Protein AF-0000000078789565 (afdb_homodimer)

Radius of gyration: 37.13 Å; Cα contacts (8 Å, |Δi|>4): 1549; chains: 2; bounding box: 138×110×112 Å

pLDDT: mean 86.71, std 18.89, range [21.08, 98.81]

Solvent-accessible surface area (backbone atoms only — not comparable to full-atom values): 40390 Å² total; per-residue (Å²): 134,82,82,76,80,76,82,78,77,80,78,78,75,76,78,74,76,76,77,75,78,73,74,71,71,72,71,66,78,67,83,80,74,89,80,56,72,64,32,55,62,46,12,55,72,51,83,54,60,55,53,50,51,46,49,41,54,55,48,27,69,72,68,32,45,40,31,41,31,37,39,26,14,29,64,57,51,21,45,68,24,85,35,54,71,80,27,9,29,60,46,42,47,54,46,49,50,42,68,76,35,73,78,33,49,72,45,82,44,77,38,30,40,66,87,34,29,32,60,58,43,22,29,41,36,57,77,63,46,52,72,69,40,25,42,31,35,40,42,34,37,18,72,51,42,57,61,73,69,55,36,34,29,16,41,42,8,32,50,51,46,49,56,68,36,91,41,50,34,23,57,38,36,44,22,43,37,33,77,86,61,50,47,47,34,71,44,50,49,54,45,25,61,75,72,42,37,35,35,42,23,53,34,60,29,45,40,66,38,40,77,72,61,80,34,60,65,72,70,32,21,78,56,63,56,36,34,22,44,60,30,19,46,49,51,26,49,51,53,49,51,53,52,46,44,49,71,69,38,77,66,69,75,81,69,94,50,91,42,63,32,51,57,29,27,60,55,83,86,65,92,66,96,50,92,46,52,46,76,52,98,69,24,41,32,34,38,46,58,63,67,62,52,72,44,82,44,64,28,16,27,35,32,40,28,29,53,23,28,52,46,68,89,46,34,36,43,36,33,40,25,54,69,78,49,76,43,76,54,81,23,54,31,79,91,46,97,54,64,45,74,41,77,42,80,77,42,86,51,93,58,66,42,81,42,42,41,34,38,39,54,63,42,76,72,76,30,57,43,42,41,49,50,38,36,31,23,95,136,81,82,74,80,76,80,79,78,80,75,77,75,77,74,71,76,74,75,74,76,73,74,71,70,71,70,66,76,66,82,80,75,89,80,54,73,64,33,55,60,44,12,53,73,52,85,51,63,54,53,53,52,44,50,42,54,55,47,28,70,70,67,33,45,43,31,40,29,37,38,27,12,29,63,58,51,22,45,68,24,88,34,54,69,78,27,11,28,60,46,42,46,54,47,48,50,40,68,76,35,72,79,32,50,73,43,81,43,78,38,29,39,65,86,33,29,33,59,57,44,22,29,41,37,59,76,62,46,52,73,69,41,26,43,32,34,40,43,35,37,18,70,52,44,58,62,73,69,55,36,34,29,17,41,41,8,31,50,52,46,50,56,68,36,91,42,50,33,23,59,38,37,44,21,43,37,32,76,85,61,48,48,47,34,70,44,50,49,54,46,25,60,76,69,42,37,34,36,42,23,53,34,60,28,44,39,64,39,39,77,72,62,80,34,60,65,71,69,32,22,78,57,63,58,37,34,22,45,59,29,19,45,50,52,26,49,53,54,49,51,52,51,47,43,49,70,69,37,76,67,68,76,80,69,92,49,90,43,63,32,52,58,29,27,61,57,84,85,65,92,64,97,51,90,45,52,47,78,53,98,68,23,41,32,34,38,47,58,63,68,61,52,72,46,84,44,65,28,16,27,34,34,39,28,28,54,24,28,52,47,67,89,45,35,37,43,35,33,40,25,56,69,79,48,76,42,78,53,80,22,53,32,80,91,47,97,54,63,45,76,41,80,45,80,77,41,86,51,93,59,66,42,81,42,43,41,33,38,38,54,62,42,75,71,74,29,58,44,45,39,48,48,40,36,31,25,93

Organism: NCBI:txid997887

Foldseek 3Di:
DPPPPPPPPPPPPPPPPPPPPPPPPPPVPQPDADADPLLLVQFWPDPFDCPLLQVLVVVCVVVLEFEEEEAEADLLVPPQEPDRCRQRQQNLLQVVVCVVRVSHHYHYAGRYYHLDALQVVLVCVVPRPLVVLGQEYEYEYWERDDDLVCNLVSLLSNVVCQCPGPSNHQYEYEWFAFQVLHTSCVSVVVSCVVVRHIYTYSSSSPVVCCVVVVDPPVCAADDGGHGYSNVSVNSNCSVVVVSVCSNVPCPDPDDPDVPLCVQKDFDDDDDDPDPAWDQDPQGIKGQAFDDKDKDKDWFQWKKWKKKAFQDPVQFFWKWKDKQRRIDTDHNYDHPDPGIDIDIDTPHHGPDTDIIMMIMGTDDHGDHMIGTRTMMGRD/DPCPPPPPPPPPPPPPPPPPPPPPPPPVVQPDADADPLLLVQFWPDPFDCPLLQVLVVVCVVVLEFEEEEAEADLLVPPQEPDRCRQRQQNLLQVVVCVVRVSHHYHYAGRYYHLDALQVVLVCVVPRPLVVLGQEYEYEYWERDDDLVCNLVSLLSNVVCQCPGPSNHQYEYEWFAFQVLHTSCVSVVVSCVVVRHIYTYSSSSPVVCCVVVVDPPVCAAVDGGHGYSNVSVVSNCSVVVVSVCSNVPPPDPDDPDVPLCVQKDFDDDDDDPAPAWDQDLQGIKGQAFDDKDKDKDWFQWKKWKKKAAQDPVQFFWKWKDKQRRIDTDHNYDHPDPGIDIDIDTPHHGPDTDIIMIIMGTDDHGDHMIGTRTMMGRD

InterPro domains:
  IPR013830 SGNH hydrolase-type esterase domain [PF13472] (70-234)
  IPR036514 SGNH hydrolase superfamily [G3DSA:3.40.50.1110] (54-247)

Secondary structure (DSSP, 8-state):
------------------------------------HHHHHHHB------HHHHHHHHHHHHH-EEEEEEEESHHHHTTT-SSHHHHSHHHHHHHHHHHH-TTSEEEEEEEE-TT--HHHHHHHHHHHTGGG--SEEEEE-TTT--SHHHHHHHHHHHHHHHHHSTT--EEEEEE---TT---THHHHHHHHHHHT--EEEHHHHHHHHHHTTSS-GGGTBSSSS-B-HHHHHHHHHHHHHHHHHHHH-------SS--GGGG-EEPPP-----TT-EEETTEEEESS--SPEEEEEEEEEEEEEEEEBS-GGG---EEEEETTEEEEE--B-TT-SS-EEEEEEEEEEEEEEEEEEEEEE-SSTT--EEEEEEEEE-/------------------------------------HHHHHHHB------HHHHHHHHHHHHH-EEEEEEEESHHHHTTT-SSHHHHSHHHHHHHHHHHH-TTSEEEEEEEE-TT--HHHHHHHHHHHTGGG--SEEEEE-TTT--SHHHHHHHHHHHHHHHHHSTT--EEEEEE---TT---THHHHHHHHHHHT--EEEHHHHHHHHHHHTSS-GGGTBSSSS-B-HHHHHHHHHHHHHHHHHHHH-------SS--GGGG-EEPPP-----TT-EEETTEEEESS--SPEEEEEEEEEEEEEEEEBS-GGG---EEEEETTEEEEE--B-TT-SS-EEEEEEEEEEEEEEEEEEEEEE-SSTT--EEEEEEEEE-

Sequence (756 aa):
MKTVVVYVSFWKRILTLFFIYVFCVSVSAQVSVNMKEEWYRRSLQNDYVTLPIKTMFEKIQLNKKLTIGVIGGSITAGARASDFYKTAYAPLVAEWFREKFPDVEVRFVNAGIGATNSVFGAHRVDQDLLTAKPDFVIVEFSVNDRDEMRAKSSYEGLIRKILKSEGKPAVLALGLMDMEGKSWQEYHVDVCNHYHIPFISYRDALYPEVESGNMLWSELAVDDVHPNDRGHKIIRNLVVDFLEKIYDGENLPAPLTQNRYEQAGMYPFTPMGNPDWQLTSRGWYTTHKGTPLTFNIKASMITIMFNRTVDRQKAANVYVLLDGKRQRLNTYFEDGWGDYMYPEVILDDTVTREHVLSFEYDDKSGKEFLLHNIQIIPMKTVVVYVSFWKRILTLFFIYVFCVSVSAQVSVNMKEEWYRRSLQNDYVTLPIKTMFEKIQLNKKLTIGVIGGSITAGARASDFYKTAYAPLVAEWFREKFPDVEVRFVNAGIGATNSVFGAHRVDQDLLTAKPDFVIVEFSVNDRDEMRAKSSYEGLIRKILKSEGKPAVLALGLMDMEGKSWQEYHVDVCNHYHIPFISYRDALYPEVESGNMLWSELAVDDVHPNDRGHKIIRNLVVDFLEKIYDGENLPAPLTQNRYEQAGMYPFTPMGNPDWQLTSRGWYTTHKGTPLTFNIKASMITIMFNRTVDRQKAANVYVLLDGKRQRLNTYFEDGWGDYMYPEVILDDTVTREHVLSFEYDDKSGKEFLLHNIQIIP

Structure (mmCIF, N/CA/C/O backbone):
data_AF-0000000078789565-model_v1
#
loop_
_entity.id
_entity.type
_entity.pdbx_description
1 polymer 'SGNH hydrolase-type esterase domain-containing protein'
#
loop_
_atom_site.group_PDB
_atom_site.id
_atom_site.type_symbol
_atom_site.label_atom_id
_atom_site.label_alt_id
_atom_site.label_comp_id
_atom_site.label_asym_id
_atom_site.label_entity_id
_atom_site.label_seq_id
_atom_site.pdbx_PDB_ins_code
_atom_site.Cartn_x
_atom_site.Cartn_y
_atom_site.Cartn_z
_atom_site.occupancy
_atom_site.B_iso_or_equiv
_atom_site.auth_seq_id
_atom_site.auth_comp_id
_atom_site.auth_asym_id
_atom_site.auth_atom_id
_atom_site.pdbx_PDB_model_num
ATOM 1 N N . MET A 1 1 ? -60.562 -17.594 83 1 22.36 1 MET A N 1
ATOM 2 C CA . MET A 1 1 ? -60.656 -16.734 81.875 1 22.36 1 MET A CA 1
ATOM 3 C C . MET A 1 1 ? -59.281 -16.203 81.438 1 22.36 1 MET A C 1
ATOM 5 O O . MET A 1 1 ? -58.719 -15.328 82.125 1 22.36 1 MET A O 1
ATOM 9 N N . LYS A 1 2 ? -58.375 -17.172 81 1 28.2 2 LYS A N 1
ATOM 10 C CA . LYS A 1 2 ? -56.938 -17.25 80.812 1 28.2 2 LYS A CA 1
ATOM 11 C C . LYS A 1 2 ? -56.438 -16.234 79.812 1 28.2 2 LYS A C 1
ATOM 13 O O . LYS A 1 2 ? -56.938 -16.203 78.688 1 28.2 2 LYS A O 1
ATOM 18 N N . THR A 1 3 ? -56.094 -14.961 80.188 1 24.67 3 THR A N 1
ATOM 19 C CA . THR A 1 3 ? -55.844 -13.688 79.5 1 24.67 3 THR A CA 1
ATOM 20 C C . THR A 1 3 ? -54.688 -13.812 78.5 1 24.67 3 THR A C 1
ATOM 22 O O . THR A 1 3 ? -53.531 -14.062 78.938 1 24.67 3 THR A O 1
ATOM 25 N N . VAL A 1 4 ? -54.875 -14.484 77.375 1 27.73 4 VAL A N 1
ATOM 26 C CA . VAL A 1 4 ? -53.844 -14.844 76.375 1 27.73 4 VAL A CA 1
ATOM 27 C C . VAL A 1 4 ? -53.312 -13.586 75.75 1 27.73 4 VAL A C 1
ATOM 29 O O . VAL A 1 4 ? -54.062 -12.836 75.125 1 27.73 4 VAL A O 1
ATOM 32 N N . VAL A 1 5 ? -52.312 -12.938 76.312 1 27.14 5 VAL A N 1
ATOM 33 C CA . VAL A 1 5 ? -51.688 -11.672 75.938 1 27.14 5 VAL A CA 1
ATOM 34 C C . VAL A 1 5 ? -51.094 -11.82 74.562 1 27.14 5 VAL A C 1
ATOM 36 O O . VAL A 1 5 ? -50.188 -12.633 74.312 1 27.14 5 VAL A O 1
ATOM 39 N N . VAL A 1 6 ? -51.875 -11.68 73.438 1 26.27 6 VAL A N 1
ATOM 40 C CA . VAL A 1 6 ? -51.531 -11.844 72.062 1 26.27 6 VAL A CA 1
ATOM 41 C C . VAL A 1 6 ? -50.531 -10.766 71.625 1 26.27 6 VAL A C 1
ATOM 43 O O . VAL A 1 6 ? -50.812 -9.57 71.688 1 26.27 6 VAL A O 1
ATOM 46 N N . TYR A 1 7 ? -49.188 -10.93 71.938 1 26.33 7 TYR A N 1
ATOM 47 C CA . TYR A 1 7 ? -48.125 -9.992 71.625 1 26.33 7 TYR A CA 1
ATOM 48 C C . TYR A 1 7 ? -48.094 -9.688 70.125 1 26.33 7 TYR A C 1
ATOM 50 O O . TYR A 1 7 ? -47.969 -10.602 69.312 1 26.33 7 TYR A O 1
ATOM 58 N N . VAL A 1 8 ? -48.812 -8.672 69.562 1 25.69 8 VAL A N 1
ATOM 59 C CA . VAL A 1 8 ? -48.969 -8.141 68.188 1 25.69 8 VAL A CA 1
ATOM 60 C C . VAL A 1 8 ? -47.656 -7.629 67.688 1 25.69 8 VAL A C 1
ATOM 62 O O . VAL A 1 8 ? -47.062 -6.695 68.25 1 25.69 8 VAL A O 1
ATOM 65 N N . SER A 1 9 ? -46.656 -8.5 67.312 1 25.73 9 SER A N 1
ATOM 66 C CA . SER A 1 9 ? -45.344 -8.18 66.812 1 25.73 9 SER A CA 1
ATOM 67 C C . SER A 1 9 ? -45.406 -7.289 65.562 1 25.73 9 SER A C 1
ATOM 69 O O . SER A 1 9 ? -46.125 -7.617 64.625 1 25.73 9 SER A O 1
ATOM 71 N N . PHE A 1 10 ? -45.375 -5.93 65.688 1 25.48 10 PHE A N 1
ATOM 72 C CA . PHE A 1 10 ? -45.438 -4.793 64.75 1 25.48 10 PHE A CA 1
ATOM 73 C C . PHE A 1 10 ? -44.375 -4.891 63.688 1 25.48 10 PHE A C 1
ATOM 75 O O . PHE A 1 10 ? -43.188 -4.734 63.969 1 25.48 10 PHE A O 1
ATOM 82 N N . TRP A 1 11 ? -44.312 -5.855 62.75 1 24.02 11 TRP A N 1
ATOM 83 C CA . TRP A 1 11 ? -43.344 -5.984 61.656 1 24.02 11 TRP A CA 1
ATOM 84 C C . TRP A 1 11 ? -43.406 -4.762 60.75 1 24.02 11 TRP A C 1
ATOM 86 O O . TRP A 1 11 ? -44.438 -4.465 60.156 1 24.02 11 TRP A O 1
ATOM 96 N N . LYS A 1 12 ? -42.781 -3.58 61.062 1 21.08 12 LYS A N 1
ATOM 97 C CA . LYS A 1 12 ? -42.656 -2.4 60.188 1 21.08 12 LYS A CA 1
ATOM 98 C C . LYS A 1 12 ? -42.062 -2.766 58.844 1 21.08 12 LYS A C 1
ATOM 100 O O . LYS A 1 12 ? -40.938 -3.273 58.75 1 21.08 12 LYS A O 1
ATOM 105 N N . ARG A 1 13 ? -42.812 -3.098 57.844 1 25.83 13 ARG A N 1
ATOM 106 C CA . ARG A 1 13 ? -42.531 -3.309 56.438 1 25.83 13 ARG A CA 1
ATOM 107 C C . ARG A 1 13 ? -41.812 -2.105 55.812 1 25.83 13 ARG A C 1
ATOM 109 O O . ARG A 1 13 ? -42.375 -1.001 55.781 1 25.83 13 ARG A O 1
ATOM 116 N N . ILE A 1 14 ? -40.5 -1.878 56.094 1 24.97 14 ILE A N 1
ATOM 117 C CA . ILE A 1 14 ? -39.719 -0.831 55.438 1 24.97 14 ILE A CA 1
ATOM 118 C C . ILE A 1 14 ? -39.969 -0.867 53.906 1 24.97 14 ILE A C 1
ATOM 120 O O . ILE A 1 14 ? -39.75 -1.884 53.281 1 24.97 14 ILE A O 1
ATOM 124 N N . LEU A 1 15 ? -41 -0.182 53.406 1 25.72 15 LEU A N 1
ATOM 125 C CA . LEU A 1 15 ? -41.219 0.116 52 1 25.72 15 LEU A CA 1
ATOM 126 C C . LEU A 1 15 ? -39.969 0.713 51.344 1 25.72 15 LEU A C 1
ATOM 128 O O . LEU A 1 15 ? -39.562 1.82 51.719 1 25.72 15 LEU A O 1
ATOM 132 N N . THR A 1 16 ? -38.875 -0.066 51.25 1 26.48 16 THR A N 1
ATOM 133 C CA . THR A 1 16 ? -37.781 0.446 50.438 1 26.48 16 THR A CA 1
ATOM 134 C C . THR A 1 16 ? -38.281 0.923 49.094 1 26.48 16 THR A C 1
ATOM 136 O O . THR A 1 16 ? -38.844 0.137 48.312 1 26.48 16 THR A O 1
ATOM 139 N N . LEU A 1 17 ? -38.719 2.15 48.969 1 28.56 17 LEU A N 1
ATOM 140 C CA . LEU A 1 17 ? -38.969 2.814 47.719 1 28.56 17 LEU A CA 1
ATOM 141 C C . LEU A 1 17 ? -37.781 2.631 46.75 1 28.56 17 LEU A C 1
ATOM 143 O O . LEU A 1 17 ? -36.656 3.064 47.062 1 28.56 17 LEU A O 1
ATOM 147 N N . PHE A 1 18 ? -37.719 1.501 46.094 1 31.67 18 PHE A N 1
ATOM 148 C CA . PHE A 1 18 ? -36.844 1.373 44.938 1 31.67 18 PHE A CA 1
ATOM 149 C C . PHE A 1 18 ? -37.031 2.527 43.969 1 31.67 18 PHE A C 1
ATOM 151 O O . PHE A 1 18 ? -38.094 2.688 43.406 1 31.67 18 PHE A O 1
ATOM 158 N N . PHE A 1 19 ? -36.344 3.674 44.188 1 29.69 19 PHE A N 1
ATOM 159 C CA . PHE A 1 19 ? -36.219 4.672 43.125 1 29.69 19 PHE A CA 1
ATOM 160 C C . PHE A 1 19 ? -35.688 4.043 41.844 1 29.69 19 PHE A C 1
ATOM 162 O O . PHE A 1 19 ? -34.562 3.531 41.812 1 29.69 19 PHE A O 1
ATOM 169 N N . ILE A 1 20 ? -36.5 3.498 41.031 1 32.97 20 ILE A N 1
ATOM 170 C CA . ILE A 1 20 ? -36.156 3.186 39.656 1 32.97 20 ILE A CA 1
ATOM 171 C C . ILE A 1 20 ? -35.594 4.438 38.969 1 32.97 20 ILE A C 1
ATOM 173 O O . ILE A 1 20 ? -36.344 5.41 38.75 1 32.97 20 ILE A O 1
ATOM 177 N N . TYR A 1 21 ? -34.312 4.738 39.125 1 32.41 21 TYR A N 1
ATOM 178 C CA . TYR A 1 21 ? -33.688 5.672 38.188 1 32.41 21 TYR A CA 1
ATOM 179 C C . TYR A 1 21 ? -33.938 5.254 36.75 1 32.41 21 TYR A C 1
ATOM 181 O O . TYR A 1 21 ? -33.438 4.215 36.312 1 32.41 21 TYR A O 1
ATOM 189 N N . VAL A 1 22 ? -35.031 5.66 36.219 1 33.59 22 VAL A N 1
ATOM 190 C CA . VAL A 1 22 ? -35.188 5.641 34.75 1 33.59 22 VAL A CA 1
ATOM 191 C C . VAL A 1 22 ? -34.031 6.406 34.094 1 33.59 22 VAL A C 1
ATOM 193 O O . VAL A 1 22 ? -33.906 7.625 34.281 1 33.59 22 VAL A O 1
ATOM 196 N N . PHE A 1 23 ? -32.938 5.758 33.906 1 33.09 23 PHE A N 1
ATOM 197 C CA . PHE A 1 23 ? -32 6.301 32.938 1 33.09 23 PHE A CA 1
ATOM 198 C C . PHE A 1 23 ? -32.719 6.668 31.641 1 33.09 23 PHE A C 1
ATOM 200 O O . PHE A 1 23 ? -33.156 5.789 30.891 1 33.09 23 PHE A O 1
ATOM 207 N N . CYS A 1 24 ? -33.375 7.773 31.609 1 32.47 24 CYS A N 1
ATOM 208 C CA . CYS A 1 24 ? -33.719 8.352 30.328 1 32.47 24 CYS A CA 1
ATOM 209 C C . CYS A 1 24 ? -32.531 8.344 29.375 1 32.47 24 CYS A C 1
ATOM 211 O O . CYS A 1 24 ? -31.594 9.133 29.547 1 32.47 24 CYS A O 1
ATOM 213 N N . VAL A 1 25 ? -32.219 7.223 28.859 1 35.19 25 VAL A N 1
ATOM 214 C CA . VAL A 1 25 ? -31.406 7.289 27.641 1 35.19 25 VAL A CA 1
ATOM 215 C C . VAL A 1 25 ? -32 8.32 26.688 1 35.19 25 VAL A C 1
ATOM 217 O O . VAL A 1 25 ? -33.094 8.109 26.141 1 35.19 25 VAL A O 1
ATOM 220 N N . SER A 1 26 ? -31.812 9.57 27.016 1 34.97 26 SER A N 1
ATOM 221 C CA . SER A 1 26 ? -32.031 10.5 25.906 1 34.97 26 SER A CA 1
ATOM 222 C C . SER A 1 26 ? -31.453 9.945 24.594 1 34.97 26 SER A C 1
ATOM 224 O O . SER A 1 26 ? -30.234 9.789 24.469 1 34.97 26 SER A O 1
ATOM 226 N N . VAL A 1 27 ? -32.219 9.094 23.953 1 35.72 27 VAL A N 1
ATOM 227 C CA . VAL A 1 27 ? -31.922 8.891 22.547 1 35.72 27 VAL A CA 1
ATOM 228 C C . VAL A 1 27 ? -31.781 10.234 21.844 1 35.72 27 VAL A C 1
ATOM 230 O O . VAL A 1 27 ? -32.75 10.977 21.703 1 35.72 27 VAL A O 1
ATOM 233 N N . SER A 1 28 ? -30.75 10.953 22.125 1 35.09 28 SER A N 1
ATOM 234 C CA . SER A 1 28 ? -30.516 12.047 21.188 1 35.09 28 SER A CA 1
ATOM 235 C C . SER A 1 28 ? -30.875 11.648 19.766 1 35.09 28 SER A C 1
ATOM 237 O O . SER A 1 28 ? -30.5 10.57 19.297 1 35.09 28 SER A O 1
ATOM 239 N N . ALA A 1 29 ? -31.906 12.078 19.281 1 39.53 29 ALA A N 1
ATOM 240 C CA . ALA A 1 29 ? -32.375 11.922 17.906 1 39.53 29 ALA A CA 1
ATOM 241 C C . ALA A 1 29 ? -31.219 12.109 16.922 1 39.53 29 ALA A C 1
ATOM 243 O O . ALA A 1 29 ? -30.75 13.227 16.719 1 39.53 29 ALA A O 1
ATOM 244 N N . GLN A 1 30 ? -30.297 11.125 16.953 1 49.97 30 GLN A N 1
ATOM 245 C CA . GLN A 1 30 ? -29.234 11.117 15.953 1 49.97 30 GLN A CA 1
ATOM 246 C C . GLN A 1 30 ? -29.766 11.516 14.578 1 49.97 30 GLN A C 1
ATOM 248 O O . GLN A 1 30 ? -30.797 11.016 14.133 1 49.97 30 GLN A O 1
ATOM 253 N N . VAL A 1 31 ? -29.484 12.711 14.195 1 56.53 31 VAL A N 1
ATOM 254 C CA . VAL A 1 31 ? -29.828 13.203 12.867 1 56.53 31 VAL A CA 1
ATOM 255 C C . VAL A 1 31 ? -29.594 12.109 11.828 1 56.53 31 VAL A C 1
ATOM 257 O O . VAL A 1 31 ? -28.469 11.594 11.711 1 56.53 31 VAL A O 1
ATOM 260 N N . SER A 1 32 ? -30.625 11.398 11.398 1 66.19 32 SER A N 1
ATOM 261 C CA . SER A 1 32 ? -30.5 10.406 10.328 1 66.19 32 SER A CA 1
ATOM 262 C C . SER A 1 32 ? -30.344 11.07 8.969 1 66.19 32 SER A C 1
ATOM 264 O O . SER A 1 32 ? -31 12.078 8.688 1 66.19 32 SER A O 1
ATOM 266 N N . VAL A 1 33 ? -29.281 10.93 8.312 1 74.31 33 VAL A N 1
ATOM 267 C CA . VAL A 1 33 ? -29.062 11.461 6.969 1 74.31 33 VAL A CA 1
ATOM 268 C C . VAL A 1 33 ? -29.297 10.352 5.938 1 74.31 33 VAL A C 1
ATOM 270 O O . VAL A 1 33 ? -28.75 9.258 6.066 1 74.31 33 VAL A O 1
ATOM 273 N N . ASN A 1 34 ? -30.203 10.586 5.012 1 70.75 34 ASN A N 1
ATOM 274 C CA . ASN A 1 34 ? -30.391 9.68 3.885 1 70.75 34 ASN A CA 1
ATOM 275 C C . ASN A 1 34 ? -29.281 9.844 2.85 1 70.75 34 ASN A C 1
ATOM 277 O O . ASN A 1 34 ? -29.328 10.766 2.027 1 70.75 34 ASN A O 1
ATOM 281 N N . MET A 1 35 ? -28.344 8.93 2.877 1 81.38 35 MET A N 1
ATOM 282 C CA . MET A 1 35 ? -27.203 8.984 1.963 1 81.38 35 MET A CA 1
ATOM 283 C C . MET A 1 35 ? -27.562 8.406 0.603 1 81.38 35 MET A C 1
ATOM 285 O O . MET A 1 35 ? -28.375 7.477 0.517 1 81.38 35 MET A O 1
ATOM 289 N N . LYS A 1 36 ? -27.062 9.062 -0.509 1 74.38 36 LYS A N 1
ATOM 290 C CA . LYS A 1 36 ? -27.203 8.5 -1.851 1 74.38 36 LYS A CA 1
ATOM 291 C C . LYS A 1 36 ? -25.922 7.777 -2.281 1 74.38 36 LYS A C 1
ATOM 293 O O . LYS A 1 36 ? -24.828 8.227 -1.981 1 74.38 36 LYS A O 1
ATOM 298 N N . GLU A 1 37 ? -26.078 6.656 -3.072 1 73.88 37 GLU A N 1
ATOM 299 C CA . GLU A 1 37 ? -24.953 5.883 -3.578 1 73.88 37 GLU A CA 1
ATOM 300 C C . GLU A 1 37 ? -24 6.758 -4.402 1 73.88 37 GLU A C 1
ATOM 302 O O . GLU A 1 37 ? -22.781 6.59 -4.348 1 73.88 37 GLU A O 1
ATOM 307 N N . GLU A 1 38 ? -24.609 7.672 -5.09 1 78.5 38 GLU A N 1
ATOM 308 C CA . GLU A 1 38 ? -23.828 8.547 -5.961 1 78.5 38 GLU A CA 1
ATOM 309 C C . GLU A 1 38 ? -22.891 9.438 -5.156 1 78.5 38 GLU A C 1
ATOM 311 O O . GLU A 1 38 ? -21.797 9.773 -5.621 1 78.5 38 GLU A O 1
ATOM 316 N N . TRP A 1 39 ? -23.328 9.797 -3.908 1 83.25 39 TRP A N 1
ATOM 317 C CA . TRP A 1 39 ? -22.469 10.617 -3.059 1 83.25 39 TRP A CA 1
ATOM 318 C C . TRP A 1 39 ? -21.203 9.852 -2.662 1 83.25 39 TRP A C 1
ATOM 320 O O . TRP A 1 39 ? -20.109 10.406 -2.693 1 83.25 39 TRP A O 1
ATOM 330 N N . TYR A 1 40 ? -21.328 8.555 -2.363 1 77.81 40 TYR A N 1
ATOM 331 C CA . TYR A 1 40 ? -20.188 7.723 -2.02 1 77.81 40 TYR A CA 1
ATOM 332 C C . TYR A 1 40 ? -19.25 7.57 -3.209 1 77.81 40 TYR A C 1
ATOM 334 O O . TYR A 1 40 ? -18.031 7.738 -3.074 1 77.81 40 TYR A O 1
ATOM 342 N N . ARG A 1 41 ? -19.766 7.262 -4.387 1 69.5 41 ARG A N 1
ATOM 343 C CA . ARG A 1 41 ? -18.984 7.047 -5.598 1 69.5 41 ARG A CA 1
ATOM 344 C C . ARG A 1 41 ? -18.188 8.305 -5.969 1 69.5 41 ARG A C 1
ATOM 346 O O . ARG A 1 41 ? -17 8.227 -6.281 1 69.5 41 ARG A O 1
ATOM 353 N N . ARG A 1 42 ? -18.891 9.484 -5.848 1 72.06 42 ARG A N 1
ATOM 354 C CA . ARG A 1 42 ? -18.266 10.742 -6.25 1 72.06 42 ARG A CA 1
ATOM 355 C C . ARG A 1 42 ? -17.203 11.164 -5.25 1 72.06 42 ARG A C 1
ATOM 357 O O . ARG A 1 42 ? -16.266 11.875 -5.605 1 72.06 42 ARG A O 1
ATOM 364 N N . SER A 1 43 ? -17.266 10.664 -4.07 1 77.12 43 SER A N 1
ATOM 365 C CA . SER A 1 43 ? -16.391 11.141 -3.014 1 77.12 43 SER A CA 1
ATOM 366 C C . SER A 1 43 ? -15 10.523 -3.125 1 77.12 43 SER A C 1
ATOM 368 O O . SER A 1 43 ? -14.023 11.086 -2.641 1 77.12 43 SER A O 1
ATOM 370 N N . LEU A 1 44 ? -14.922 9.297 -3.709 1 66.94 44 LEU A N 1
ATOM 371 C CA . LEU A 1 44 ? -13.656 8.57 -3.777 1 66.94 44 LEU A CA 1
ATOM 372 C C . LEU A 1 44 ? -12.805 9.086 -4.93 1 66.94 44 LEU A C 1
ATOM 374 O O . LEU A 1 44 ? -13.18 8.945 -6.098 1 66.94 44 LEU A O 1
ATOM 378 N N . GLN A 1 45 ? -11.648 9.695 -4.625 1 60.22 45 GLN A N 1
ATOM 379 C CA . GLN A 1 45 ? -10.812 10.297 -5.652 1 60.22 45 GLN A CA 1
ATOM 380 C C . GLN A 1 45 ? -9.781 9.312 -6.18 1 60.22 45 GLN A C 1
ATOM 382 O O . GLN A 1 45 ? -9.234 9.492 -7.27 1 60.22 45 GLN A O 1
ATOM 387 N N . ASN A 1 46 ? -9.383 8.406 -5.395 1 53.5 46 ASN A N 1
ATOM 388 C CA . ASN A 1 46 ? -8.43 7.383 -5.82 1 53.5 46 ASN A CA 1
ATOM 389 C C . ASN A 1 46 ? -8.641 6.074 -5.062 1 53.5 46 ASN A C 1
ATOM 391 O O . ASN A 1 46 ? -9.328 6.047 -4.043 1 53.5 46 ASN A O 1
ATOM 395 N N . ASP A 1 47 ? -8.477 5.039 -5.73 1 50.31 47 ASP A N 1
ATOM 396 C CA . ASP A 1 47 ? -8.633 3.758 -5.051 1 50.31 47 ASP A CA 1
ATOM 397 C C . ASP A 1 47 ? -7.285 3.189 -4.621 1 50.31 47 ASP A C 1
ATOM 399 O O . ASP A 1 47 ? -7.137 1.975 -4.477 1 50.31 47 ASP A O 1
ATOM 403 N N . TYR A 1 48 ? -6.395 4.199 -4.566 1 54.22 48 TYR A N 1
ATOM 404 C CA . TYR A 1 48 ? -5.047 3.711 -4.293 1 54.22 48 TYR A CA 1
ATOM 405 C C . TYR A 1 48 ? -5.039 2.779 -3.088 1 54.22 48 TYR A C 1
ATOM 407 O O . TYR A 1 48 ? -6.094 2.375 -2.6 1 54.22 48 TYR A O 1
ATOM 415 N N . VAL A 1 49 ? -3.812 2.803 -2.365 1 55.72 49 VAL A N 1
ATOM 416 C CA . VAL A 1 49 ? -3.305 1.793 -1.442 1 55.72 49 VAL A CA 1
ATOM 417 C C . VAL A 1 49 ? -4.012 1.921 -0.096 1 55.72 49 VAL A C 1
ATOM 419 O O . VAL A 1 49 ? -3.908 2.953 0.572 1 55.72 49 VAL A O 1
ATOM 422 N N . THR A 1 50 ? -5.051 1.148 0.107 1 64.31 50 THR A N 1
ATOM 423 C CA . THR A 1 50 ? -5.766 1.037 1.374 1 64.31 50 THR A CA 1
ATOM 424 C C . THR A 1 50 ? -5.008 0.135 2.344 1 64.31 50 THR A C 1
ATOM 426 O O . THR A 1 50 ? -5.438 -0.062 3.482 1 64.31 50 THR A O 1
ATOM 429 N N . LEU A 1 51 ? -3.9 -0.137 1.897 1 66.25 51 LEU A N 1
ATOM 430 C CA . LEU A 1 51 ? -3.16 -1.13 2.668 1 66.25 51 LEU A CA 1
ATOM 431 C C . LEU A 1 51 ? -2.773 -0.577 4.035 1 66.25 51 LEU A C 1
ATOM 433 O O . LEU A 1 51 ? -2.912 -1.265 5.051 1 66.25 51 LEU A O 1
ATOM 437 N N . PRO A 1 52 ? -2.346 0.739 4.051 1 75.38 52 PRO A N 1
ATOM 438 C CA . PRO A 1 52 ? -2.031 1.237 5.391 1 75.38 52 PRO A CA 1
ATOM 439 C C . PRO A 1 52 ? -3.23 1.193 6.336 1 75.38 52 PRO A C 1
ATOM 441 O O . PRO A 1 52 ? -3.074 0.928 7.531 1 75.38 52 PRO A O 1
ATOM 444 N N . ILE A 1 53 ? -4.355 1.448 5.797 1 85.69 53 ILE A N 1
ATOM 445 C CA . ILE A 1 53 ? -5.551 1.435 6.633 1 85.69 53 ILE A CA 1
ATOM 446 C C . ILE A 1 53 ? -5.906 -0.004 7 1 85.69 53 ILE A C 1
ATOM 448 O O . ILE A 1 53 ? -6.285 -0.286 8.141 1 85.69 53 ILE A O 1
ATOM 452 N N . LYS A 1 54 ? -5.785 -0.938 6.098 1 78.12 54 LYS A N 1
ATOM 453 C CA . LYS A 1 54 ? -5.988 -2.354 6.398 1 78.12 54 LYS A CA 1
ATOM 454 C C . LYS A 1 54 ? -5.027 -2.828 7.484 1 78.12 54 LYS A C 1
ATOM 456 O O . LYS A 1 54 ? -5.426 -3.541 8.406 1 78.12 54 LYS A O 1
ATOM 461 N N . THR A 1 55 ? -3.795 -2.463 7.293 1 76.19 55 THR A N 1
ATOM 462 C CA . THR A 1 55 ? -2.775 -2.83 8.273 1 76.19 55 THR A CA 1
ATOM 463 C C . THR A 1 55 ? -3.109 -2.256 9.641 1 76.19 55 THR A C 1
ATOM 465 O O . THR A 1 55 ? -2.91 -2.918 10.664 1 76.19 55 THR A O 1
ATOM 468 N N . MET A 1 56 ? -3.578 -1.053 9.641 1 86.06 56 MET A N 1
ATOM 469 C CA . MET A 1 56 ? -3.988 -0.427 10.898 1 86.06 56 MET A CA 1
ATOM 470 C C . MET A 1 56 ? -5.086 -1.239 11.578 1 86.06 56 MET A C 1
ATOM 472 O O . MET A 1 56 ? -5.035 -1.467 12.789 1 86.06 56 MET A O 1
ATOM 476 N N . PHE A 1 57 ? -6.035 -1.722 10.75 1 87.44 57 PHE A N 1
ATOM 477 C CA . PHE A 1 57 ? -7.105 -2.543 11.297 1 87.44 57 PHE A CA 1
ATOM 478 C C . PHE A 1 57 ? -6.547 -3.812 11.93 1 87.44 57 PHE A C 1
ATOM 480 O O . PHE A 1 57 ? -6.984 -4.227 13.008 1 87.44 57 PHE A O 1
ATOM 487 N N . GLU A 1 58 ? -5.625 -4.422 11.297 1 77.19 58 GLU A N 1
ATOM 488 C CA . GLU A 1 58 ? -5.012 -5.637 11.82 1 77.19 58 GLU A CA 1
ATOM 489 C C . GLU A 1 58 ? -4.242 -5.359 13.109 1 77.19 58 GLU A C 1
ATOM 491 O O . GLU A 1 58 ? -4.348 -6.117 14.078 1 77.19 58 GLU A O 1
ATOM 496 N N . LYS A 1 59 ? -3.518 -4.316 13.133 1 80.94 59 LYS A N 1
ATOM 497 C CA . LYS A 1 59 ? -2.693 -3.955 14.281 1 80.94 59 LYS A CA 1
ATOM 498 C C . LYS A 1 59 ? -3.555 -3.664 15.508 1 80.94 59 LYS A C 1
ATOM 500 O O . LYS A 1 59 ? -3.207 -4.059 16.625 1 80.94 59 LYS A O 1
ATOM 505 N N . ILE A 1 60 ? -4.648 -2.951 15.258 1 87.38 60 ILE A N 1
ATOM 506 C CA . ILE A 1 60 ? -5.422 -2.527 16.422 1 87.38 60 ILE A CA 1
ATOM 507 C C . ILE A 1 60 ? -6.164 -3.725 17.016 1 87.38 60 ILE A C 1
ATOM 509 O O . ILE A 1 60 ? -6.492 -3.732 18.203 1 87.38 60 ILE A O 1
ATOM 513 N N . GLN A 1 61 ? -6.43 -4.66 16.203 1 82.38 61 GLN A N 1
ATOM 514 C CA . GLN A 1 61 ? -7.039 -5.883 16.719 1 82.38 61 GLN A CA 1
ATOM 515 C C . GLN A 1 61 ? -6.043 -6.684 17.547 1 82.38 61 GLN A C 1
ATOM 517 O O . GLN A 1 61 ? -6.43 -7.363 18.5 1 82.38 61 GLN A O 1
ATOM 522 N N . LEU A 1 62 ? -4.84 -6.559 17.203 1 76.94 62 LEU A N 1
ATOM 523 C CA . LEU A 1 62 ? -3.785 -7.27 17.922 1 76.94 62 LEU A CA 1
ATOM 524 C C . LEU A 1 62 ? -3.398 -6.527 19.188 1 76.94 62 LEU A C 1
ATOM 526 O O . LEU A 1 62 ? -3.279 -7.133 20.266 1 76.94 62 LEU A O 1
ATOM 530 N N . ASN A 1 63 ? -3.23 -5.215 19.172 1 84.38 63 ASN A N 1
ATOM 531 C CA . ASN A 1 63 ? -2.717 -4.406 20.266 1 84.38 63 ASN A CA 1
ATOM 532 C C . ASN A 1 63 ? -3.838 -3.928 21.188 1 84.38 63 ASN A C 1
ATOM 534 O O . ASN A 1 63 ? -3.582 -3.467 22.297 1 84.38 63 ASN A O 1
ATOM 538 N N . LYS A 1 64 ? -4.996 -3.945 20.656 1 93.31 64 LYS A N 1
ATOM 539 C CA . LYS A 1 64 ? -6.211 -3.549 21.359 1 93.31 64 LYS A CA 1
ATOM 540 C C . LYS A 1 64 ? -6.16 -2.076 21.75 1 93.31 64 LYS A C 1
ATOM 542 O O . LYS A 1 64 ? -6.707 -1.688 22.797 1 93.31 64 LYS A O 1
ATOM 547 N N . LYS A 1 65 ? -5.391 -1.291 21.062 1 96.31 65 LYS A N 1
ATOM 548 C CA . LYS A 1 65 ? -5.281 0.154 21.25 1 96.31 65 LYS A CA 1
ATOM 549 C C . LYS A 1 65 ? -5.293 0.876 19.906 1 96.31 65 LYS A C 1
ATOM 551 O O . LYS A 1 65 ? -4.707 0.398 18.922 1 96.31 65 LYS A O 1
ATOM 556 N N . LEU A 1 66 ? -5.969 1.973 19.844 1 97.44 66 LEU A N 1
ATOM 557 C CA . LEU A 1 66 ? -6.027 2.816 18.656 1 97.44 66 LEU A CA 1
ATOM 558 C C . LEU A 1 66 ? -6.008 4.293 19.047 1 97.44 66 LEU A C 1
ATOM 560 O O . LEU A 1 66 ? -6.828 4.742 19.844 1 97.44 66 LEU A O 1
ATOM 564 N N . THR A 1 67 ? -5.023 5.031 18.531 1 98.31 67 THR A N 1
ATOM 565 C CA . THR A 1 67 ? -5.047 6.488 18.609 1 98.31 67 THR A CA 1
ATOM 566 C C . THR A 1 67 ? -5.426 7.102 17.266 1 98.31 67 THR A C 1
ATOM 568 O O . THR A 1 67 ? -4.707 6.93 16.281 1 98.31 67 THR A O 1
ATOM 571 N N . ILE A 1 68 ? -6.543 7.781 17.25 1 98.31 68 ILE A N 1
ATOM 572 C CA . ILE A 1 68 ? -7.02 8.484 16.062 1 98.31 68 ILE A CA 1
ATOM 573 C C . ILE A 1 68 ? -6.738 9.977 16.203 1 98.31 68 ILE A C 1
ATOM 575 O O . ILE A 1 68 ? -7.098 10.594 17.203 1 98.31 68 ILE A O 1
ATOM 579 N N . GLY A 1 69 ? -6.07 10.516 15.195 1 98.62 69 GLY A N 1
ATOM 580 C CA . GLY A 1 69 ? -5.82 11.945 15.141 1 98.62 69 GLY A CA 1
ATOM 581 C C . GLY A 1 69 ? -6.453 12.617 13.938 1 98.62 69 GLY A C 1
ATOM 582 O O . GLY A 1 69 ? -6.523 12.023 12.859 1 98.62 69 GLY A O 1
ATOM 583 N N . VAL A 1 70 ? -6.945 13.844 14.148 1 98.81 70 VAL A N 1
ATOM 584 C CA . VAL A 1 70 ? -7.41 14.672 13.039 1 98.81 70 VAL A CA 1
ATOM 585 C C . VAL A 1 70 ? -6.719 16.031 13.086 1 98.81 70 VAL A C 1
ATOM 587 O O . VAL A 1 70 ? -6.457 16.562 14.164 1 98.81 70 VAL A O 1
ATOM 590 N N . ILE A 1 71 ? -6.41 16.578 11.906 1 98.75 71 ILE A N 1
ATOM 591 C CA . ILE A 1 71 ? -5.824 17.906 11.836 1 98.75 71 ILE A CA 1
ATOM 592 C C . ILE A 1 71 ? -6.469 18.703 10.695 1 98.75 71 ILE A C 1
ATOM 594 O O . ILE A 1 71 ? -6.723 18.156 9.617 1 98.75 71 ILE A O 1
ATOM 598 N N . GLY A 1 72 ? -6.809 19.953 10.992 1 98.25 72 GLY A N 1
ATOM 599 C CA . GLY A 1 72 ? -7.488 20.797 10.031 1 98.25 72 GLY A CA 1
ATOM 600 C C . GLY A 1 72 ? -7.895 22.141 10.602 1 98.25 72 GLY A C 1
ATOM 601 O O . GLY A 1 72 ? -7.289 22.625 11.562 1 98.25 72 GLY A O 1
ATOM 602 N N . GLY A 1 73 ? -8.82 22.797 9.922 1 96.5 73 GLY A N 1
ATOM 603 C CA . GLY A 1 73 ? -9.305 24.094 10.336 1 96.5 73 GLY A CA 1
ATOM 604 C C . GLY A 1 73 ? -10.539 24.031 11.211 1 96.5 73 GLY A C 1
ATOM 605 O O . GLY A 1 73 ? -10.625 23.188 12.109 1 96.5 73 GLY A O 1
ATOM 606 N N . SER A 1 74 ? -11.391 24.984 11.055 1 96.75 74 SER A N 1
ATOM 607 C CA . SER A 1 74 ? -12.555 25.141 11.922 1 96.75 74 SER A CA 1
ATOM 608 C C . SER A 1 74 ? -13.508 23.969 11.797 1 96.75 74 SER A C 1
ATOM 610 O O . SER A 1 74 ? -14.109 23.531 12.789 1 96.75 74 SER A O 1
ATOM 612 N N . ILE A 1 75 ? -13.711 23.453 10.602 1 97.25 75 ILE A N 1
ATOM 613 C CA . ILE A 1 75 ? -14.641 22.344 10.43 1 97.25 75 ILE A CA 1
ATOM 614 C C . ILE A 1 75 ? -14.141 21.125 11.188 1 97.25 75 ILE A C 1
ATOM 616 O O . ILE A 1 75 ? -14.914 20.453 11.875 1 97.25 75 ILE A O 1
ATOM 620 N N . THR A 1 76 ? -12.891 20.875 11.086 1 98.12 76 THR A N 1
ATOM 621 C CA . THR A 1 76 ? -12.266 19.781 11.828 1 98.12 76 THR A CA 1
ATOM 622 C C . THR A 1 76 ? -12.352 20.031 13.336 1 98.12 76 THR A C 1
ATOM 624 O O . THR A 1 76 ? -12.547 19.109 14.117 1 98.12 76 THR A O 1
ATOM 627 N N . ALA A 1 77 ? -12.273 21.328 13.695 1 97.31 77 ALA A N 1
ATOM 628 C CA . ALA A 1 77 ? -12.398 21.719 15.102 1 97.31 77 ALA A CA 1
ATOM 629 C C . ALA A 1 77 ? -13.828 21.531 15.594 1 97.31 77 ALA A C 1
ATOM 631 O O . ALA A 1 77 ? -14.078 21.547 16.797 1 97.31 77 ALA A O 1
ATOM 632 N N . GLY A 1 78 ? -14.805 21.438 14.719 1 97.38 78 GLY A N 1
ATOM 633 C CA . GLY A 1 78 ? -16.188 21.172 15.109 1 97.38 78 GLY A CA 1
ATOM 634 C C . GLY A 1 78 ? -17.078 22.391 15.008 1 97.38 78 GLY A C 1
ATOM 635 O O . GLY A 1 78 ? -18.156 22.422 15.617 1 97.38 78 GLY A O 1
ATOM 636 N N . ALA A 1 79 ? -16.609 23.359 14.25 1 95.44 79 ALA A N 1
ATOM 637 C CA . ALA A 1 79 ? -17.375 24.594 14.148 1 95.44 79 ALA A CA 1
ATOM 638 C C . ALA A 1 79 ? -18.797 24.328 13.641 1 95.44 79 ALA A C 1
ATOM 640 O O . ALA A 1 79 ? -18.984 23.594 12.672 1 95.44 79 ALA A O 1
ATOM 641 N N . ARG A 1 80 ? -19.781 24.922 14.359 1 94.62 80 ARG A N 1
ATOM 642 C CA . ARG A 1 80 ? -21.203 24.984 14.023 1 94.62 80 ARG A CA 1
ATOM 643 C C . ARG A 1 80 ? -21.875 23.625 14.219 1 94.62 80 ARG A C 1
ATOM 645 O O . ARG A 1 80 ? -23.047 23.438 13.867 1 94.62 80 ARG A O 1
ATOM 652 N N . ALA A 1 81 ? -21.172 22.578 14.633 1 96.31 81 ALA A N 1
ATOM 653 C CA . ALA A 1 81 ? -21.844 21.422 15.211 1 96.31 81 ALA A CA 1
ATOM 654 C C . ALA A 1 81 ? -22.578 21.797 16.5 1 96.31 81 ALA A C 1
ATOM 656 O O . ALA A 1 81 ? -22.062 22.578 17.312 1 96.31 81 ALA A O 1
ATOM 657 N N . SER A 1 82 ? -23.719 21.188 16.688 1 96.69 82 SER A N 1
ATOM 658 C CA . SER A 1 82 ? -24.484 21.531 17.875 1 96.69 82 SER A CA 1
ATOM 659 C C . SER A 1 82 ? -23.828 20.984 19.141 1 96.69 82 SER A C 1
ATOM 661 O O . SER A 1 82 ? -23.953 21.562 20.219 1 96.69 82 SER A O 1
ATOM 663 N N . ASP A 1 83 ? -23.234 19.891 19 1 96.25 83 ASP A N 1
ATOM 664 C CA . ASP A 1 83 ? -22.453 19.25 20.062 1 96.25 83 ASP A CA 1
ATOM 665 C C . ASP A 1 83 ? -21.188 18.625 19.484 1 96.25 83 ASP A C 1
ATOM 667 O O . ASP A 1 83 ? -21.25 17.75 18.609 1 96.25 83 ASP A O 1
ATOM 671 N N . PHE A 1 84 ? -20.125 19.062 20.062 1 96.25 84 PHE A N 1
ATOM 672 C CA . PHE A 1 84 ? -18.859 18.625 19.5 1 96.25 84 PHE A CA 1
ATOM 673 C C . PHE A 1 84 ? -18.766 17.109 19.484 1 96.25 84 PHE A C 1
ATOM 675 O O . PHE A 1 84 ? -18.406 16.516 18.469 1 96.25 84 PHE A O 1
ATOM 682 N N . TYR A 1 85 ? -19.094 16.422 20.516 1 95.75 85 TYR A N 1
ATOM 683 C CA . TYR A 1 85 ? -18.891 14.992 20.641 1 95.75 85 TYR A CA 1
ATOM 684 C C . TYR A 1 85 ? -20.016 14.211 19.969 1 95.75 85 TYR A C 1
ATOM 686 O O . TYR A 1 85 ? -19.797 13.094 19.5 1 95.75 85 TYR A O 1
ATOM 694 N N . LYS A 1 86 ? -21.125 14.797 19.766 1 95.75 86 LYS A N 1
ATOM 695 C CA . LYS A 1 86 ? -22.281 14.023 19.312 1 95.75 86 LYS A CA 1
ATOM 696 C C . LYS A 1 86 ? -22.594 14.328 17.859 1 95.75 86 LYS A C 1
ATOM 698 O O . LYS A 1 86 ? -23.266 13.531 17.188 1 95.75 86 LYS A O 1
ATOM 703 N N . THR A 1 87 ? -22.078 15.477 17.422 1 97 87 THR A N 1
ATOM 704 C CA . THR A 1 87 ? -22.594 15.836 16.094 1 97 87 THR A CA 1
ATOM 705 C C . THR A 1 87 ? -21.453 16.297 15.188 1 97 87 THR A C 1
ATOM 707 O O . THR A 1 87 ? -21.641 16.391 13.969 1 97 87 THR A O 1
ATOM 710 N N . ALA A 1 88 ? -20.297 16.562 15.625 1 98.38 88 ALA A N 1
ATOM 711 C CA . ALA A 1 88 ? -19.172 16.922 14.758 1 98.38 88 ALA A CA 1
ATOM 712 C C . ALA A 1 88 ? -18.594 15.688 14.078 1 98.38 88 ALA A C 1
ATOM 714 O O . ALA A 1 88 ? -18.516 14.617 14.68 1 98.38 88 ALA A O 1
ATOM 715 N N . TYR A 1 89 ? -18.125 15.828 12.836 1 97.94 89 TYR A N 1
ATOM 716 C CA . TYR A 1 89 ? -17.766 14.656 12.047 1 97.94 89 TYR A CA 1
ATOM 717 C C . TYR A 1 89 ? -16.609 13.891 12.688 1 97.94 89 TYR A C 1
ATOM 719 O O . TYR A 1 89 ? -16.609 12.664 12.711 1 97.94 89 TYR A O 1
ATOM 727 N N . ALA A 1 90 ? -15.617 14.648 13.242 1 98.38 90 ALA A N 1
ATOM 728 C CA . ALA A 1 90 ? -14.375 14.016 13.688 1 98.38 90 ALA A CA 1
ATOM 729 C C . ALA A 1 90 ? -14.625 13.109 14.883 1 98.38 90 ALA A C 1
ATOM 731 O O . ALA A 1 90 ? -14.297 11.914 14.852 1 98.38 90 ALA A O 1
ATOM 732 N N . PRO A 1 91 ? -15.25 13.57 15.984 1 98.31 91 PRO A N 1
ATOM 733 C CA . PRO A 1 91 ? -15.555 12.656 17.078 1 98.31 91 PRO A CA 1
ATOM 734 C C . PRO A 1 91 ? -16.516 11.539 16.672 1 98.31 91 PRO A C 1
ATOM 736 O O . PRO A 1 91 ? -16.453 10.43 17.203 1 98.31 91 PRO A O 1
ATOM 739 N N . LEU A 1 92 ? -17.391 11.844 15.742 1 97.75 92 LEU A N 1
ATOM 740 C CA . LEU A 1 92 ? -18.312 10.812 15.273 1 97.75 92 LEU A CA 1
ATOM 741 C C . LEU A 1 92 ? -17.562 9.664 14.609 1 97.75 92 LEU A C 1
ATOM 743 O O . LEU A 1 92 ? -17.953 8.508 14.727 1 97.75 92 LEU A O 1
ATOM 747 N N . VAL A 1 93 ? -16.5 9.969 13.883 1 97.69 93 VAL A N 1
ATOM 748 C CA . VAL A 1 93 ? -15.68 8.93 13.281 1 97.69 93 VAL A CA 1
ATOM 749 C C . VAL A 1 93 ? -15.008 8.109 14.383 1 97.69 93 VAL A C 1
ATOM 751 O O . VAL A 1 93 ? -14.961 6.879 14.305 1 97.69 93 VAL A O 1
ATOM 754 N N . ALA A 1 94 ? -14.477 8.781 15.391 1 98.12 94 ALA A N 1
ATOM 755 C CA . ALA A 1 94 ? -13.867 8.07 16.516 1 98.12 94 ALA A CA 1
ATOM 756 C C . ALA A 1 94 ? -14.883 7.156 17.203 1 98.12 94 ALA A C 1
ATOM 758 O O . ALA A 1 94 ? -14.547 6.035 17.594 1 98.12 94 ALA A O 1
ATOM 759 N N . GLU A 1 95 ? -16.047 7.656 17.312 1 97.88 95 GLU A N 1
ATOM 760 C CA . GLU A 1 95 ? -17.094 6.863 17.938 1 97.88 95 GLU A CA 1
ATOM 761 C C . GLU A 1 95 ? -17.391 5.605 17.125 1 97.88 95 GLU A C 1
ATOM 763 O O . GLU A 1 95 ? -17.672 4.547 17.703 1 97.88 95 GLU A O 1
ATOM 768 N N . TRP A 1 96 ? -17.406 5.754 15.867 1 96.75 96 TRP A N 1
ATOM 769 C CA . TRP A 1 96 ? -17.609 4.578 15.031 1 96.75 96 TRP A CA 1
ATOM 770 C C . TRP A 1 96 ? -16.578 3.5 15.359 1 96.75 96 TRP A C 1
ATOM 772 O O . TRP A 1 96 ? -16.922 2.316 15.445 1 96.75 96 TRP A O 1
ATOM 782 N N . PHE A 1 97 ? -15.328 3.865 15.531 1 97.56 97 PHE A N 1
ATOM 783 C CA . PHE A 1 97 ? -14.281 2.906 15.867 1 97.56 97 PHE A CA 1
ATOM 784 C C . PHE A 1 97 ? -14.586 2.223 17.188 1 97.56 97 PHE A C 1
ATOM 786 O O . PHE A 1 97 ? -14.406 1.011 17.328 1 97.56 97 PHE A O 1
ATOM 793 N N . ARG A 1 98 ? -15.062 3.008 18.141 1 97.12 98 ARG A N 1
ATOM 794 C CA . ARG A 1 98 ? -15.391 2.459 19.453 1 97.12 98 ARG A CA 1
ATOM 795 C C . ARG A 1 98 ? -16.516 1.438 19.344 1 97.12 98 ARG A C 1
ATOM 797 O O . ARG A 1 98 ? -16.5 0.411 20.031 1 97.12 98 ARG A O 1
ATOM 804 N N . GLU A 1 99 ? -17.469 1.75 18.547 1 96.81 99 GLU A N 1
ATOM 805 C CA . GLU A 1 99 ? -18.609 0.855 18.359 1 96.81 99 GLU A CA 1
ATOM 806 C C . GLU A 1 99 ? -18.203 -0.409 17.609 1 96.81 99 GLU A C 1
ATOM 808 O O . GLU A 1 99 ? -18.641 -1.509 17.953 1 96.81 99 GLU A O 1
ATOM 813 N N . LYS A 1 100 ? -17.406 -0.219 16.625 1 94.69 100 LYS A N 1
ATOM 814 C CA . LYS A 1 100 ? -17.016 -1.322 15.758 1 94.69 100 LYS A CA 1
ATOM 815 C C . LYS A 1 100 ? -16.047 -2.268 16.453 1 94.69 100 LYS A C 1
ATOM 817 O O . LYS A 1 100 ? -16.062 -3.479 16.219 1 94.69 100 LYS A O 1
ATOM 822 N N . PHE A 1 101 ? -15.227 -1.701 17.344 1 95.44 101 PHE A N 1
ATOM 823 C CA . PHE A 1 101 ? -14.219 -2.477 18.047 1 95.44 101 PHE A CA 1
ATOM 824 C C . PHE A 1 101 ? -14.32 -2.254 19.547 1 95.44 101 PHE A C 1
ATOM 826 O O . PHE A 1 101 ? -13.453 -1.619 20.156 1 95.44 101 PHE A O 1
ATOM 833 N N . PRO A 1 102 ? -15.219 -2.859 20.188 1 95.62 102 PRO A N 1
ATOM 834 C CA . PRO A 1 102 ? -15.508 -2.584 21.594 1 95.62 102 PRO A CA 1
ATOM 835 C C . PRO A 1 102 ? -14.367 -2.998 22.516 1 95.62 102 PRO A C 1
ATOM 837 O O . PRO A 1 102 ? -14.258 -2.496 23.641 1 95.62 102 PRO A O 1
ATOM 840 N N . ASP A 1 103 ? -13.492 -3.877 22.078 1 96.31 103 ASP A N 1
ATOM 841 C CA . ASP A 1 103 ? -12.398 -4.352 22.922 1 96.31 103 ASP A CA 1
ATOM 842 C C . ASP A 1 103 ? -11.148 -3.502 22.719 1 96.31 103 ASP A C 1
ATOM 844 O O . ASP A 1 103 ? -10.109 -3.758 23.344 1 96.31 103 ASP A O 1
ATOM 848 N N . VAL A 1 104 ? -11.211 -2.566 21.875 1 96.5 104 VAL A N 1
ATOM 849 C CA . VAL A 1 104 ? -10.07 -1.711 21.578 1 96.5 104 VAL A CA 1
ATOM 850 C C . VAL A 1 104 ? -10.203 -0.385 22.312 1 96.5 104 VAL A C 1
ATOM 852 O O . VAL A 1 104 ? -11.25 0.255 22.281 1 96.5 104 VAL A O 1
ATOM 855 N N . GLU A 1 105 ? -9.195 -0.01 23.062 1 98.06 105 GLU A N 1
ATOM 856 C CA . GLU A 1 105 ? -9.148 1.317 23.672 1 98.06 105 GLU A CA 1
ATOM 857 C C . GLU A 1 105 ? -8.867 2.393 22.609 1 98.06 105 GLU A C 1
ATOM 859 O O . GLU A 1 105 ? -7.793 2.418 22.016 1 98.06 105 GLU A O 1
ATOM 864 N N . VAL A 1 106 ? -9.828 3.277 22.422 1 97.94 106 VAL A N 1
ATOM 865 C CA . VAL A 1 106 ? -9.703 4.289 21.375 1 97.94 106 VAL A CA 1
ATOM 866 C C . VAL A 1 106 ? -9.383 5.645 22.016 1 97.94 106 VAL A C 1
ATOM 868 O O . VAL A 1 106 ? -10.172 6.168 22.797 1 97.94 106 VAL A O 1
ATOM 871 N N . ARG A 1 107 ? -8.234 6.176 21.703 1 98.31 107 ARG A N 1
ATOM 872 C CA . ARG A 1 107 ? -7.852 7.543 22.062 1 98.31 107 ARG A CA 1
ATOM 873 C C . ARG A 1 107 ? -8.07 8.492 20.875 1 98.31 107 ARG A C 1
ATOM 875 O O . ARG A 1 107 ? -7.707 8.172 19.75 1 98.31 107 ARG A O 1
ATOM 882 N N . PHE A 1 108 ? -8.727 9.617 21.172 1 98.31 108 PHE A N 1
ATOM 883 C CA . PHE A 1 108 ? -9.055 10.586 20.141 1 98.31 108 PHE A CA 1
ATOM 884 C C . PHE A 1 108 ? -8.328 11.906 20.375 1 98.31 108 PHE A C 1
ATOM 886 O O . PHE A 1 108 ? -8.406 12.477 21.469 1 98.31 108 PHE A O 1
ATOM 893 N N . VAL A 1 109 ? -7.551 12.398 19.344 1 98.44 109 VAL A N 1
ATOM 894 C CA . VAL A 1 109 ? -6.824 13.664 19.391 1 98.44 109 VAL A CA 1
ATOM 895 C C . VAL A 1 109 ? -7.324 14.594 18.281 1 98.44 109 VAL A C 1
ATOM 897 O O . VAL A 1 109 ? -7.227 14.266 17.094 1 98.44 109 VAL A O 1
ATOM 900 N N . ASN A 1 110 ? -7.848 15.703 18.625 1 98.5 110 ASN A N 1
ATOM 901 C CA . ASN A 1 110 ? -8.312 16.688 17.656 1 98.5 110 ASN A CA 1
ATOM 902 C C . ASN A 1 110 ? -7.363 17.875 17.578 1 98.5 110 ASN A C 1
ATOM 904 O O . ASN A 1 110 ? -7.312 18.703 18.484 1 98.5 110 ASN A O 1
ATOM 908 N N . ALA A 1 111 ? -6.68 18.016 16.469 1 98.38 111 ALA A N 1
ATOM 909 C CA . ALA A 1 111 ? -5.793 19.141 16.188 1 98.38 111 ALA A CA 1
ATOM 910 C C . ALA A 1 111 ? -6.43 20.109 15.195 1 98.38 111 ALA A C 1
ATOM 912 O O . ALA A 1 111 ? -5.75 20.641 14.312 1 98.38 111 ALA A O 1
ATOM 913 N N . GLY A 1 112 ? -7.715 20.234 15.297 1 97.81 112 GLY A N 1
ATOM 914 C CA . GLY A 1 112 ? -8.391 21.297 14.555 1 97.81 112 GLY A CA 1
ATOM 915 C C . GLY A 1 112 ? -8.32 22.641 15.234 1 97.81 112 GLY A C 1
ATOM 916 O O . GLY A 1 112 ? -8.523 22.75 16.453 1 97.81 112 GLY A O 1
ATOM 917 N N . ILE A 1 113 ? -7.949 23.625 14.445 1 93.81 113 ILE A N 1
ATOM 918 C CA . ILE A 1 113 ? -7.949 25 14.93 1 93.81 113 ILE A CA 1
ATOM 919 C C . ILE A 1 113 ? -8.617 25.906 13.898 1 93.81 113 ILE A C 1
ATOM 921 O O . ILE A 1 113 ? -8.234 25.922 12.727 1 93.81 113 ILE A O 1
ATOM 925 N N . GLY A 1 114 ? -9.57 26.641 14.336 1 92.5 114 GLY A N 1
ATOM 926 C CA . GLY A 1 114 ? -10.344 27.516 13.469 1 92.5 114 GLY A CA 1
ATOM 927 C C . GLY A 1 114 ? -9.484 28.516 12.719 1 92.5 114 GLY A C 1
ATOM 928 O O . GLY A 1 114 ? -8.523 29.062 13.273 1 92.5 114 GLY A O 1
ATOM 929 N N . ALA A 1 115 ? -9.812 28.75 11.406 1 90.56 115 ALA A N 1
ATOM 930 C CA . ALA A 1 115 ? -9.258 29.797 10.547 1 90.56 115 ALA A CA 1
ATOM 931 C C . ALA A 1 115 ? -7.797 29.5 10.203 1 90.56 115 ALA A C 1
ATOM 933 O O . ALA A 1 115 ? -7.031 30.422 9.898 1 90.56 115 ALA A O 1
ATOM 934 N N . THR A 1 116 ? -7.391 28.297 10.352 1 92.56 116 THR A N 1
ATOM 935 C CA . THR A 1 116 ? -6 27.953 10.062 1 92.56 116 THR A CA 1
ATOM 936 C C . THR A 1 116 ? -5.895 27.141 8.781 1 92.56 116 THR A C 1
ATOM 938 O O . THR A 1 116 ? -6.859 26.5 8.367 1 92.56 116 THR A O 1
ATOM 941 N N . ASN A 1 117 ? -4.727 27.281 8.125 1 95.38 117 ASN A N 1
ATOM 942 C CA . ASN A 1 117 ? -4.449 26.578 6.875 1 95.38 117 ASN A CA 1
ATOM 943 C C . ASN A 1 117 ? -3.34 25.547 7.039 1 95.38 117 ASN A C 1
ATOM 945 O O . ASN A 1 117 ? -2.893 25.281 8.156 1 95.38 117 ASN A O 1
ATOM 949 N N . SER A 1 118 ? -2.967 24.906 5.945 1 96.62 118 SER A N 1
ATOM 950 C CA . SER A 1 118 ? -1.995 23.828 6.02 1 96.62 118 SER A CA 1
ATOM 951 C C . SER A 1 118 ? -0.6 24.359 6.336 1 96.62 118 SER A C 1
ATOM 953 O O . SER A 1 118 ? 0.247 23.609 6.848 1 96.62 118 SER A O 1
ATOM 955 N N . VAL A 1 119 ? -0.345 25.656 6.027 1 94.56 119 VAL A N 1
ATOM 956 C CA . VAL A 1 119 ? 0.93 26.25 6.426 1 94.56 119 VAL A CA 1
ATOM 957 C C . VAL A 1 119 ? 1.092 26.156 7.941 1 94.56 119 VAL A C 1
ATOM 959 O O . VAL A 1 119 ? 2.084 25.609 8.43 1 94.56 119 VAL A O 1
ATOM 962 N N . PHE A 1 120 ? 0.132 26.641 8.648 1 95.38 120 PHE A N 1
ATOM 963 C CA . PHE A 1 120 ? 0.178 26.547 10.102 1 95.38 120 PHE A CA 1
ATOM 964 C C . PHE A 1 120 ? 0.122 25.094 10.547 1 95.38 120 PHE A C 1
ATOM 966 O O . PHE A 1 120 ? 0.8 24.703 11.5 1 95.38 120 PHE A O 1
ATOM 973 N N . GLY A 1 121 ? -0.627 24.281 9.898 1 96.94 121 GLY A N 1
ATOM 974 C CA . GLY A 1 121 ? -0.685 22.859 10.195 1 96.94 121 GLY A CA 1
ATOM 975 C C . GLY A 1 121 ? 0.679 22.203 10.195 1 96.94 121 GLY A C 1
ATOM 976 O O . GLY A 1 121 ? 1.007 21.438 11.109 1 96.94 121 GLY A O 1
ATOM 977 N N . ALA A 1 122 ? 1.412 22.5 9.156 1 96.69 122 ALA A N 1
ATOM 978 C CA . ALA A 1 122 ? 2.748 21.922 9.031 1 96.69 122 ALA A CA 1
ATOM 979 C C . ALA A 1 122 ? 3.645 22.359 10.188 1 96.69 122 ALA A C 1
ATOM 981 O O . ALA A 1 122 ? 4.52 21.609 10.625 1 96.69 122 ALA A O 1
ATOM 982 N N . HIS A 1 123 ? 3.43 23.547 10.664 1 95.31 123 HIS A N 1
ATOM 983 C CA . HIS A 1 123 ? 4.281 24.094 11.727 1 95.31 123 HIS A CA 1
ATOM 984 C C . HIS A 1 123 ? 3.91 23.5 13.078 1 95.31 123 HIS A C 1
ATOM 986 O O . HIS A 1 123 ? 4.77 23.344 13.953 1 95.31 123 HIS A O 1
ATOM 992 N N . ARG A 1 124 ? 2.68 23.141 13.234 1 96.12 124 ARG A N 1
ATOM 993 C CA . ARG A 1 124 ? 2.229 22.797 14.578 1 96.12 124 ARG A CA 1
ATOM 994 C C . ARG A 1 124 ? 1.979 21.297 14.711 1 96.12 124 ARG A C 1
ATOM 996 O O . ARG A 1 124 ? 1.708 20.797 15.805 1 96.12 124 ARG A O 1
ATOM 1003 N N . VAL A 1 125 ? 2.08 20.547 13.75 1 97.81 125 VAL A N 1
ATOM 1004 C CA . VAL A 1 125 ? 1.633 19.156 13.711 1 97.81 125 VAL A CA 1
ATOM 1005 C C . VAL A 1 125 ? 2.432 18.328 14.711 1 97.81 125 VAL A C 1
ATOM 1007 O O . VAL A 1 125 ? 1.89 17.422 15.352 1 97.81 125 VAL A O 1
ATOM 1010 N N . ASP A 1 126 ? 3.715 18.578 14.836 1 96 126 ASP A N 1
ATOM 1011 C CA . ASP A 1 126 ? 4.555 17.797 15.727 1 96 126 ASP A CA 1
ATOM 1012 C C . ASP A 1 126 ? 4.027 17.844 17.156 1 96 126 ASP A C 1
ATOM 1014 O O . ASP A 1 126 ? 3.85 16.797 17.797 1 96 126 ASP A O 1
ATOM 1018 N N . GLN A 1 127 ? 3.705 19 17.594 1 93.81 127 GLN A N 1
ATOM 1019 C CA . GLN A 1 127 ? 3.281 19.188 18.969 1 93.81 127 GLN A CA 1
ATOM 1020 C C . GLN A 1 127 ? 1.803 18.859 19.141 1 93.81 127 GLN A C 1
ATOM 1022 O O . GLN A 1 127 ? 1.415 18.234 20.141 1 93.81 127 GLN A O 1
ATOM 1027 N N . ASP A 1 128 ? 1.03 19.25 18.234 1 96.88 128 ASP A N 1
ATOM 1028 C CA . ASP A 1 128 ? -0.416 19.188 18.422 1 96.88 128 ASP A CA 1
ATOM 1029 C C . ASP A 1 128 ? -0.95 17.781 18.125 1 96.88 128 ASP A C 1
ATOM 1031 O O . ASP A 1 128 ? -2.043 17.438 18.578 1 96.88 128 ASP A O 1
ATOM 1035 N N . LEU A 1 129 ? -0.218 16.984 17.375 1 98.19 129 LEU A N 1
ATOM 1036 C CA . LEU A 1 129 ? -0.808 15.742 16.922 1 98.19 129 LEU A CA 1
ATOM 1037 C C . LEU A 1 129 ? 0.184 14.586 17.062 1 98.19 129 LEU A C 1
ATOM 1039 O O . LEU A 1 129 ? -0.134 13.555 17.641 1 98.19 129 LEU A O 1
ATOM 1043 N N . LEU A 1 130 ? 1.41 14.742 16.609 1 97.31 130 LEU A N 1
ATOM 1044 C CA . LEU A 1 130 ? 2.316 13.617 16.406 1 97.31 130 LEU A CA 1
ATOM 1045 C C . LEU A 1 130 ? 2.898 13.141 17.734 1 97.31 130 LEU A C 1
ATOM 1047 O O . LEU A 1 130 ? 3.375 12.008 17.828 1 97.31 130 LEU A O 1
ATOM 1051 N N . THR A 1 131 ? 2.891 13.977 18.766 1 96.75 131 THR A N 1
ATOM 1052 C CA . THR A 1 131 ? 3.336 13.555 20.078 1 96.75 131 THR A CA 1
ATOM 1053 C C . THR A 1 131 ? 2.449 12.43 20.609 1 96.75 131 THR A C 1
ATOM 1055 O O . THR A 1 131 ? 2.883 11.625 21.438 1 96.75 131 THR A O 1
ATOM 1058 N N . ALA A 1 132 ? 1.264 12.336 20.125 1 97.5 132 ALA A N 1
ATOM 1059 C CA . ALA A 1 132 ? 0.331 11.305 20.578 1 97.5 132 ALA A CA 1
ATOM 1060 C C . ALA A 1 132 ? 0.563 9.992 19.828 1 97.5 132 ALA A C 1
ATOM 1062 O O . ALA A 1 132 ? -0.08 8.977 20.125 1 97.5 132 ALA A O 1
ATOM 1063 N N . LYS A 1 133 ? 1.381 10.016 18.859 1 95.75 133 LYS A N 1
ATOM 1064 C CA . LYS A 1 133 ? 1.725 8.836 18.078 1 95.75 133 LYS A CA 1
ATOM 1065 C C . LYS A 1 133 ? 0.476 8.18 17.5 1 95.75 133 LYS A C 1
ATOM 1067 O O . LYS A 1 133 ? 0.242 6.988 17.703 1 95.75 133 LYS A O 1
ATOM 1072 N N . PRO A 1 134 ? -0.231 8.891 16.703 1 97.75 134 PRO A N 1
ATOM 1073 C CA . PRO A 1 134 ? -1.478 8.344 16.172 1 97.75 134 PRO A CA 1
ATOM 1074 C C . PRO A 1 134 ? -1.246 7.152 15.242 1 97.75 134 PRO A C 1
ATOM 1076 O O . PRO A 1 134 ? -0.214 7.078 14.57 1 97.75 134 PRO A O 1
ATOM 1079 N N . ASP A 1 135 ? -2.258 6.227 15.227 1 94.69 135 ASP A N 1
ATOM 1080 C CA . ASP A 1 135 ? -2.291 5.09 14.312 1 94.69 135 ASP A CA 1
ATOM 1081 C C . ASP A 1 135 ? -3.01 5.449 13.016 1 94.69 135 ASP A C 1
ATOM 1083 O O . ASP A 1 135 ? -2.785 4.82 11.984 1 94.69 135 ASP A O 1
ATOM 1087 N N . PHE A 1 136 ? -3.873 6.367 13.125 1 96.38 136 PHE A N 1
ATOM 1088 C CA . PHE A 1 136 ? -4.715 6.828 12.023 1 96.38 136 PHE A CA 1
ATOM 1089 C C . PHE A 1 136 ? -4.895 8.344 12.078 1 96.38 136 PHE A C 1
ATOM 1091 O O . PHE A 1 136 ? -5.145 8.906 13.141 1 96.38 136 PHE A O 1
ATOM 1098 N N . VAL A 1 137 ? -4.707 9.031 10.867 1 98.44 137 VAL A N 1
ATOM 1099 C CA . VAL A 1 137 ? -4.801 10.484 10.844 1 98.44 137 VAL A CA 1
ATOM 1100 C C . VAL A 1 137 ? -5.695 10.922 9.688 1 98.44 137 VAL A C 1
ATOM 1102 O O . VAL A 1 137 ? -5.527 10.461 8.555 1 98.44 137 VAL A O 1
ATOM 1105 N N . ILE A 1 138 ? -6.676 11.797 9.961 1 98.12 138 ILE A N 1
ATOM 1106 C CA . ILE A 1 138 ? -7.441 12.492 8.93 1 98.12 138 ILE A CA 1
ATOM 1107 C C . ILE A 1 138 ? -6.906 13.906 8.758 1 98.12 138 ILE A C 1
ATOM 1109 O O . ILE A 1 138 ? -6.738 14.641 9.734 1 98.12 138 ILE A O 1
ATOM 1113 N N . VAL A 1 139 ? -6.617 14.312 7.496 1 98.56 139 VAL A N 1
ATOM 1114 C CA . VAL A 1 139 ? -6.062 15.633 7.199 1 98.56 139 VAL A CA 1
ATOM 1115 C C . VAL A 1 139 ? -7.047 16.422 6.34 1 98.56 139 VAL A C 1
ATOM 1117 O O . VAL A 1 139 ? -7.508 15.938 5.305 1 98.56 139 VAL A O 1
ATOM 1120 N N . GLU A 1 140 ? -7.422 17.641 6.781 1 98.06 140 GLU A N 1
ATOM 1121 C CA . GLU A 1 140 ? -8.391 18.438 6.047 1 98.06 140 GLU A CA 1
ATOM 1122 C C . GLU A 1 140 ? -8.07 19.922 6.156 1 98.06 140 GLU A C 1
ATOM 1124 O O . GLU A 1 140 ? -8.078 20.484 7.25 1 98.06 140 GLU A O 1
ATOM 1129 N N . PHE A 1 141 ? -7.801 20.625 4.977 1 98 141 PHE A N 1
ATOM 1130 C CA . PHE A 1 141 ? -7.508 22.062 4.969 1 98 141 PHE A CA 1
ATOM 1131 C C . PHE A 1 141 ? -8.086 22.719 3.721 1 98 141 PHE A C 1
ATOM 1133 O O . PHE A 1 141 ? -7.641 23.797 3.322 1 98 141 PHE A O 1
ATOM 1140 N N . SER A 1 142 ? -9.062 22.219 3.105 1 96.06 142 SER A N 1
ATOM 1141 C CA . SER A 1 142 ? -9.453 22.562 1.741 1 96.06 142 SER A CA 1
ATOM 1142 C C . SER A 1 142 ? -10.133 23.922 1.687 1 96.06 142 SER A C 1
ATOM 1144 O O . SER A 1 142 ? -10.234 24.531 0.617 1 96.06 142 SER A O 1
ATOM 1146 N N . VAL A 1 143 ? -10.633 24.438 2.789 1 95.69 143 VAL A N 1
ATOM 1147 C CA . VAL A 1 143 ? -11.391 25.688 2.684 1 95.69 143 VAL A CA 1
ATOM 1148 C C . VAL A 1 143 ? -10.547 26.859 3.189 1 95.69 143 VAL A C 1
ATOM 1150 O O . VAL A 1 143 ? -10.906 28.016 2.996 1 95.69 143 VAL A O 1
ATOM 1153 N N . ASN A 1 144 ? -9.422 26.562 3.803 1 93 144 ASN A N 1
ATOM 1154 C CA . ASN A 1 144 ? -8.641 27.641 4.41 1 93 144 ASN A CA 1
ATOM 1155 C C . ASN A 1 144 ? -7.328 27.859 3.664 1 93 144 ASN A C 1
ATOM 1157 O O . ASN A 1 144 ? -6.676 28.891 3.854 1 93 144 ASN A O 1
ATOM 1161 N N . ASP A 1 145 ? -6.844 26.922 2.893 1 93.5 145 ASP A N 1
ATOM 1162 C CA . ASP A 1 145 ? -5.609 27.125 2.137 1 93.5 145 ASP A CA 1
ATOM 1163 C C . ASP A 1 145 ? -5.793 28.203 1.07 1 93.5 145 ASP A C 1
ATOM 1165 O O . ASP A 1 145 ? -6.918 28.516 0.675 1 93.5 145 ASP A O 1
ATOM 1169 N N . ARG A 1 146 ? -4.672 28.812 0.854 1 88.38 146 ARG A N 1
ATOM 1170 C CA . ARG A 1 146 ? -4.625 29.844 -0.175 1 88.38 146 ARG A CA 1
ATOM 1171 C C . ARG A 1 146 ? -3.344 29.734 -0.999 1 88.38 146 ARG A C 1
ATOM 1173 O O . ARG A 1 146 ? -2.398 29.062 -0.599 1 88.38 146 ARG A O 1
ATOM 1180 N N . ASP A 1 147 ? -3.396 30.359 -2.158 1 87.81 147 ASP A N 1
ATOM 1181 C CA . ASP A 1 147 ? -2.217 30.391 -3.016 1 87.81 147 ASP A CA 1
ATOM 1182 C C . ASP A 1 147 ? -1.828 29 -3.477 1 87.81 147 ASP A C 1
ATOM 1184 O O . ASP A 1 147 ? -1.439 28.156 -2.664 1 87.81 147 ASP A O 1
ATOM 1188 N N . GLU A 1 148 ? -1.83 28.812 -4.734 1 85.88 148 GLU A N 1
ATOM 1189 C CA . GLU A 1 148 ? -1.658 27.484 -5.316 1 85.88 148 GLU A CA 1
ATOM 1190 C C . GLU A 1 148 ? -0.339 26.844 -4.875 1 85.88 148 GLU A C 1
ATOM 1192 O O . GLU A 1 148 ? -0.318 25.719 -4.367 1 85.88 148 GLU A O 1
ATOM 1197 N N . MET A 1 149 ? 0.699 27.562 -5.078 1 86.06 149 MET A N 1
ATOM 1198 C CA . MET A 1 149 ? 2.027 27.016 -4.801 1 86.06 149 MET A CA 1
ATOM 1199 C C . MET A 1 149 ? 2.215 26.766 -3.311 1 86.06 149 MET A C 1
ATOM 1201 O O . MET A 1 149 ? 2.75 25.734 -2.914 1 86.06 149 MET A O 1
ATOM 1205 N N . ARG A 1 150 ? 1.745 27.594 -2.492 1 89.5 150 ARG A N 1
ATOM 1206 C CA . ARG A 1 150 ? 1.907 27.469 -1.049 1 89.5 150 ARG A CA 1
ATOM 1207 C C . ARG A 1 150 ? 1.022 26.344 -0.497 1 89.5 150 ARG A C 1
ATOM 1209 O O . ARG A 1 150 ? 1.436 25.609 0.396 1 89.5 150 ARG A O 1
ATOM 1216 N N . ALA A 1 151 ? -0.166 26.328 -1.056 1 91.88 151 ALA A N 1
ATOM 1217 C CA . ALA A 1 151 ? -1.09 25.281 -0.616 1 91.88 151 ALA A CA 1
ATOM 1218 C C . ALA A 1 151 ? -0.509 23.891 -0.867 1 91.88 151 ALA A C 1
ATOM 1220 O O . ALA A 1 151 ? -0.518 23.047 0.023 1 91.88 151 ALA A O 1
ATOM 1221 N N . LYS A 1 152 ? -0.004 23.719 -2.07 1 94.44 152 LYS A N 1
ATOM 1222 C CA . LYS A 1 152 ? 0.559 22.422 -2.424 1 94.44 152 LYS A CA 1
ATOM 1223 C C . LYS A 1 152 ? 1.798 22.109 -1.588 1 94.44 152 LYS A C 1
ATOM 1225 O O . LYS A 1 152 ? 1.933 21.016 -1.05 1 94.44 152 LYS A O 1
ATOM 1230 N N . SER A 1 153 ? 2.674 23.078 -1.442 1 95.19 153 SER A N 1
ATOM 1231 C CA . SER A 1 153 ? 3.943 22.875 -0.75 1 95.19 153 SER A CA 1
ATOM 1232 C C . SER A 1 153 ? 3.729 22.625 0.74 1 95.19 153 SER A C 1
ATOM 1234 O O . SER A 1 153 ? 4.348 21.734 1.325 1 95.19 153 SER A O 1
ATOM 1236 N N . SER A 1 154 ? 2.92 23.391 1.398 1 96.06 154 SER A N 1
ATOM 1237 C CA . SER A 1 154 ? 2.678 23.219 2.828 1 96.06 154 SER A CA 1
ATOM 1238 C C . SER A 1 154 ? 1.945 21.922 3.119 1 96.06 154 SER A C 1
ATOM 1240 O O . SER A 1 154 ? 2.258 21.219 4.094 1 96.06 154 SER A O 1
ATOM 1242 N N . TYR A 1 155 ? 1.006 21.641 2.262 1 97.44 155 TYR A N 1
ATOM 1243 C CA . TYR A 1 155 ? 0.273 20.391 2.434 1 97.44 155 TYR A CA 1
ATOM 1244 C C . TYR A 1 155 ? 1.2 19.188 2.287 1 97.44 155 TYR A C 1
ATOM 1246 O O . TYR A 1 155 ? 1.112 18.234 3.059 1 97.44 155 TYR A O 1
ATOM 1254 N N . GLU A 1 156 ? 2.062 19.25 1.285 1 95.62 156 GLU A N 1
ATOM 1255 C CA . GLU A 1 156 ? 3.023 18.172 1.109 1 95.62 156 GLU A CA 1
ATOM 1256 C C . GLU A 1 156 ? 3.936 18.047 2.326 1 95.62 156 GLU A C 1
ATOM 1258 O O . GLU A 1 156 ? 4.18 16.938 2.811 1 95.62 156 GLU A O 1
ATOM 1263 N N . GLY A 1 157 ? 4.484 19.172 2.785 1 96.75 157 GLY A N 1
ATOM 1264 C CA . GLY A 1 157 ? 5.301 19.125 3.986 1 96.75 157 GLY A CA 1
ATOM 1265 C C . GLY A 1 157 ? 4.586 18.5 5.172 1 96.75 157 GLY A C 1
ATOM 1266 O O . GLY A 1 157 ? 5.164 17.703 5.902 1 96.75 157 GLY A O 1
ATOM 1267 N N . LEU A 1 158 ? 3.387 18.875 5.363 1 97.69 158 LEU A N 1
ATOM 1268 C CA . LEU A 1 158 ? 2.557 18.328 6.43 1 97.69 158 LEU A CA 1
ATOM 1269 C C . LEU A 1 158 ? 2.412 16.812 6.289 1 97.69 158 LEU A C 1
ATOM 1271 O O . LEU A 1 158 ? 2.635 16.078 7.246 1 97.69 158 LEU A O 1
ATOM 1275 N N . ILE A 1 159 ? 2.064 16.344 5.125 1 96.12 159 ILE A N 1
ATOM 1276 C CA . ILE A 1 159 ? 1.862 14.93 4.84 1 96.12 159 ILE A CA 1
ATOM 1277 C C . ILE A 1 159 ? 3.156 14.156 5.102 1 96.12 159 ILE A C 1
ATOM 1279 O O . ILE A 1 159 ? 3.143 13.109 5.75 1 96.12 159 ILE A O 1
ATOM 1283 N N . ARG A 1 160 ? 4.219 14.672 4.605 1 92.62 160 ARG A N 1
ATOM 1284 C CA . ARG A 1 160 ? 5.496 13.984 4.777 1 92.62 160 ARG A CA 1
ATOM 1285 C C . ARG A 1 160 ? 5.871 13.891 6.25 1 92.62 160 ARG A C 1
ATOM 1287 O O . ARG A 1 160 ? 6.371 12.852 6.699 1 92.62 160 ARG A O 1
ATOM 1294 N N . LYS A 1 161 ? 5.652 14.938 7.031 1 94.56 161 LYS A N 1
ATOM 1295 C CA . LYS A 1 161 ? 5.906 14.883 8.469 1 94.56 161 LYS A CA 1
ATOM 1296 C C . LYS A 1 161 ? 5.082 13.789 9.133 1 94.56 161 LYS A C 1
ATOM 1298 O O . LYS A 1 161 ? 5.59 13.039 9.977 1 94.56 161 LYS A O 1
ATOM 1303 N N . ILE A 1 162 ? 3.877 13.727 8.75 1 95.69 162 ILE A N 1
ATOM 1304 C CA . ILE A 1 162 ? 2.98 12.734 9.336 1 95.69 162 ILE A CA 1
ATOM 1305 C C . ILE A 1 162 ? 3.449 11.328 8.953 1 95.69 162 ILE A C 1
ATOM 1307 O O . ILE A 1 162 ? 3.574 10.453 9.82 1 95.69 162 ILE A O 1
ATOM 1311 N N . LEU A 1 163 ? 3.756 11.148 7.707 1 88.88 163 LEU A N 1
ATOM 1312 C CA . LEU A 1 163 ? 4.141 9.828 7.211 1 88.88 163 LEU A CA 1
ATOM 1313 C C . LEU A 1 163 ? 5.453 9.375 7.836 1 88.88 163 LEU A C 1
ATOM 1315 O O . LEU A 1 163 ? 5.672 8.18 8.039 1 88.88 163 LEU A O 1
ATOM 1319 N N . LYS A 1 164 ? 6.289 10.305 8.188 1 86.5 164 LYS A N 1
ATOM 1320 C CA . LYS A 1 164 ? 7.609 9.984 8.727 1 86.5 164 LYS A CA 1
ATOM 1321 C C . LYS A 1 164 ? 7.574 9.867 10.25 1 86.5 164 LYS A C 1
ATOM 1323 O O . LYS A 1 164 ? 8.562 9.477 10.867 1 86.5 164 LYS A O 1
ATOM 1328 N N . SER A 1 165 ? 6.504 10.195 10.812 1 91.31 165 SER A N 1
ATOM 1329 C CA . SER A 1 165 ? 6.418 10.227 12.273 1 91.31 165 SER A CA 1
ATOM 1330 C C . SER A 1 165 ? 6.539 8.82 12.859 1 91.31 165 SER A C 1
ATOM 1332 O O . SER A 1 165 ? 6.402 7.828 12.141 1 91.31 165 SER A O 1
ATOM 1334 N N . GLU A 1 166 ? 6.766 8.742 14.148 1 85 166 GLU A N 1
ATOM 1335 C CA . GLU A 1 166 ? 7.023 7.492 14.859 1 85 166 GLU A CA 1
ATOM 1336 C C . GLU A 1 166 ? 5.816 6.559 14.789 1 85 166 GLU A C 1
ATOM 1338 O O . GLU A 1 166 ? 5.973 5.34 14.688 1 85 166 GLU A O 1
ATOM 1343 N N . GLY A 1 167 ? 4.691 7.023 14.836 1 82.31 167 GLY A N 1
ATOM 1344 C CA . GLY A 1 167 ? 3.49 6.203 14.82 1 82.31 167 GLY A CA 1
ATOM 1345 C C . GLY A 1 167 ? 3.195 5.598 13.461 1 82.31 167 GLY A C 1
ATOM 1346 O O . GLY A 1 167 ? 2.41 4.652 13.352 1 82.31 167 GLY A O 1
ATOM 1347 N N . LYS A 1 168 ? 3.783 6.227 12.438 1 82.19 168 LYS A N 1
ATOM 1348 C CA . LYS A 1 168 ? 3.568 5.785 11.062 1 82.19 168 LYS A CA 1
ATOM 1349 C C . LYS A 1 168 ? 2.086 5.555 10.781 1 82.19 168 LYS A C 1
ATOM 1351 O O . LYS A 1 168 ? 1.688 4.465 10.375 1 82.19 168 LYS A O 1
ATOM 1356 N N . PRO A 1 169 ? 1.367 6.535 10.945 1 92.31 169 PRO A N 1
ATOM 1357 C CA . PRO A 1 169 ? -0.086 6.375 10.852 1 92.31 169 PRO A CA 1
ATOM 1358 C C . PRO A 1 169 ? -0.559 6.121 9.422 1 92.31 169 PRO A C 1
ATOM 1360 O O . PRO A 1 169 ? 0.077 6.574 8.461 1 92.31 169 PRO A O 1
ATOM 1363 N N . ALA A 1 170 ? -1.705 5.316 9.312 1 89.81 170 ALA A N 1
ATOM 1364 C CA . ALA A 1 170 ? -2.498 5.43 8.094 1 89.81 170 ALA A CA 1
ATOM 1365 C C . ALA A 1 170 ? -3.109 6.824 7.965 1 89.81 170 ALA A C 1
ATOM 1367 O O . ALA A 1 170 ? -3.547 7.41 8.953 1 89.81 170 ALA A O 1
ATOM 1368 N N . VAL A 1 171 ? -3.082 7.348 6.727 1 93.44 171 VAL A N 1
ATOM 1369 C CA . VAL A 1 171 ? -3.543 8.719 6.516 1 93.44 171 VAL A CA 1
ATOM 1370 C C . VAL A 1 171 ? -4.734 8.719 5.559 1 93.44 171 VAL A C 1
ATOM 1372 O O . VAL A 1 171 ? -4.734 8 4.555 1 93.44 171 VAL A O 1
ATOM 1375 N N . LEU A 1 172 ? -5.758 9.461 5.902 1 93.44 172 LEU A N 1
ATOM 1376 C CA . LEU A 1 172 ? -6.902 9.75 5.043 1 93.44 172 LEU A CA 1
ATOM 1377 C C . LEU A 1 172 ? -7.078 11.258 4.867 1 93.44 172 LEU A C 1
ATOM 1379 O O . LEU A 1 172 ? -7.141 12 5.848 1 93.44 172 LEU A O 1
ATOM 1383 N N . ALA A 1 173 ? -7.086 11.656 3.602 1 95.56 173 ALA A N 1
ATOM 1384 C CA . ALA A 1 173 ? -7.305 13.07 3.312 1 95.56 173 ALA A CA 1
ATOM 1385 C C . ALA A 1 173 ? -8.773 13.352 3.014 1 95.56 173 ALA A C 1
ATOM 1387 O O . ALA A 1 173 ? -9.461 12.516 2.43 1 95.56 173 ALA A O 1
ATOM 1388 N N . LEU A 1 174 ? -9.211 14.516 3.42 1 95.62 174 LEU A N 1
ATOM 1389 C CA . LEU A 1 174 ? -10.586 14.961 3.232 1 95.62 174 LEU A CA 1
ATOM 1390 C C . LEU A 1 174 ? -10.633 16.281 2.484 1 95.62 174 LEU A C 1
ATOM 1392 O O . LEU A 1 174 ? -9.82 17.188 2.748 1 95.62 174 LEU A O 1
ATOM 1396 N N . GLY A 1 175 ? -11.578 16.375 1.536 1 96.31 175 GLY A N 1
ATOM 1397 C CA . GLY A 1 175 ? -11.836 17.625 0.821 1 96.31 175 GLY A CA 1
ATOM 1398 C C . GLY A 1 175 ? -13.227 18.172 1.06 1 96.31 175 GLY A C 1
ATOM 1399 O O . GLY A 1 175 ? -14.219 17.5 0.8 1 96.31 175 GLY A O 1
ATOM 1400 N N . LEU A 1 176 ? -13.281 19.359 1.554 1 97.19 176 LEU A N 1
ATOM 1401 C CA . LEU A 1 176 ? -14.539 20.047 1.793 1 97.19 176 LEU A CA 1
ATOM 1402 C C . LEU A 1 176 ? -14.688 21.234 0.854 1 97.19 176 LEU A C 1
ATOM 1404 O O . LEU A 1 176 ? -14.031 21.312 -0.185 1 97.19 176 LEU A O 1
ATOM 1408 N N . MET A 1 177 ? -15.742 22.062 1.126 1 96.19 177 MET A N 1
ATOM 1409 C CA . MET A 1 177 ? -16 23.172 0.206 1 96.19 177 MET A CA 1
ATOM 1410 C C . MET A 1 177 ? -16.734 24.297 0.913 1 96.19 177 MET A C 1
ATOM 1412 O O . MET A 1 177 ? -17.203 24.141 2.039 1 96.19 177 MET A O 1
ATOM 1416 N N . ASP A 1 178 ? -16.719 25.484 0.193 1 96.75 178 ASP A N 1
ATOM 1417 C CA . ASP A 1 178 ? -17.609 26.562 0.614 1 96.75 178 ASP A CA 1
ATOM 1418 C C . ASP A 1 178 ? -18.875 26.594 -0.238 1 96.75 178 ASP A C 1
ATOM 1420 O O . ASP A 1 178 ? -19.109 25.703 -1.048 1 96.75 178 ASP A O 1
ATOM 1424 N N . MET A 1 179 ? -19.719 27.625 -0.046 1 95.88 179 MET A N 1
ATOM 1425 C CA . MET A 1 179 ? -21.047 27.688 -0.657 1 95.88 179 MET A CA 1
ATOM 1426 C C . MET A 1 179 ? -20.953 27.781 -2.176 1 95.88 179 MET A C 1
ATOM 1428 O O . MET A 1 179 ? -21.891 27.438 -2.889 1 95.88 179 MET A O 1
ATOM 1432 N N . GLU A 1 180 ? -19.859 28.297 -2.707 1 95.81 180 GLU A N 1
ATOM 1433 C CA . GLU A 1 180 ? -19.672 28.453 -4.145 1 95.81 180 GLU A CA 1
ATOM 1434 C C . GLU A 1 180 ? -18.984 27.219 -4.746 1 95.81 180 GLU A C 1
ATOM 1436 O O . GLU A 1 180 ? -18.625 27.219 -5.926 1 95.81 180 GLU A O 1
ATOM 1441 N N . GLY A 1 181 ? -18.766 26.172 -3.92 1 94.88 181 GLY A N 1
ATOM 1442 C CA . GLY A 1 181 ? -18.094 24.984 -4.387 1 94.88 181 GLY A CA 1
ATOM 1443 C C . GLY A 1 181 ? -16.578 25.141 -4.441 1 94.88 181 GLY A C 1
ATOM 1444 O O . GLY A 1 181 ? -15.883 24.25 -4.949 1 94.88 181 GLY A O 1
ATOM 1445 N N . LYS A 1 182 ? -16.109 26.25 -3.953 1 95.75 182 LYS A N 1
ATOM 1446 C CA . LYS A 1 182 ? -14.672 26.484 -3.953 1 95.75 182 LYS A CA 1
ATOM 1447 C C . LYS A 1 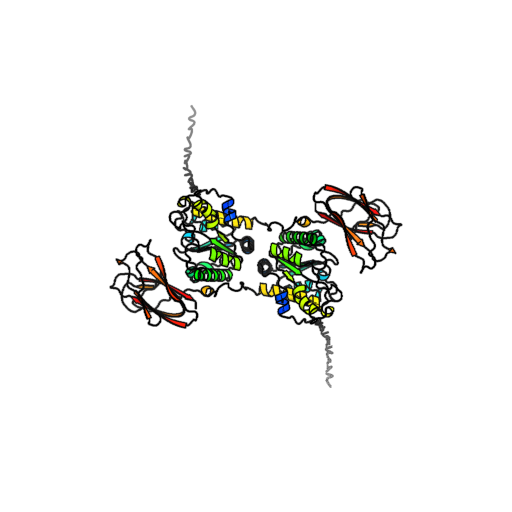182 ? -13.977 25.594 -2.936 1 95.75 182 LYS A C 1
ATOM 1449 O O . LYS A 1 182 ? -14.461 25.422 -1.816 1 95.75 182 LYS A O 1
ATOM 1454 N N . SER A 1 183 ? -12.867 25.016 -3.365 1 95.44 183 SER A N 1
ATOM 1455 C CA . SER A 1 183 ? -12.07 24.078 -2.572 1 95.44 183 SER A CA 1
ATOM 1456 C C . SER A 1 183 ? -10.633 24.016 -3.08 1 95.44 183 SER A C 1
ATOM 1458 O O . SER A 1 183 ? -10.391 24.031 -4.289 1 95.44 183 SER A O 1
ATOM 1460 N N . TRP A 1 184 ? -9.75 23.984 -2.195 1 96.19 184 TRP A N 1
ATOM 1461 C CA . TRP A 1 184 ? -8.344 23.859 -2.582 1 96.19 184 TRP A CA 1
ATOM 1462 C C . TRP A 1 184 ? -7.934 22.391 -2.674 1 96.19 184 TRP A C 1
ATOM 1464 O O . TRP A 1 184 ? -6.746 22.078 -2.736 1 96.19 184 TRP A O 1
ATOM 1474 N N . GLN A 1 185 ? -8.867 21.453 -2.713 1 94.38 185 GLN A N 1
ATOM 1475 C CA . GLN A 1 185 ? -8.602 20.031 -2.699 1 94.38 185 GLN A CA 1
ATOM 1476 C C . GLN A 1 185 ? -7.812 19.594 -3.934 1 94.38 185 GLN A C 1
ATOM 1478 O O . GLN A 1 185 ? -7.148 18.562 -3.924 1 94.38 185 GLN A O 1
ATOM 1483 N N . GLU A 1 186 ? -7.922 20.375 -5.09 1 91.88 186 GLU A N 1
ATOM 1484 C CA . GLU A 1 186 ? -7.195 19.984 -6.289 1 91.88 186 GLU A CA 1
ATOM 1485 C C . GLU A 1 186 ? -5.703 19.844 -6.012 1 91.88 186 GLU A C 1
ATOM 1487 O O . GLU A 1 186 ? -5.047 18.938 -6.523 1 91.88 186 GLU A O 1
ATOM 1492 N N . TYR A 1 187 ? -5.191 20.719 -5.234 1 92.75 187 TYR A N 1
ATOM 1493 C CA . TYR A 1 187 ? -3.775 20.703 -4.895 1 92.75 187 TYR A CA 1
ATOM 1494 C C . TYR A 1 187 ? -3.469 19.609 -3.879 1 92.75 187 TYR A C 1
ATOM 1496 O O . TYR A 1 187 ? -2.404 19 -3.928 1 92.75 187 TYR A O 1
ATOM 1504 N N . HIS A 1 188 ? -4.391 19.375 -2.969 1 95.19 188 HIS A N 1
ATOM 1505 C CA . HIS A 1 188 ? -4.242 18.297 -1.994 1 95.19 188 HIS A CA 1
ATOM 1506 C C . HIS A 1 188 ? -4.285 16.938 -2.67 1 95.19 188 HIS A C 1
ATOM 1508 O O . HIS A 1 188 ? -3.529 16.031 -2.305 1 95.19 188 HIS A O 1
ATOM 1514 N N . VAL A 1 189 ? -5.203 16.812 -3.656 1 90.19 189 VAL A N 1
ATOM 1515 C CA . VAL A 1 189 ? -5.348 15.547 -4.383 1 90.19 189 VAL A CA 1
ATOM 1516 C C . VAL A 1 189 ? -4.043 15.219 -5.105 1 90.19 189 VAL A C 1
ATOM 1518 O O . VAL A 1 189 ? -3.625 14.055 -5.145 1 90.19 189 VAL A O 1
ATOM 1521 N N . ASP A 1 190 ? -3.414 16.234 -5.699 1 88.75 190 ASP A N 1
ATOM 1522 C CA . ASP A 1 190 ? -2.119 16.031 -6.34 1 88.75 190 ASP A CA 1
ATOM 1523 C C . ASP A 1 190 ? -1.117 15.414 -5.363 1 88.75 190 ASP A C 1
ATOM 1525 O O . ASP A 1 190 ? -0.425 14.453 -5.699 1 88.75 190 ASP A O 1
ATOM 1529 N N . VAL A 1 191 ? -1.038 15.969 -4.172 1 90.62 191 VAL A N 1
ATOM 1530 C CA . VAL A 1 191 ? -0.125 15.484 -3.145 1 90.62 191 VAL A CA 1
ATOM 1531 C C . VAL A 1 191 ? -0.515 14.062 -2.734 1 90.62 191 VAL A C 1
ATOM 1533 O O . VAL A 1 191 ? 0.336 13.172 -2.664 1 90.62 191 VAL A O 1
ATOM 1536 N N . CYS A 1 192 ? -1.737 13.836 -2.51 1 88.94 192 CYS A N 1
ATOM 1537 C CA . CYS A 1 192 ? -2.217 12.539 -2.047 1 88.94 192 CYS A CA 1
ATOM 1538 C C . CYS A 1 192 ? -1.958 11.461 -3.088 1 88.94 192 CYS A C 1
ATOM 1540 O O . CYS A 1 192 ? -1.602 10.328 -2.742 1 88.94 192 CYS A O 1
ATOM 1542 N N . ASN A 1 193 ? -2.162 11.781 -4.363 1 80.38 193 ASN A N 1
ATOM 1543 C CA . ASN A 1 193 ? -1.842 10.836 -5.426 1 80.38 193 ASN A CA 1
ATOM 1544 C C . ASN A 1 193 ? -0.361 10.469 -5.422 1 80.38 193 ASN A C 1
ATOM 1546 O O . ASN A 1 193 ? -0.007 9.297 -5.59 1 80.38 193 ASN A O 1
ATOM 1550 N N . HIS A 1 194 ? 0.436 11.461 -5.23 1 79.69 194 HIS A N 1
ATOM 1551 C CA . HIS A 1 194 ? 1.881 11.266 -5.246 1 79.69 194 HIS A CA 1
ATOM 1552 C C . HIS A 1 194 ? 2.326 10.359 -4.105 1 79.69 194 HIS A C 1
ATOM 1554 O O . HIS A 1 194 ? 3.248 9.555 -4.27 1 79.69 194 HIS A O 1
ATOM 1560 N N . TYR A 1 195 ? 1.667 10.406 -2.996 1 81.31 195 TYR A N 1
ATOM 1561 C CA . TYR A 1 195 ? 2.062 9.641 -1.819 1 81.31 195 TYR A CA 1
ATOM 1562 C C . TYR A 1 195 ? 1.109 8.477 -1.581 1 81.31 195 TYR A C 1
ATOM 1564 O O . TYR A 1 195 ? 1.18 7.812 -0.545 1 81.31 195 TYR A O 1
ATOM 1572 N N . HIS A 1 196 ? 0.143 8.328 -2.477 1 76.12 196 HIS A N 1
ATOM 1573 C CA . HIS A 1 196 ? -0.809 7.223 -2.465 1 76.12 196 HIS A CA 1
ATOM 1574 C C . HIS A 1 196 ? -1.663 7.246 -1.201 1 76.12 196 HIS A C 1
ATOM 1576 O O . HIS A 1 196 ? -1.839 6.215 -0.547 1 76.12 196 HIS A O 1
ATOM 1582 N N . ILE A 1 197 ? -2.125 8.344 -0.895 1 85.06 197 ILE A N 1
ATOM 1583 C CA . ILE A 1 197 ? -3.021 8.547 0.238 1 85.06 197 ILE A CA 1
ATOM 1584 C C . ILE A 1 197 ? -4.465 8.625 -0.255 1 85.06 197 ILE A C 1
ATOM 1586 O O . ILE A 1 197 ? -4.762 9.352 -1.203 1 85.06 197 ILE A O 1
ATOM 1590 N N . PRO A 1 198 ? -5.336 7.805 0.339 1 84.75 198 PRO A N 1
ATOM 1591 C CA . PRO A 1 198 ? -6.738 7.926 -0.06 1 84.75 198 PRO A CA 1
ATOM 1592 C C . PRO A 1 198 ? -7.324 9.305 0.251 1 84.75 198 PRO A C 1
ATOM 1594 O O . PRO A 1 198 ? -6.957 9.922 1.252 1 84.75 198 PRO A O 1
ATOM 1597 N N . PHE A 1 199 ? -8.258 9.742 -0.668 1 90 199 PHE A N 1
ATOM 1598 C CA . PHE A 1 199 ? -8.867 11.062 -0.582 1 90 199 PHE A CA 1
ATOM 1599 C C . PHE A 1 199 ? -10.383 10.969 -0.721 1 90 199 PHE A C 1
ATOM 1601 O O . PHE A 1 199 ? -10.891 10.438 -1.713 1 90 199 PHE A O 1
ATOM 1608 N N . ILE A 1 200 ? -11.125 11.43 0.291 1 89.88 200 ILE A N 1
ATOM 1609 C CA . ILE A 1 200 ? -12.578 11.508 0.256 1 89.88 200 ILE A CA 1
ATOM 1610 C C . ILE A 1 200 ? -13.008 12.961 0.046 1 89.88 200 ILE A C 1
ATOM 1612 O O . ILE A 1 200 ? -12.625 13.844 0.816 1 89.88 200 ILE A O 1
ATOM 1616 N N . SER A 1 201 ? -13.844 13.156 -0.973 1 93.25 201 SER A N 1
ATOM 1617 C CA . SER A 1 201 ? -14.258 14.516 -1.306 1 93.25 201 SER A CA 1
ATOM 1618 C C . SER A 1 201 ? -15.734 14.742 -0.989 1 93.25 201 SER A C 1
ATOM 1620 O O . SER A 1 201 ? -16.609 14.297 -1.733 1 93.25 201 SER A O 1
ATOM 1622 N N . TYR A 1 202 ? -15.953 15.461 0.067 1 94.75 202 TYR A N 1
ATOM 1623 C CA . TYR A 1 202 ? -17.297 15.969 0.371 1 94.75 202 TYR A CA 1
ATOM 1624 C C . TYR A 1 202 ? -17.781 16.906 -0.72 1 94.75 202 TYR A C 1
ATOM 1626 O O . TYR A 1 202 ? -18.953 16.875 -1.096 1 94.75 202 TYR A O 1
ATOM 1634 N N . ARG A 1 203 ? -16.938 17.703 -1.261 1 95.06 203 ARG A N 1
ATOM 1635 C CA . ARG A 1 203 ? -17.266 18.625 -2.34 1 95.06 203 ARG A CA 1
ATOM 1636 C C . ARG A 1 203 ? -17.828 17.891 -3.547 1 95.06 203 ARG A C 1
ATOM 1638 O O . ARG A 1 203 ? -18.922 18.188 -4.004 1 95.06 203 ARG A O 1
ATOM 1645 N N . ASP A 1 204 ? -17.078 16.922 -3.988 1 91.12 204 ASP A N 1
ATOM 1646 C CA . ASP A 1 204 ? -17.484 16.219 -5.203 1 91.12 204 ASP A CA 1
ATOM 1647 C C . ASP A 1 204 ? -18.75 15.398 -4.953 1 91.12 204 ASP A C 1
ATOM 1649 O O . ASP A 1 204 ? -19.547 15.188 -5.863 1 91.12 204 ASP A O 1
ATOM 1653 N N . ALA A 1 205 ? -18.891 14.953 -3.709 1 90.62 205 ALA A N 1
ATOM 1654 C CA . ALA A 1 205 ? -20.078 14.18 -3.352 1 90.62 205 ALA A CA 1
ATOM 1655 C C . ALA A 1 205 ? -21.344 15.031 -3.473 1 90.62 205 ALA A C 1
ATOM 1657 O O . ALA A 1 205 ? -22.359 14.57 -3.986 1 90.62 205 ALA A O 1
ATOM 1658 N N . LEU A 1 206 ? -21.297 16.344 -3.062 1 93.44 206 LEU A N 1
ATOM 1659 C CA . LEU A 1 206 ? -22.547 17.031 -2.775 1 93.44 206 LEU A CA 1
ATOM 1660 C C . LEU A 1 206 ? -22.719 18.25 -3.674 1 93.44 206 LEU A C 1
ATOM 1662 O O . LEU A 1 206 ? -23.844 18.719 -3.883 1 93.44 206 LEU A O 1
ATOM 1666 N N . TYR A 1 207 ? -21.609 18.812 -4.203 1 93.44 207 TYR A N 1
ATOM 1667 C CA . TYR A 1 207 ? -21.734 20.078 -4.918 1 93.44 207 TYR A CA 1
ATOM 1668 C C . TYR A 1 207 ? -22.609 19.922 -6.16 1 93.44 207 TYR A C 1
ATOM 1670 O O . TYR A 1 207 ? -23.359 20.828 -6.504 1 93.44 207 TYR A O 1
ATOM 1678 N N . PRO A 1 208 ? -22.484 18.844 -6.898 1 88.81 208 PRO A N 1
ATOM 1679 C CA . PRO A 1 208 ? -23.391 18.656 -8.031 1 88.81 208 PRO A CA 1
ATOM 1680 C C . PRO A 1 208 ? -24.875 18.781 -7.637 1 88.81 208 PRO A C 1
ATOM 1682 O O . PRO A 1 208 ? -25.688 19.281 -8.414 1 88.81 208 PRO A O 1
ATOM 1685 N N . GLU A 1 209 ? -25.25 18.312 -6.438 1 90 209 GLU A N 1
ATOM 1686 C CA . GLU A 1 209 ? -26.609 18.453 -5.945 1 90 209 GLU A CA 1
ATOM 1687 C C . GLU A 1 209 ? -26.969 19.906 -5.703 1 90 209 GLU A C 1
ATOM 1689 O O . GLU A 1 209 ? -28.078 20.344 -6.02 1 90 209 GLU A O 1
ATOM 1694 N N . VAL A 1 210 ? -26.094 20.625 -5.176 1 93.44 210 VAL A N 1
ATOM 1695 C CA . VAL A 1 210 ? -26.312 22.047 -4.863 1 93.44 210 VAL A CA 1
ATOM 1696 C C . VAL A 1 210 ? -26.391 22.859 -6.152 1 93.44 210 VAL A C 1
ATOM 1698 O O . VAL A 1 210 ? -27.297 23.672 -6.332 1 93.44 210 VAL A O 1
ATOM 1701 N N . GLU A 1 211 ? -25.453 22.625 -6.996 1 91.38 211 GLU A N 1
ATOM 1702 C CA . GLU A 1 211 ? -25.344 23.359 -8.258 1 91.38 211 GLU A CA 1
ATOM 1703 C C . GLU A 1 211 ? -26.594 23.141 -9.117 1 91.38 211 GLU A C 1
ATOM 1705 O O . GLU A 1 211 ? -27.047 24.047 -9.805 1 91.38 211 GLU A O 1
ATOM 1710 N N . SER A 1 212 ? -27.156 21.969 -9.055 1 92.44 212 SER A N 1
ATOM 1711 C CA . SER A 1 212 ? -28.312 21.625 -9.883 1 92.44 212 SER A CA 1
ATOM 1712 C C . SER A 1 212 ? -29.625 22.062 -9.219 1 92.44 212 SER A C 1
ATOM 1714 O O . SER A 1 212 ? -30.688 21.969 -9.828 1 92.44 212 SER A O 1
ATOM 1716 N N . GLY A 1 213 ? -29.516 22.438 -7.938 1 92.81 213 GLY A N 1
ATOM 1717 C CA . GLY A 1 213 ? -30.719 22.875 -7.234 1 92.81 213 GLY A CA 1
ATOM 1718 C C . GLY A 1 213 ? -31.453 21.734 -6.539 1 92.81 213 GLY A C 1
ATOM 1719 O O . GLY A 1 213 ? -32.5 21.953 -5.93 1 92.81 213 GLY A O 1
ATOM 1720 N N . ASN A 1 214 ? -30.938 20.578 -6.535 1 91.19 214 ASN A N 1
ATOM 1721 C CA . ASN A 1 214 ? -31.547 19.422 -5.879 1 91.19 214 ASN A CA 1
ATOM 1722 C C . ASN A 1 214 ? -31.391 19.484 -4.363 1 91.19 214 ASN A C 1
ATOM 1724 O O . ASN A 1 214 ? -32.094 18.766 -3.635 1 91.19 214 ASN A O 1
ATOM 1728 N N . MET A 1 215 ? -30.5 20.266 -3.955 1 91.94 215 MET A N 1
ATOM 1729 C CA . MET A 1 215 ? -30.219 20.469 -2.537 1 91.94 215 MET A CA 1
ATOM 1730 C C . MET A 1 215 ? -29.844 21.922 -2.248 1 91.94 215 MET A C 1
ATOM 1732 O O . MET A 1 215 ? -29.078 22.531 -2.986 1 91.94 215 MET A O 1
ATOM 1736 N N . LEU A 1 216 ? -30.516 22.406 -1.274 1 95.06 216 LEU A N 1
ATOM 1737 C CA . LEU A 1 216 ? -30.156 23.75 -0.869 1 95.06 216 LEU A CA 1
ATOM 1738 C C . LEU A 1 216 ? -28.922 23.75 0.023 1 95.06 216 LEU A C 1
ATOM 1740 O O . LEU A 1 216 ? -28.766 22.859 0.87 1 95.06 216 LEU A O 1
ATOM 1744 N N . TRP A 1 217 ? -28.062 24.734 -0.13 1 96.25 217 TRP A N 1
ATOM 1745 C CA . TRP A 1 217 ? -26.875 24.859 0.698 1 96.25 217 TRP A CA 1
ATOM 1746 C C . TRP A 1 217 ? -27.234 24.922 2.178 1 96.25 217 TRP A C 1
ATOM 1748 O O . TRP A 1 217 ? -26.531 24.344 3.016 1 96.25 217 TRP A O 1
ATOM 1758 N N . SER A 1 218 ? -28.359 25.531 2.486 1 96.12 218 SER A N 1
ATOM 1759 C CA . SER A 1 218 ? -28.781 25.703 3.871 1 96.12 218 SER A CA 1
ATOM 1760 C C . SER A 1 218 ? -29.109 24.375 4.523 1 96.12 218 SER A C 1
ATOM 1762 O O . SER A 1 218 ? -29.188 24.266 5.75 1 96.12 218 SER A O 1
ATOM 1764 N N . GLU A 1 219 ? -29.297 23.344 3.748 1 94.56 219 GLU A N 1
ATOM 1765 C CA . GLU A 1 219 ? -29.531 22 4.273 1 94.56 219 GLU A CA 1
ATOM 1766 C C . GLU A 1 219 ? -28.234 21.375 4.777 1 94.56 219 GLU A C 1
ATOM 1768 O O . GLU A 1 219 ? -28.25 20.391 5.527 1 94.56 219 GLU A O 1
ATOM 1773 N N . LEU A 1 220 ? -27.125 21.969 4.352 1 95.44 220 LEU A N 1
ATOM 1774 C CA . LEU A 1 220 ? -25.844 21.359 4.621 1 95.44 220 LEU A CA 1
ATOM 1775 C C . LEU A 1 220 ? -25.016 22.219 5.578 1 95.44 220 LEU A C 1
ATOM 1777 O O . LEU A 1 220 ? -24.094 21.719 6.234 1 95.44 220 LEU A O 1
ATOM 1781 N N . ALA A 1 221 ? -25.312 23.5 5.617 1 96.38 221 ALA A N 1
ATOM 1782 C CA . ALA A 1 221 ? -24.391 24.422 6.285 1 96.38 221 ALA A CA 1
ATOM 1783 C C . ALA A 1 221 ? -25.156 25.562 6.941 1 96.38 221 ALA A C 1
ATOM 1785 O O . ALA A 1 221 ? -26.297 25.859 6.562 1 96.38 221 ALA A O 1
ATOM 1786 N N . VAL A 1 222 ? -24.484 26.156 7.926 1 94.25 222 VAL A N 1
ATOM 1787 C CA . VAL A 1 222 ? -25.078 27.25 8.688 1 94.25 222 VAL A CA 1
ATOM 1788 C C . VAL A 1 222 ? -24.672 28.594 8.07 1 94.25 222 VAL A C 1
ATOM 1790 O O . VAL A 1 222 ? -25.391 29.594 8.219 1 94.25 222 VAL A O 1
ATOM 1793 N N . ASP A 1 223 ? -23.562 28.641 7.453 1 95.5 223 ASP A N 1
ATOM 1794 C CA . ASP A 1 223 ? -23 29.812 6.789 1 95.5 223 ASP A CA 1
ATOM 1795 C C . ASP A 1 223 ? -22.328 29.438 5.477 1 95.5 223 ASP A C 1
ATOM 1797 O O . ASP A 1 223 ? -22.672 28.422 4.859 1 95.5 223 ASP A O 1
ATOM 1801 N N . ASP A 1 224 ? -21.438 30.25 5.047 1 95.12 224 ASP A N 1
ATOM 1802 C CA . ASP A 1 224 ? -20.875 30.062 3.713 1 95.12 224 ASP A CA 1
ATOM 1803 C C . ASP A 1 224 ? -19.875 28.922 3.695 1 95.12 224 ASP A C 1
ATOM 1805 O O . ASP A 1 224 ? -19.469 28.469 2.625 1 95.12 224 ASP A O 1
ATOM 1809 N N . VAL A 1 225 ? -19.547 28.359 4.883 1 95.56 225 VAL A N 1
ATOM 1810 C CA . VAL A 1 225 ? -18.422 27.422 4.852 1 95.56 225 VAL A CA 1
ATOM 1811 C C . VAL A 1 225 ? -18.703 26.25 5.801 1 95.56 225 VAL A C 1
ATOM 1813 O O . VAL A 1 225 ? -18.406 25.094 5.48 1 95.56 225 VAL A O 1
ATOM 1816 N N . HIS A 1 226 ? -19.391 26.484 6.922 1 97.62 226 HIS A N 1
ATOM 1817 C CA . HIS A 1 226 ? -19.391 25.516 8.023 1 97.62 226 HIS A CA 1
ATOM 1818 C C . HIS A 1 226 ? -20.594 24.594 7.957 1 97.62 226 HIS A C 1
ATOM 1820 O O . HIS A 1 226 ? -21.734 25.062 8.023 1 97.62 226 HIS A O 1
ATOM 1826 N N . PRO A 1 227 ? -20.375 23.297 7.941 1 97.38 227 PRO A N 1
ATOM 1827 C CA . PRO A 1 227 ? -21.5 22.344 7.949 1 97.38 227 PRO A CA 1
ATOM 1828 C C . PRO A 1 227 ? -22.328 22.438 9.227 1 97.38 227 PRO A C 1
ATOM 1830 O O . PRO A 1 227 ? -21.797 22.672 10.305 1 97.38 227 PRO A O 1
ATOM 1833 N N . ASN A 1 228 ? -23.625 22.234 9.062 1 97.06 228 ASN A N 1
ATOM 1834 C CA . ASN A 1 228 ? -24.484 21.984 10.211 1 97.06 228 ASN A CA 1
ATOM 1835 C C . ASN A 1 228 ? -24.422 20.516 10.633 1 97.06 228 ASN A C 1
ATOM 1837 O O . ASN A 1 228 ? -23.578 19.766 10.156 1 97.06 228 ASN A O 1
ATOM 1841 N N . ASP A 1 229 ? -25.266 20.125 11.547 1 97.06 229 ASP A N 1
ATOM 1842 C CA . ASP A 1 229 ? -25.25 18.75 12.055 1 97.06 229 ASP A CA 1
ATOM 1843 C C . ASP A 1 229 ? -25.422 17.75 10.914 1 97.06 229 ASP A C 1
ATOM 1845 O O . ASP A 1 229 ? -24.766 16.703 10.891 1 97.06 229 ASP A O 1
ATOM 1849 N N . ARG A 1 230 ? -26.312 18.047 9.969 1 95.5 230 ARG A N 1
ATOM 1850 C CA . ARG A 1 230 ? -26.516 17.172 8.82 1 95.5 230 ARG A CA 1
ATOM 1851 C C . ARG A 1 230 ? -25.25 17.062 7.984 1 95.5 230 ARG A C 1
ATOM 1853 O O . ARG A 1 230 ? -24.859 15.969 7.582 1 95.5 230 ARG A O 1
ATOM 1860 N N . GLY A 1 231 ? -24.672 18.219 7.707 1 96.56 231 GLY A N 1
ATOM 1861 C CA . GLY A 1 231 ? -23.422 18.219 6.961 1 96.56 231 GLY A CA 1
ATOM 1862 C C . GLY A 1 231 ? -22.328 17.422 7.633 1 96.56 231 GLY A C 1
ATOM 1863 O O . GLY A 1 231 ? -21.641 16.625 6.988 1 96.56 231 GLY A O 1
ATOM 1864 N N . HIS A 1 232 ? -22.172 17.609 8.914 1 97.62 232 HIS A N 1
ATOM 1865 C CA . HIS A 1 232 ? -21.188 16.844 9.68 1 97.62 232 HIS A CA 1
ATOM 1866 C C . HIS A 1 232 ? -21.469 15.352 9.602 1 97.62 232 HIS A C 1
ATOM 1868 O O . HIS A 1 232 ? -20.547 14.547 9.461 1 97.62 232 HIS A O 1
ATOM 1874 N N . LYS A 1 233 ? -22.656 15 9.703 1 96.06 233 LYS A N 1
ATOM 1875 C CA . LYS A 1 233 ? -23.031 13.586 9.641 1 96.06 233 LYS A CA 1
ATOM 1876 C C . LYS A 1 233 ? -22.719 12.992 8.266 1 96.06 233 LYS A C 1
ATOM 1878 O O . LYS A 1 233 ? -22.281 11.844 8.172 1 96.06 233 LYS A O 1
ATOM 1883 N N . ILE A 1 234 ? -22.969 13.75 7.211 1 94.44 234 ILE A N 1
ATOM 1884 C CA . ILE A 1 234 ? -22.656 13.281 5.867 1 94.44 234 ILE A CA 1
ATOM 1885 C C . ILE A 1 234 ? -21.156 13.047 5.738 1 94.44 234 ILE A C 1
ATOM 1887 O O . ILE A 1 234 ? -20.719 12.023 5.199 1 94.44 234 ILE A O 1
ATOM 1891 N 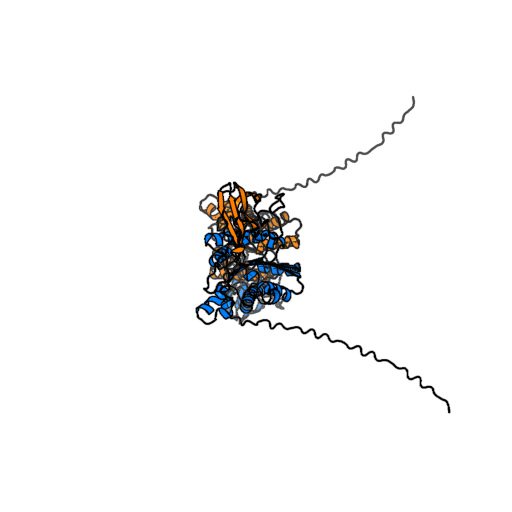N . ILE A 1 235 ? -20.359 13.984 6.238 1 96.06 235 ILE A N 1
ATOM 1892 C CA . ILE A 1 235 ? -18.906 13.82 6.219 1 96.06 235 ILE A CA 1
ATOM 1893 C C . ILE A 1 235 ? -18.531 12.523 6.93 1 96.06 235 ILE A C 1
ATOM 1895 O O . ILE A 1 235 ? -17.797 11.695 6.379 1 96.06 235 ILE A O 1
ATOM 1899 N N . ARG A 1 236 ? -19.031 12.359 8.125 1 96.62 236 ARG A N 1
ATOM 1900 C CA . ARG A 1 236 ? -18.797 11.141 8.891 1 96.62 236 ARG A CA 1
ATOM 1901 C C . ARG A 1 236 ? -19.172 9.898 8.086 1 96.62 236 ARG A C 1
ATOM 1903 O O . ARG A 1 236 ? -18.422 8.93 8.039 1 96.62 236 ARG A O 1
ATOM 1910 N N . ASN A 1 237 ? -20.328 9.898 7.484 1 94.75 237 ASN A N 1
ATOM 1911 C CA . ASN A 1 237 ? -20.812 8.734 6.75 1 94.75 237 ASN A CA 1
ATOM 1912 C C . ASN A 1 237 ? -19.922 8.422 5.551 1 94.75 237 ASN A C 1
ATOM 1914 O O . ASN A 1 237 ? -19.688 7.254 5.238 1 94.75 237 ASN A O 1
ATOM 1918 N N . LEU A 1 238 ? -19.484 9.453 4.848 1 90.31 238 LEU A N 1
ATOM 1919 C CA . LEU A 1 238 ? -18.562 9.227 3.736 1 90.31 238 LEU A CA 1
ATOM 1920 C C . LEU A 1 238 ? -17.281 8.555 4.215 1 90.31 238 LEU A C 1
ATOM 1922 O O . LEU A 1 238 ? -16.812 7.586 3.602 1 90.31 238 LEU A O 1
ATOM 1926 N N . VAL A 1 239 ? -16.734 9.031 5.305 1 92.88 239 VAL A N 1
ATOM 1927 C CA . VAL A 1 239 ? -15.484 8.508 5.852 1 92.88 239 VAL A CA 1
ATOM 1928 C C . VAL A 1 239 ? -15.688 7.074 6.328 1 92.88 239 VAL A C 1
ATOM 1930 O O . VAL A 1 239 ? -14.914 6.18 5.98 1 92.88 239 VAL A O 1
ATOM 1933 N N . VAL A 1 240 ? -16.75 6.836 7.09 1 92.12 240 VAL A N 1
ATOM 1934 C CA . VAL A 1 240 ? -17 5.539 7.703 1 92.12 240 VAL A CA 1
ATOM 1935 C C . VAL A 1 240 ? -17.312 4.504 6.617 1 92.12 240 VAL A C 1
ATOM 1937 O O . VAL A 1 240 ? -16.875 3.355 6.707 1 92.12 240 VAL A O 1
ATOM 1940 N N . ASP A 1 241 ? -18.047 4.918 5.594 1 87 241 ASP A N 1
ATOM 1941 C CA . ASP A 1 241 ? -18.312 4.004 4.488 1 87 241 ASP A CA 1
ATOM 1942 C C . ASP A 1 241 ? -17.016 3.533 3.836 1 87 241 ASP A C 1
ATOM 1944 O O . ASP A 1 241 ? -16.859 2.35 3.529 1 87 241 ASP A O 1
ATOM 1948 N N . PHE A 1 242 ? -16.141 4.422 3.643 1 86 242 PHE A N 1
ATOM 1949 C CA . PHE A 1 242 ? -14.852 4.105 3.061 1 86 242 PHE A CA 1
ATOM 1950 C C . PHE A 1 242 ? -14.086 3.125 3.943 1 86 242 PHE A C 1
ATOM 1952 O O . PHE A 1 242 ? -13.555 2.127 3.455 1 86 242 PHE A O 1
ATOM 1959 N N . LEU A 1 243 ? -14.047 3.414 5.195 1 88.88 243 LEU A N 1
ATOM 1960 C CA . LEU A 1 243 ? -13.336 2.568 6.148 1 88.88 243 LEU A CA 1
ATOM 1961 C C . LEU A 1 243 ? -13.969 1.184 6.223 1 88.88 243 LEU A C 1
ATOM 1963 O O . LEU A 1 243 ? -13.266 0.176 6.293 1 88.88 243 LEU A O 1
ATOM 1967 N N . GLU A 1 244 ? -15.281 1.16 6.246 1 85.75 244 GLU A N 1
ATOM 1968 C CA . GLU A 1 244 ? -15.992 -0.114 6.309 1 85.75 244 GLU A CA 1
ATOM 1969 C C . GLU A 1 244 ? -15.68 -0.975 5.086 1 85.75 244 GLU A C 1
ATOM 1971 O O . GLU A 1 244 ? -15.508 -2.189 5.203 1 85.75 244 GLU A O 1
ATOM 1976 N N . LYS A 1 245 ? -15.688 -0.338 3.969 1 77.06 245 LYS A N 1
ATOM 1977 C CA . LYS A 1 245 ? -15.383 -1.068 2.74 1 77.06 245 LYS A CA 1
ATOM 1978 C C . LYS A 1 245 ? -13.984 -1.675 2.789 1 77.06 245 LYS A C 1
ATOM 1980 O O . LYS A 1 245 ? -13.766 -2.787 2.307 1 77.06 245 LYS A O 1
ATOM 1985 N N . ILE A 1 246 ? -13.07 -0.895 3.271 1 78.75 246 ILE A N 1
ATOM 1986 C CA . ILE A 1 246 ? -11.711 -1.403 3.408 1 78.75 246 ILE A CA 1
ATOM 1987 C C . ILE A 1 246 ? -11.688 -2.564 4.398 1 78.75 246 ILE A C 1
ATOM 1989 O O . ILE A 1 246 ? -11.062 -3.594 4.145 1 78.75 246 ILE A O 1
ATOM 1993 N N . TYR A 1 247 ? -12.336 -2.303 5.508 1 80.75 247 TYR A N 1
ATOM 1994 C CA . TYR A 1 247 ? -12.352 -3.328 6.543 1 80.75 247 TYR A CA 1
ATOM 1995 C C . TYR A 1 247 ? -12.992 -4.613 6.027 1 80.75 247 TYR A C 1
ATOM 1997 O O . TYR A 1 247 ? -12.5 -5.711 6.305 1 80.75 247 TYR A O 1
ATOM 2005 N N . ASP A 1 248 ? -14.195 -4.297 5.406 1 70.5 248 ASP A N 1
ATOM 2006 C CA . ASP A 1 248 ? -14.953 -5.445 4.918 1 70.5 248 ASP A CA 1
ATOM 2007 C C . ASP A 1 248 ? -14.305 -6.039 3.668 1 70.5 248 ASP A C 1
ATOM 2009 O O . ASP A 1 248 ? -14.57 -7.188 3.311 1 70.5 248 ASP A O 1
ATOM 2013 N N . GLY A 1 249 ? -13.766 -4.934 2.867 1 61.34 249 GLY A N 1
ATOM 2014 C CA . GLY A 1 249 ? -13.328 -5.242 1.513 1 61.34 249 GLY A CA 1
ATOM 2015 C C . GLY A 1 249 ? -12.055 -6.066 1.466 1 61.34 249 GLY A C 1
ATOM 2016 O O . GLY A 1 249 ? -10.984 -5.582 1.831 1 61.34 249 GLY A O 1
ATOM 2017 N N . GLU A 1 250 ? -12.156 -7.07 1.935 1 54.06 250 GLU A N 1
ATOM 2018 C CA . GLU A 1 250 ? -11.211 -8.023 1.356 1 54.06 250 GLU A CA 1
ATOM 2019 C C . GLU A 1 250 ? -10.938 -7.707 -0.112 1 54.06 250 GLU A C 1
ATOM 2021 O O . GLU A 1 250 ? -10.25 -8.461 -0.798 1 54.06 250 GLU A O 1
ATOM 2026 N N . ASN A 1 251 ? -11.609 -6.457 -0.682 1 57.03 251 ASN A N 1
ATOM 2027 C CA . ASN A 1 251 ? -11.977 -6.758 -2.062 1 57.03 251 ASN A CA 1
ATOM 2028 C C . ASN A 1 251 ? -10.844 -6.418 -3.027 1 57.03 251 ASN A C 1
ATOM 2030 O O . ASN A 1 251 ? -10.328 -5.297 -3.014 1 57.03 251 ASN A O 1
ATOM 2034 N N . LEU A 1 252 ? -10.047 -7.305 -3.461 1 69.69 252 LEU A N 1
ATOM 2035 C CA . LEU A 1 252 ? -9.25 -7.176 -4.68 1 69.69 252 LEU A CA 1
ATOM 2036 C C . LEU A 1 252 ? -10.023 -6.41 -5.75 1 69.69 252 LEU A C 1
ATOM 2038 O O . LEU A 1 252 ? -11.258 -6.465 -5.793 1 69.69 252 LEU A O 1
ATOM 2042 N N . PRO A 1 253 ? -9.32 -5.43 -6.434 1 70.5 253 PRO A N 1
ATOM 2043 C CA . PRO A 1 253 ? -10.008 -4.828 -7.582 1 70.5 253 PRO A CA 1
ATOM 2044 C C . PRO A 1 253 ? -10.695 -5.863 -8.469 1 70.5 253 PRO A C 1
ATOM 2046 O O . PRO A 1 253 ? -10.414 -7.062 -8.352 1 70.5 253 PRO A O 1
ATOM 2049 N N . ALA A 1 254 ? -11.562 -5.336 -9.336 1 77 254 ALA A N 1
ATOM 2050 C CA . ALA A 1 254 ? -12.164 -6.223 -10.328 1 77 254 ALA A CA 1
ATOM 2051 C C . ALA A 1 254 ? -11.102 -6.859 -11.219 1 77 254 ALA A C 1
ATOM 2053 O O . ALA A 1 254 ? -10.117 -6.211 -11.578 1 77 254 ALA A O 1
ATOM 2054 N N . PRO A 1 255 ? -11.328 -8.078 -11.602 1 87.31 255 PRO A N 1
ATOM 2055 C CA . PRO A 1 255 ? -10.297 -8.734 -12.414 1 87.31 255 PRO A CA 1
ATOM 2056 C C . PRO A 1 255 ? -10.133 -8.086 -13.781 1 87.31 255 PRO A C 1
ATOM 2058 O O . PRO A 1 255 ? -11.102 -7.582 -14.359 1 87.31 255 PRO A O 1
ATOM 2061 N N . LEU A 1 256 ? -8.898 -8.117 -14.234 1 87.25 256 LEU A N 1
ATOM 2062 C CA . LEU A 1 256 ? -8.539 -7.625 -15.562 1 87.25 256 LEU A CA 1
ATOM 2063 C C . LEU A 1 256 ? -9.07 -8.555 -16.641 1 87.25 256 LEU A C 1
ATOM 2065 O O . LEU A 1 256 ? -9.359 -8.109 -17.766 1 87.25 256 LEU A O 1
ATOM 2069 N N . THR A 1 257 ? -9.109 -9.859 -16.297 1 92.19 257 THR A N 1
ATOM 2070 C CA . THR A 1 257 ? -9.508 -10.914 -17.234 1 92.19 257 THR A CA 1
ATOM 2071 C C . THR A 1 257 ? -10.805 -11.57 -16.781 1 92.19 257 THR A C 1
ATOM 2073 O O . THR A 1 257 ? -11.453 -11.109 -15.844 1 92.19 257 THR A O 1
ATOM 2076 N N . GLN A 1 258 ? -11.18 -12.617 -17.547 1 90 258 GLN A N 1
ATOM 2077 C CA . GLN A 1 258 ? -12.344 -13.383 -17.094 1 90 258 GLN A CA 1
ATOM 2078 C C . GLN A 1 258 ? -12.086 -14.055 -15.75 1 90 258 GLN A C 1
ATOM 2080 O O . GLN A 1 258 ? -13.023 -14.492 -15.078 1 90 258 GLN A O 1
ATOM 2085 N N . ASN A 1 259 ? -10.898 -14.172 -15.406 1 90.62 259 ASN A N 1
ATOM 2086 C CA . ASN A 1 259 ? -10.414 -14.617 -14.102 1 90.62 259 ASN A CA 1
ATOM 2087 C C . ASN A 1 259 ? -10.906 -16.016 -13.766 1 90.62 259 ASN A C 1
ATOM 2089 O O . ASN A 1 259 ? -11.281 -16.297 -12.625 1 90.62 259 ASN A O 1
ATOM 2093 N N . ARG A 1 260 ? -10.922 -16.922 -14.734 1 92.06 260 ARG A N 1
ATOM 2094 C CA . ARG A 1 260 ? -11.367 -18.281 -14.523 1 92.06 260 ARG A CA 1
ATOM 2095 C C 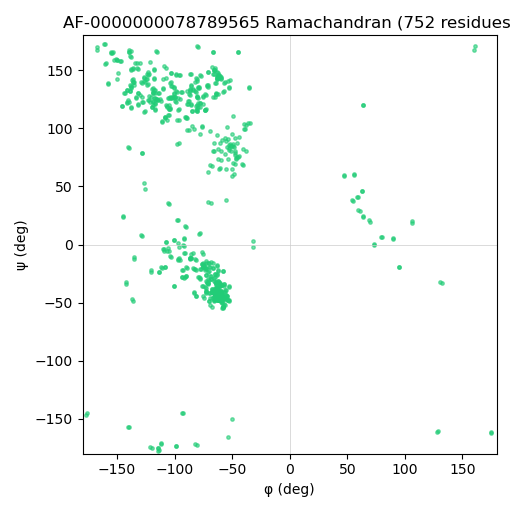. ARG A 1 260 ? -10.398 -19.047 -13.633 1 92.06 260 ARG A C 1
ATOM 2097 O O . ARG A 1 260 ? -10.805 -19.922 -12.859 1 92.06 260 ARG A O 1
ATOM 2104 N N . TYR A 1 261 ? -9.219 -18.656 -13.664 1 94.56 261 TYR A N 1
ATOM 2105 C CA . TYR A 1 261 ? -8.172 -19.438 -13.016 1 94.56 261 TYR A CA 1
ATOM 2106 C C . TYR A 1 261 ? -8.125 -19.156 -11.523 1 94.56 261 TYR A C 1
ATOM 2108 O O . TYR A 1 261 ? -7.43 -19.844 -10.773 1 94.56 261 TYR A O 1
ATOM 2116 N N . GLU A 1 262 ? -8.773 -18.141 -11.07 1 93.38 262 GLU A N 1
ATOM 2117 C CA . GLU A 1 262 ? -8.898 -17.938 -9.625 1 93.38 262 GLU A CA 1
ATOM 2118 C C . GLU A 1 262 ? -9.555 -19.141 -8.953 1 93.38 262 GLU A C 1
ATOM 2120 O O . GLU A 1 262 ? -9.344 -19.391 -7.77 1 93.38 262 GLU A O 1
ATOM 2125 N N . GLN A 1 263 ? -10.32 -19.938 -9.742 1 93.19 263 GLN A N 1
ATOM 2126 C CA . GLN A 1 263 ? -11.023 -21.109 -9.203 1 93.19 263 GLN A CA 1
ATOM 2127 C C . GLN A 1 263 ? -10.273 -22.391 -9.523 1 93.19 263 GLN A C 1
ATOM 2129 O O . GLN A 1 263 ? -10.766 -23.484 -9.25 1 93.19 263 GLN A O 1
ATOM 2134 N N . ALA A 1 264 ? -9.156 -22.234 -10.109 1 96.06 264 ALA A N 1
ATOM 2135 C CA . ALA A 1 264 ? -8.398 -23.406 -10.539 1 96.06 264 ALA A CA 1
ATOM 2136 C C . ALA A 1 264 ? -8.055 -24.297 -9.352 1 96.06 264 ALA A C 1
ATOM 2138 O O . ALA A 1 264 ? -7.73 -23.797 -8.266 1 96.06 264 ALA A O 1
ATOM 2139 N N . GLY A 1 265 ? -8.078 -25.578 -9.547 1 95.38 265 GLY A N 1
ATOM 2140 C CA . GLY A 1 265 ? -7.711 -26.562 -8.531 1 95.38 265 GLY A CA 1
ATOM 2141 C C . GLY A 1 265 ? -7.395 -27.922 -9.102 1 95.38 265 GLY A C 1
ATOM 2142 O O . GLY A 1 265 ? -7.543 -28.156 -10.305 1 95.38 265 GLY A O 1
ATOM 2143 N N . MET A 1 266 ? -6.922 -28.797 -8.297 1 95.5 266 MET A N 1
ATOM 2144 C CA . MET A 1 266 ? -6.621 -30.172 -8.664 1 95.5 266 MET A CA 1
ATOM 2145 C C . MET A 1 266 ? -7.797 -31.094 -8.344 1 95.5 266 MET A C 1
ATOM 2147 O O . MET A 1 266 ? -8.406 -30.984 -7.281 1 95.5 266 MET A O 1
ATOM 2151 N N . TYR A 1 267 ? -8.156 -31.906 -9.359 1 95.94 267 TYR A N 1
ATOM 2152 C CA . TYR A 1 267 ? -9.109 -32.969 -9.039 1 95.94 267 TYR A CA 1
ATOM 2153 C C . TYR A 1 267 ? -8.508 -33.938 -8.055 1 95.94 267 TYR A C 1
ATOM 2155 O O . TYR A 1 267 ? -7.418 -34.469 -8.273 1 95.94 267 TYR A O 1
ATOM 2163 N N . PRO A 1 268 ? -9.195 -34.25 -7.008 1 94.06 268 PRO A N 1
ATOM 2164 C CA . PRO A 1 268 ? -8.617 -35.125 -5.988 1 94.06 268 PRO A CA 1
ATOM 2165 C C . PRO A 1 268 ? -8.539 -36.562 -6.441 1 94.06 268 PRO A C 1
ATOM 2167 O O . PRO A 1 268 ? -9.523 -37.125 -6.934 1 94.06 268 PRO A O 1
ATOM 2170 N N . PHE A 1 269 ? -7.34 -37.156 -6.289 1 94.88 269 PHE A N 1
ATOM 2171 C CA . PHE A 1 269 ? -7.164 -38.562 -6.516 1 94.88 269 PHE A CA 1
ATOM 2172 C C . PHE A 1 269 ? -7.414 -39.375 -5.234 1 94.88 269 PHE A C 1
ATOM 2174 O O . PHE A 1 269 ? -6.816 -39.062 -4.195 1 94.88 269 PHE A O 1
ATOM 2181 N N . THR A 1 270 ? -8.312 -40.219 -5.301 1 93.25 270 THR A N 1
ATOM 2182 C CA . THR A 1 270 ? -8.57 -41.156 -4.211 1 93.25 270 THR A CA 1
ATOM 2183 C C . THR A 1 270 ? -8.508 -42.594 -4.703 1 93.25 270 THR A C 1
ATOM 2185 O O . THR A 1 270 ? -8.773 -42.875 -5.875 1 93.25 270 THR A O 1
ATOM 2188 N N . PRO A 1 271 ? -8.047 -43.406 -3.785 1 91.56 271 PRO A N 1
ATOM 2189 C CA . PRO A 1 271 ? -8.031 -44.812 -4.207 1 91.56 271 PRO A CA 1
ATOM 2190 C C . PRO A 1 271 ? -9.391 -45.281 -4.719 1 91.56 271 PRO A C 1
ATOM 2192 O O . PRO A 1 271 ? -10.43 -44.938 -4.156 1 91.56 271 PRO A O 1
ATOM 2195 N N . MET A 1 272 ? -9.188 -45.969 -5.805 1 90.88 272 MET A N 1
ATOM 2196 C CA . MET A 1 272 ? -10.367 -46.562 -6.43 1 90.88 272 MET A CA 1
ATOM 2197 C C . MET A 1 272 ? -10.211 -48.062 -6.57 1 90.88 272 MET A C 1
ATOM 2199 O O . MET A 1 272 ? -9.102 -48.594 -6.477 1 90.88 272 MET A O 1
ATOM 2203 N N . GLY A 1 273 ? -11.234 -48.906 -6.512 1 89.06 273 GLY A N 1
ATOM 2204 C CA . GLY A 1 273 ? -11.188 -50.344 -6.664 1 89.06 273 GLY A CA 1
ATOM 2205 C C . GLY A 1 273 ? -10.898 -50.781 -8.086 1 89.06 273 GLY A C 1
ATOM 2206 O O . GLY A 1 273 ? -11.5 -51.75 -8.578 1 89.06 273 GLY A O 1
ATOM 2207 N N . ASN A 1 274 ? -10.055 -50.094 -8.875 1 93.81 274 ASN A N 1
ATOM 2208 C CA . ASN A 1 274 ? -9.641 -50.5 -10.211 1 93.81 274 ASN A CA 1
ATOM 2209 C C . ASN A 1 274 ? -8.516 -51.531 -10.148 1 93.81 274 ASN A C 1
ATOM 2211 O O . ASN A 1 274 ? -7.449 -51.281 -9.594 1 93.81 274 ASN A O 1
ATOM 2215 N N . PRO A 1 275 ? -8.734 -52.688 -10.656 1 94.75 275 PRO A N 1
ATOM 2216 C CA . PRO A 1 275 ? -7.73 -53.75 -10.5 1 94.75 275 PRO A CA 1
ATOM 2217 C C . PRO A 1 275 ? -6.516 -53.531 -11.406 1 94.75 275 PRO A C 1
ATOM 2219 O O . PRO A 1 275 ? -5.48 -54.188 -11.219 1 94.75 275 PRO A O 1
ATOM 2222 N N . ASP A 1 276 ? -6.617 -52.719 -12.398 1 95.75 276 ASP A N 1
ATOM 2223 C CA . ASP A 1 276 ? -5.578 -52.625 -13.422 1 95.75 276 ASP A CA 1
ATOM 2224 C C . ASP A 1 276 ? -4.773 -51.344 -13.281 1 95.75 276 ASP A C 1
ATOM 2226 O O . ASP A 1 276 ? -3.822 -51.094 -14.031 1 95.75 276 ASP A O 1
ATOM 2230 N N . TRP A 1 277 ? -5.129 -50.469 -12.406 1 96.69 277 TRP A N 1
ATOM 2231 C CA . TRP A 1 277 ? -4.43 -49.219 -12.141 1 96.69 277 TRP A CA 1
ATOM 2232 C C . TRP A 1 277 ? -4.047 -49.094 -10.672 1 96.69 277 TRP A C 1
ATOM 2234 O O . TRP A 1 277 ? -4.812 -49.5 -9.789 1 96.69 277 TRP A O 1
ATOM 2244 N N . GLN A 1 278 ? -2.869 -48.531 -10.398 1 96.31 278 GLN A N 1
ATOM 2245 C CA . GLN A 1 278 ? -2.395 -48.312 -9.039 1 96.31 278 GLN A CA 1
ATOM 2246 C C . GLN A 1 278 ? -2.17 -46.844 -8.75 1 96.31 278 GLN A C 1
ATOM 2248 O O . GLN A 1 278 ? -1.56 -46.125 -9.562 1 96.31 278 GLN A O 1
ATOM 2253 N N . LEU A 1 279 ? -2.672 -46.375 -7.699 1 96.31 279 LEU A N 1
ATOM 2254 C CA . LEU A 1 279 ? -2.43 -45 -7.258 1 96.31 279 LEU A CA 1
ATOM 2255 C C . LEU A 1 279 ? -1.17 -44.938 -6.406 1 96.31 279 LEU A C 1
ATOM 2257 O O . LEU A 1 279 ? -1.057 -45.625 -5.391 1 96.31 279 LEU A O 1
ATOM 2261 N N . THR A 1 280 ? -0.242 -44.156 -6.75 1 94.75 280 THR A N 1
ATOM 2262 C CA . THR A 1 280 ? 0.997 -43.906 -6.016 1 94.75 280 THR A CA 1
ATOM 2263 C C . THR A 1 280 ? 1.126 -42.438 -5.629 1 94.75 280 THR A C 1
ATOM 2265 O O . THR A 1 280 ? 0.217 -41.656 -5.875 1 94.75 280 THR A O 1
ATOM 2268 N N . SER A 1 281 ? 2.256 -42.156 -5.07 1 91.94 281 SER A N 1
ATOM 2269 C CA . SER A 1 281 ? 2.516 -40.75 -4.707 1 91.94 281 SER A CA 1
ATOM 2270 C C . SER A 1 281 ? 2.73 -39.875 -5.945 1 91.94 281 SER A C 1
ATOM 2272 O O . SER A 1 281 ? 2.621 -38.656 -5.879 1 91.94 281 SER A O 1
ATOM 2274 N N . ARG A 1 282 ? 2.979 -40.5 -7.078 1 94.25 282 ARG A N 1
ATOM 2275 C CA . ARG A 1 282 ? 3.223 -39.781 -8.32 1 94.25 282 ARG A CA 1
ATOM 2276 C C . ARG A 1 282 ? 1.943 -39.656 -9.141 1 94.25 282 ARG A C 1
ATOM 2278 O O . ARG A 1 282 ? 1.912 -38.938 -10.148 1 94.25 282 ARG A O 1
ATOM 2285 N N . GLY A 1 283 ? 0.935 -40.406 -8.773 1 96.44 283 GLY A N 1
ATOM 2286 C CA . GLY A 1 283 ? -0.315 -40.438 -9.516 1 96.44 283 GLY A CA 1
ATOM 2287 C C . GLY A 1 283 ? -0.77 -41.844 -9.867 1 96.44 283 GLY A C 1
ATOM 2288 O O . GLY A 1 283 ? -0.363 -42.812 -9.219 1 96.44 283 GLY A O 1
ATOM 2289 N N . TRP A 1 284 ? -1.638 -41.969 -10.836 1 97.31 284 TRP A N 1
ATOM 2290 C CA . TRP A 1 284 ? -2.141 -43.25 -11.281 1 97.31 284 TRP A CA 1
ATOM 2291 C C . TRP A 1 284 ? -1.228 -43.844 -12.344 1 97.31 284 TRP A C 1
ATOM 2293 O O . TRP A 1 284 ? -0.85 -43.188 -13.305 1 97.31 284 TRP A O 1
ATOM 2303 N N . TYR A 1 285 ? -0.834 -45.062 -12.195 1 95.88 285 TYR A N 1
ATOM 2304 C CA . TYR A 1 285 ? -0.004 -45.656 -13.242 1 95.88 285 TYR A CA 1
ATOM 2305 C C . TYR A 1 285 ? -0.487 -47.062 -13.594 1 95.88 285 TYR A C 1
ATOM 2307 O O . TYR A 1 285 ? -1.194 -47.688 -12.805 1 95.88 285 TYR A O 1
ATOM 2315 N N . THR A 1 286 ? -0.198 -47.531 -14.742 1 96.44 286 THR A N 1
ATOM 2316 C CA . THR A 1 286 ? -0.442 -48.875 -15.25 1 96.44 286 THR A CA 1
ATOM 2317 C C . THR A 1 286 ? 0.623 -49.281 -16.266 1 96.44 286 THR A C 1
ATOM 2319 O O . THR A 1 286 ? 1.332 -48.438 -16.797 1 96.44 286 THR A O 1
ATOM 2322 N N . THR A 1 287 ? 0.752 -50.625 -16.453 1 95.94 287 THR A N 1
ATOM 2323 C CA . THR A 1 287 ? 1.703 -51.156 -17.422 1 95.94 287 THR A CA 1
ATOM 2324 C C . THR A 1 287 ? 1.03 -52.156 -18.359 1 95.94 287 THR A C 1
ATOM 2326 O O . THR A 1 287 ? 1.707 -52.875 -19.094 1 95.94 287 THR A O 1
ATOM 2329 N N . HIS A 1 288 ? -0.296 -52.219 -18.219 1 94.56 288 HIS A N 1
ATOM 2330 C CA . HIS A 1 288 ? -0.956 -53.25 -19.016 1 94.56 288 HIS A CA 1
ATOM 2331 C C . HIS A 1 288 ? -2.395 -52.875 -19.344 1 94.56 288 HIS A C 1
ATOM 2333 O O . HIS A 1 288 ? -2.967 -52 -18.688 1 94.56 288 HIS A O 1
ATOM 2339 N N . LYS A 1 289 ? -2.854 -53.531 -20.406 1 94.5 289 LYS A N 1
ATOM 2340 C CA . LYS A 1 289 ? -4.234 -53.312 -20.828 1 94.5 289 LYS A CA 1
ATOM 2341 C C . LYS A 1 289 ? -5.215 -53.969 -19.844 1 94.5 289 LYS A C 1
ATOM 2343 O O . LYS A 1 289 ? -4.973 -55.062 -19.344 1 94.5 289 LYS A O 1
ATOM 2348 N N . GLY A 1 290 ? -6.285 -53.25 -19.516 1 94.5 290 GLY A N 1
ATOM 2349 C CA . GLY A 1 290 ? -7.316 -53.75 -18.625 1 94.5 290 GLY A CA 1
ATOM 2350 C C . GLY A 1 290 ? -8.484 -52.781 -18.484 1 94.5 290 GLY A C 1
ATOM 2351 O O . GLY A 1 290 ? -8.906 -52.156 -19.453 1 94.5 290 GLY A O 1
ATOM 2352 N N . THR A 1 291 ? -9.023 -52.781 -17.25 1 96.25 291 THR A N 1
ATOM 2353 C CA . THR A 1 291 ? -10.156 -51.906 -16.969 1 96.25 291 THR A CA 1
ATOM 2354 C C . THR A 1 291 ? -9.742 -50.438 -17.094 1 96.25 291 THR A C 1
ATOM 2356 O O . THR A 1 291 ? -8.727 -50.031 -16.531 1 96.25 291 THR A O 1
ATOM 2359 N N . PRO A 1 292 ? -10.5 -49.719 -17.828 1 97.12 292 PRO A N 1
ATOM 2360 C CA . PRO A 1 292 ? -10.172 -48.281 -17.938 1 97.12 292 PRO A CA 1
ATOM 2361 C C . PRO A 1 292 ? -10.258 -47.562 -16.609 1 97.12 292 PRO A C 1
ATOM 2363 O O . PRO A 1 292 ? -11.031 -47.938 -15.734 1 97.12 292 PRO A O 1
ATOM 2366 N N . LEU A 1 293 ? -9.398 -46.531 -16.438 1 97.81 293 LEU A N 1
ATOM 2367 C CA . LEU A 1 293 ? -9.477 -45.625 -15.305 1 97.81 293 LEU A CA 1
ATOM 2368 C C . LEU A 1 293 ? -10.469 -44.469 -15.57 1 97.81 293 LEU A C 1
ATOM 2370 O O . LEU A 1 293 ? -10.297 -43.719 -16.516 1 97.81 293 LEU A O 1
ATOM 2374 N N . THR A 1 294 ? -11.516 -44.344 -14.75 1 97.69 294 THR A N 1
ATOM 2375 C CA . THR A 1 294 ? -12.609 -43.438 -15.07 1 97.69 294 THR A CA 1
ATOM 2376 C C . THR A 1 294 ? -12.867 -42.469 -13.922 1 97.69 294 THR A C 1
ATOM 2378 O O . THR A 1 294 ? -12.859 -42.875 -12.75 1 97.69 294 THR A O 1
ATOM 2381 N N . PHE A 1 295 ? -13.141 -41.219 -14.242 1 97.94 295 PHE A N 1
ATOM 2382 C CA . PHE A 1 295 ? -13.477 -40.156 -13.289 1 97.94 295 PHE A CA 1
ATOM 2383 C C . PHE A 1 295 ? -14.758 -39.469 -13.695 1 97.94 295 PHE A C 1
ATOM 2385 O O . PHE A 1 295 ? -14.992 -39.219 -14.883 1 97.94 295 PHE A O 1
ATOM 2392 N N . ASN A 1 296 ? -15.609 -39.156 -12.758 1 97.44 296 ASN A N 1
ATOM 2393 C CA . ASN A 1 296 ? -16.719 -38.219 -12.93 1 97.44 296 ASN A CA 1
ATOM 2394 C C . ASN A 1 296 ? -16.359 -36.812 -12.445 1 97.44 296 ASN A C 1
ATOM 2396 O O . ASN A 1 296 ? -16.125 -36.594 -11.258 1 97.44 296 ASN A O 1
ATOM 2400 N N . ILE A 1 297 ? -16.359 -35.844 -13.391 1 97.88 297 ILE A N 1
ATOM 2401 C CA . ILE A 1 297 ? -15.797 -34.531 -13.07 1 97.88 297 ILE A CA 1
ATOM 2402 C C . ILE A 1 297 ? -16.781 -33.438 -13.469 1 97.88 297 ILE A C 1
ATOM 2404 O O . ILE A 1 297 ? -17.328 -33.469 -14.578 1 97.88 297 ILE A O 1
ATOM 2408 N N . LYS A 1 298 ? -17.109 -32.531 -12.602 1 98 298 LYS A N 1
ATOM 2409 C CA . LYS A 1 298 ? -17.859 -31.312 -12.906 1 98 298 LYS A CA 1
ATOM 2410 C C . LYS A 1 298 ? -16.922 -30.125 -13.086 1 98 298 LYS A C 1
ATOM 2412 O O . LYS A 1 298 ? -16.312 -29.656 -12.117 1 98 298 LYS A O 1
ATOM 2417 N N . ALA A 1 299 ? -16.766 -29.688 -14.312 1 98.06 299 ALA A N 1
ATOM 2418 C CA . ALA A 1 299 ? -15.781 -28.656 -14.602 1 98.06 299 ALA A CA 1
ATOM 2419 C C . ALA A 1 299 ? -16.078 -27.969 -15.93 1 98.06 299 ALA A C 1
ATOM 2421 O O . ALA A 1 299 ? -16.844 -28.484 -16.75 1 98.06 299 ALA A O 1
ATOM 2422 N N . SER A 1 300 ? -15.609 -26.719 -16.078 1 97.31 300 SER A N 1
ATOM 2423 C CA . SER A 1 300 ? -15.625 -26.016 -17.359 1 97.31 300 SER A CA 1
ATOM 2424 C C . SER A 1 300 ? -14.32 -26.203 -18.125 1 97.31 300 SER A C 1
ATOM 2426 O O . SER A 1 300 ? -14.266 -26.047 -19.344 1 97.31 300 SER A O 1
ATOM 2428 N N . MET A 1 301 ? -13.305 -26.531 -17.422 1 96.81 301 MET A N 1
ATOM 2429 C CA . MET A 1 301 ? -12 -26.828 -18.016 1 96.81 301 MET A CA 1
ATOM 2430 C C . MET A 1 301 ? -11.375 -28.062 -17.375 1 96.81 301 MET A C 1
ATOM 2432 O O . MET A 1 301 ? -11.477 -28.25 -16.156 1 96.81 301 MET A O 1
ATOM 2436 N N . ILE A 1 302 ? -10.719 -28.891 -18.125 1 97.81 302 ILE A N 1
ATOM 2437 C CA . ILE A 1 302 ? -10.016 -30.078 -17.672 1 97.81 302 ILE A CA 1
ATOM 2438 C C . ILE A 1 302 ? -8.672 -30.188 -18.391 1 97.81 302 ILE A C 1
ATOM 2440 O O . ILE A 1 302 ? -8.625 -30.219 -19.625 1 97.81 302 ILE A O 1
ATOM 2444 N N . THR A 1 303 ? -7.668 -30.141 -17.688 1 96.56 303 THR A N 1
ATOM 2445 C CA . THR A 1 303 ? -6.324 -30.422 -18.172 1 96.56 303 THR A CA 1
ATOM 2446 C C . THR A 1 303 ? -5.73 -31.641 -17.469 1 96.56 303 THR A C 1
ATOM 2448 O O . THR A 1 303 ? -5.84 -31.781 -16.25 1 96.56 303 THR A O 1
ATOM 2451 N N . ILE A 1 304 ? -5.207 -32.562 -18.219 1 97.75 304 ILE A N 1
ATOM 2452 C CA . ILE A 1 304 ? -4.539 -33.719 -17.609 1 97.75 304 ILE A CA 1
ATOM 2453 C C . ILE A 1 304 ? -3.023 -33.531 -17.703 1 97.75 304 ILE A C 1
ATOM 2455 O O . ILE A 1 304 ? -2.52 -32.906 -18.641 1 97.75 304 ILE A O 1
ATOM 2459 N N . MET A 1 305 ? -2.387 -34.031 -16.75 1 96.44 305 MET A N 1
ATOM 2460 C CA . MET A 1 305 ? -0.926 -34.062 -16.75 1 96.44 305 MET A CA 1
ATOM 2461 C C . MET A 1 305 ? -0.41 -35.5 -16.703 1 96.44 305 MET A C 1
ATOM 2463 O O . MET A 1 305 ? -0.732 -36.25 -15.773 1 96.44 305 MET A O 1
ATOM 2467 N N . PHE A 1 306 ? 0.368 -35.844 -17.688 1 96.75 306 PHE A N 1
ATOM 2468 C CA . PHE A 1 306 ? 0.892 -37.219 -17.75 1 96.75 306 PHE A CA 1
ATOM 2469 C C . PHE A 1 306 ? 2.348 -37.219 -18.203 1 96.75 306 PHE A C 1
ATOM 2471 O O . PHE A 1 306 ? 2.875 -36.188 -18.609 1 96.75 306 PHE A O 1
ATOM 2478 N N . ASN A 1 307 ? 2.992 -38.344 -18.047 1 95.69 307 ASN A N 1
ATOM 2479 C CA . ASN A 1 307 ? 4.414 -38.469 -18.344 1 95.69 307 ASN A CA 1
ATOM 2480 C C . ASN A 1 307 ? 4.656 -38.656 -19.844 1 95.69 307 ASN A C 1
ATOM 2482 O O . ASN A 1 307 ? 4.035 -39.531 -20.469 1 95.69 307 ASN A O 1
ATOM 2486 N N . ARG A 1 308 ? 5.504 -37.812 -20.375 1 95.25 308 ARG A N 1
ATOM 2487 C CA . ARG A 1 308 ? 6.098 -38.062 -21.672 1 95.25 308 ARG A CA 1
ATOM 2488 C C . ARG A 1 308 ? 7.543 -38.531 -21.547 1 95.25 308 ARG A C 1
ATOM 2490 O O . ARG A 1 308 ? 8.289 -38 -20.703 1 95.25 308 ARG A O 1
ATOM 2497 N N . THR A 1 309 ? 7.867 -39.5 -22.375 1 95.56 309 THR A N 1
ATOM 2498 C CA . THR A 1 309 ? 9.219 -40.031 -22.281 1 95.56 309 THR A CA 1
ATOM 2499 C C . THR A 1 309 ? 9.984 -39.812 -23.578 1 95.56 309 THR A C 1
ATOM 2501 O O . THR A 1 309 ? 9.391 -39.75 -24.656 1 95.56 309 THR A O 1
ATOM 2504 N N . VAL A 1 310 ? 11.281 -39.688 -23.469 1 94.81 310 VAL A N 1
ATOM 2505 C CA . VAL A 1 310 ? 12.133 -39.5 -24.641 1 94.81 310 VAL A CA 1
ATOM 2506 C C . VAL A 1 310 ? 12.516 -40.875 -25.219 1 94.81 310 VAL A C 1
ATOM 2508 O O . VAL A 1 310 ? 13.102 -40.938 -26.297 1 94.81 310 VAL A O 1
ATOM 2511 N N . ASP A 1 311 ? 12.258 -41.906 -24.516 1 94.75 311 ASP A N 1
ATOM 2512 C CA . ASP A 1 311 ? 12.516 -43.281 -24.984 1 94.75 311 ASP A CA 1
ATOM 2513 C C . ASP A 1 311 ? 11.305 -43.844 -25.703 1 94.75 311 ASP A C 1
ATOM 2515 O O . ASP A 1 311 ? 10.312 -44.219 -25.078 1 94.75 311 ASP A O 1
ATOM 2519 N N . ARG A 1 312 ? 11.43 -44 -26.969 1 92.25 312 ARG A N 1
ATOM 2520 C CA . ARG A 1 312 ? 10.328 -44.469 -27.812 1 92.25 312 ARG A CA 1
ATOM 2521 C C . ARG A 1 312 ? 9.852 -45.844 -27.359 1 92.25 312 ARG A C 1
ATOM 2523 O O . ARG A 1 312 ? 8.656 -46.156 -27.453 1 92.25 312 ARG A O 1
ATOM 2530 N N . GLN A 1 313 ? 10.742 -46.656 -26.906 1 92.44 313 GLN A N 1
ATOM 2531 C CA . GLN A 1 313 ? 10.406 -48.031 -26.531 1 92.44 313 GLN A CA 1
ATOM 2532 C C . GLN A 1 313 ? 9.609 -48.062 -25.219 1 92.44 313 GLN A C 1
ATOM 2534 O O . GLN A 1 313 ? 8.984 -49.062 -24.891 1 92.44 313 GLN A O 1
ATOM 2539 N N . LYS A 1 314 ? 9.609 -46.938 -24.5 1 93.88 314 LYS A N 1
ATOM 2540 C CA . LYS A 1 314 ? 8.922 -46.875 -23.219 1 93.88 314 LYS A CA 1
ATOM 2541 C C . LYS A 1 314 ? 7.625 -46.094 -23.328 1 93.88 314 LYS A C 1
ATOM 2543 O O . LYS A 1 314 ? 6.871 -45.969 -22.359 1 93.88 314 LYS A O 1
ATOM 2548 N N . ALA A 1 315 ? 7.402 -45.531 -24.469 1 95.12 315 ALA A N 1
ATOM 2549 C CA . ALA A 1 315 ? 6.207 -44.719 -24.656 1 95.12 315 ALA A CA 1
ATOM 2550 C C . ALA A 1 315 ? 4.973 -45.594 -24.859 1 95.12 315 ALA A C 1
ATOM 2552 O O . ALA A 1 315 ? 4.875 -46.312 -25.859 1 95.12 315 ALA A O 1
ATOM 2553 N N . ALA A 1 316 ? 4.066 -45.469 -24 1 95 316 ALA A N 1
ATOM 2554 C CA . ALA A 1 316 ? 2.873 -46.312 -24.047 1 95 316 ALA A CA 1
ATOM 2555 C C . ALA A 1 316 ? 1.81 -45.719 -24.953 1 95 316 ALA A C 1
ATOM 2557 O O . ALA A 1 316 ? 1.719 -44.5 -25.094 1 95 316 ALA A O 1
ATOM 2558 N N . ASN A 1 317 ? 1.061 -46.594 -25.594 1 95.12 317 ASN A N 1
ATOM 2559 C CA . ASN A 1 317 ? -0.139 -46.156 -26.312 1 95.12 317 ASN A CA 1
ATOM 2560 C C . ASN A 1 317 ? -1.34 -46.062 -25.375 1 95.12 317 ASN A C 1
ATOM 2562 O O . ASN A 1 317 ? -1.776 -47.062 -24.812 1 95.12 317 ASN A O 1
ATOM 2566 N N . VAL A 1 318 ? -1.836 -44.875 -25.188 1 96.5 318 VAL A N 1
ATOM 2567 C CA . VAL A 1 318 ? -2.941 -44.625 -24.281 1 96.5 318 VAL A CA 1
ATOM 2568 C C . VAL A 1 318 ? -3.953 -43.688 -24.922 1 96.5 318 VAL A C 1
ATOM 2570 O O . VAL A 1 318 ? -3.574 -42.75 -25.625 1 96.5 318 VAL A O 1
ATOM 2573 N N . TYR A 1 319 ? -5.219 -43.969 -24.719 1 97.5 319 TYR A N 1
ATOM 2574 C CA . TYR A 1 319 ? -6.297 -43.125 -25.172 1 97.5 319 TYR A CA 1
ATOM 2575 C C . TYR A 1 319 ? -6.992 -42.438 -23.984 1 97.5 319 TYR A C 1
ATOM 2577 O O . TYR A 1 319 ? -7.156 -43.062 -22.938 1 97.5 319 TYR A O 1
ATOM 2585 N N . VAL A 1 320 ? -7.391 -41.219 -24.125 1 98.25 320 VAL A N 1
ATOM 2586 C CA . VAL A 1 320 ? -8.266 -40.531 -23.188 1 98.25 320 VAL A CA 1
ATOM 2587 C C . VAL A 1 320 ? -9.633 -40.312 -23.828 1 98.25 320 VAL A C 1
ATOM 2589 O O . VAL A 1 320 ? -9.727 -39.969 -25.016 1 98.25 320 VAL A O 1
ATOM 2592 N N . LEU A 1 321 ? -10.672 -40.594 -23.094 1 98.06 321 LEU A N 1
ATOM 2593 C CA . LEU A 1 321 ? -12.039 -40.375 -23.562 1 98.06 321 LEU A CA 1
ATOM 2594 C C . LEU A 1 321 ? -12.75 -39.312 -22.703 1 98.06 321 LEU A C 1
ATOM 2596 O O . LEU A 1 321 ? -12.805 -39.438 -21.484 1 98.06 321 LEU A O 1
ATOM 2600 N N . LEU A 1 322 ? -13.242 -38.312 -23.328 1 98.44 322 LEU A N 1
ATOM 2601 C CA . LEU A 1 322 ? -14.125 -37.344 -22.688 1 98.44 322 LEU A CA 1
ATOM 2602 C C . LEU A 1 322 ? -15.555 -37.5 -23.188 1 98.44 322 LEU A C 1
ATOM 2604 O O . LEU A 1 322 ? -15.852 -37.188 -24.359 1 98.44 322 LEU A O 1
ATOM 2608 N N . ASP A 1 323 ? -16.391 -37.969 -22.359 1 97.88 323 ASP A N 1
ATOM 2609 C CA . ASP A 1 323 ? -17.781 -38.188 -22.703 1 97.88 323 ASP A CA 1
ATOM 2610 C C . ASP A 1 323 ? -17.906 -39.094 -23.953 1 97.88 323 ASP A C 1
ATOM 2612 O O . ASP A 1 323 ? -18.672 -38.781 -24.859 1 97.88 323 ASP A O 1
ATOM 2616 N N . GLY A 1 324 ? -17.062 -40 -24 1 96 324 GLY A N 1
ATOM 2617 C CA . GLY A 1 324 ? -17.141 -40.969 -25.062 1 96 324 GLY A CA 1
ATOM 2618 C C . GLY A 1 324 ? -16.281 -40.656 -26.25 1 96 324 GLY A C 1
ATOM 2619 O O . GLY A 1 324 ? -16.016 -41.5 -27.094 1 96 324 GLY A O 1
ATOM 2620 N N . LYS A 1 325 ? -15.867 -39.438 -26.422 1 97 325 LYS A N 1
ATOM 2621 C CA . LYS A 1 325 ? -15 -39.062 -27.516 1 97 325 LYS A CA 1
ATOM 2622 C C . LYS A 1 325 ? -13.547 -39.406 -27.234 1 97 325 LYS A C 1
ATOM 2624 O O . LYS A 1 325 ? -12.945 -38.906 -26.281 1 97 325 LYS A O 1
ATOM 2629 N N . ARG A 1 326 ? -12.945 -40.125 -28.156 1 95.81 326 ARG A N 1
ATOM 2630 C CA . ARG A 1 326 ? -11.648 -40.75 -27.922 1 95.81 326 ARG A CA 1
ATOM 2631 C C . ARG A 1 326 ? -10.531 -39.969 -28.609 1 95.81 326 ARG A C 1
ATOM 2633 O O . ARG A 1 326 ? -10.703 -39.5 -29.734 1 95.81 326 ARG A O 1
ATOM 2640 N N . GLN A 1 327 ? -9.422 -39.781 -27.875 1 96.31 327 GLN A N 1
ATOM 2641 C CA . GLN A 1 327 ? -8.227 -39.156 -28.422 1 96.31 327 GLN A CA 1
ATOM 2642 C C . GLN A 1 327 ? -6.961 -39.875 -27.953 1 96.31 327 GLN A C 1
ATOM 2644 O O . GLN A 1 327 ? -6.859 -40.281 -26.797 1 96.31 327 GLN A O 1
ATOM 2649 N N . ARG A 1 328 ? -6.059 -40.062 -28.875 1 96.31 328 ARG A N 1
ATOM 2650 C CA . ARG A 1 328 ? -4.793 -40.688 -28.516 1 96.31 328 ARG A CA 1
ATOM 2651 C C . ARG A 1 328 ? -3.852 -39.688 -27.844 1 96.31 328 ARG A C 1
ATOM 2653 O O . ARG A 1 328 ? -3.689 -38.562 -28.328 1 96.31 328 ARG A O 1
ATOM 2660 N N . LEU A 1 329 ? -3.236 -40.125 -26.75 1 96.69 329 LEU A N 1
ATOM 2661 C CA . LEU A 1 329 ? -2.248 -39.281 -26.062 1 96.69 329 LEU A CA 1
ATOM 2662 C C . LEU A 1 329 ? -0.862 -39.469 -26.672 1 96.69 329 LEU A C 1
ATOM 2664 O O . LEU A 1 329 ? -0.471 -40.594 -26.984 1 96.69 329 LEU A O 1
ATOM 2668 N N . ASN A 1 330 ? -0.2 -38.375 -26.906 1 94.62 330 ASN A N 1
ATOM 2669 C CA . ASN A 1 330 ? 1.194 -38.469 -27.328 1 94.62 330 ASN A CA 1
ATOM 2670 C C . ASN A 1 330 ? 2.135 -38.594 -26.125 1 94.62 330 ASN A C 1
ATOM 2672 O O . ASN A 1 330 ? 2.521 -37.594 -25.516 1 94.62 330 ASN A O 1
ATOM 2676 N N . THR A 1 331 ? 2.602 -39.812 -25.844 1 95.75 331 THR A N 1
ATOM 2677 C CA . THR A 1 331 ? 3.41 -40.094 -24.656 1 95.75 331 THR A CA 1
ATOM 2678 C C . THR A 1 331 ? 4.895 -40.062 -25 1 95.75 331 THR A C 1
ATOM 2680 O O . THR A 1 331 ? 5.742 -40.312 -24.141 1 95.75 331 THR A O 1
ATOM 2683 N N . TYR A 1 332 ? 5.188 -39.844 -26.281 1 94.81 332 TYR A N 1
ATOM 2684 C CA . TYR A 1 332 ? 6.562 -39.844 -26.766 1 94.81 332 TYR A CA 1
ATOM 2685 C C . TYR A 1 332 ? 7.043 -38.406 -27.031 1 94.81 332 TYR A C 1
ATOM 2687 O O . TYR A 1 332 ? 6.438 -37.688 -27.828 1 94.81 332 TYR A O 1
ATOM 2695 N N . PHE A 1 333 ? 8.102 -38.031 -26.328 1 93 333 PHE A N 1
ATOM 2696 C CA . PHE A 1 333 ? 8.742 -36.719 -26.516 1 93 333 PHE A CA 1
ATOM 2697 C C . PHE A 1 333 ? 9.961 -36.844 -27.422 1 93 333 PHE A C 1
ATOM 2699 O O . PHE A 1 333 ? 11.094 -36.906 -26.953 1 93 333 PHE A O 1
ATOM 2706 N N . GLU A 1 334 ? 9.656 -36.75 -28.672 1 91.25 334 GLU A N 1
ATOM 2707 C CA . GLU A 1 334 ? 10.711 -36.938 -29.672 1 91.25 334 GLU A CA 1
ATOM 2708 C C . GLU A 1 334 ? 11.758 -35.844 -29.578 1 91.25 334 GLU A C 1
ATOM 2710 O O . GLU A 1 334 ? 11.422 -34.656 -29.594 1 91.25 334 GLU A O 1
ATOM 2715 N N . ASP A 1 335 ? 13.031 -36.156 -29.469 1 86.94 335 ASP A N 1
ATOM 2716 C CA . ASP A 1 335 ? 14.172 -35.25 -29.422 1 86.94 335 ASP A CA 1
ATOM 2717 C C . ASP A 1 335 ? 14.062 -34.281 -28.25 1 86.94 335 ASP A C 1
ATOM 2719 O O . ASP A 1 335 ? 14.484 -33.125 -28.344 1 86.94 335 ASP A O 1
ATOM 2723 N N . GLY A 1 336 ? 13.414 -34.875 -27.328 1 86.19 336 GLY A N 1
ATOM 2724 C CA . GLY A 1 336 ? 13.227 -34.062 -26.141 1 86.19 336 GLY A CA 1
ATOM 2725 C C . GLY A 1 336 ? 14.438 -34 -25.234 1 86.19 336 GLY A C 1
ATOM 2726 O O . GLY A 1 336 ? 15.406 -34.75 -25.469 1 86.19 336 GLY A O 1
ATOM 2727 N N . TRP A 1 337 ? 14.43 -33.156 -24.266 1 83.38 337 TRP A N 1
ATOM 2728 C CA . TRP A 1 337 ? 15.539 -32.938 -23.344 1 83.38 337 TRP A CA 1
ATOM 2729 C C . TRP A 1 337 ? 15.484 -33.906 -22.172 1 83.38 337 TRP A C 1
ATOM 2731 O O . TRP A 1 337 ? 16.438 -34 -21.406 1 83.38 337 TRP A O 1
ATOM 2741 N N . GLY A 1 338 ? 14.383 -34.594 -22 1 88.81 338 GLY A N 1
ATOM 2742 C CA . GLY A 1 338 ? 14.141 -35.562 -20.938 1 88.81 338 GLY A CA 1
ATOM 2743 C C . GLY A 1 338 ? 12.672 -35.844 -20.719 1 88.81 338 GLY A C 1
ATOM 2744 O O . GLY A 1 338 ? 11.805 -35.188 -21.297 1 88.81 338 GLY A O 1
ATOM 2745 N N . ASP A 1 339 ? 12.438 -36.875 -19.891 1 90.44 339 ASP A N 1
ATOM 2746 C CA . ASP A 1 339 ? 11.062 -37.156 -19.5 1 90.44 339 ASP A CA 1
ATOM 2747 C C . ASP A 1 339 ? 10.461 -36 -18.719 1 90.44 339 ASP A C 1
ATOM 2749 O O . ASP A 1 339 ? 11.18 -35.281 -18.016 1 90.44 339 ASP A O 1
ATOM 2753 N N . TYR A 1 340 ? 9.227 -35.719 -18.922 1 88.12 340 TYR A N 1
ATOM 2754 C CA . TYR A 1 340 ? 8.648 -34.594 -18.188 1 88.12 340 TYR A CA 1
ATOM 2755 C C . TYR A 1 340 ? 7.137 -34.781 -18.047 1 88.12 340 TYR A C 1
ATOM 2757 O O . TYR A 1 340 ? 6.535 -35.594 -18.734 1 88.12 340 TYR A O 1
ATOM 2765 N N . MET A 1 341 ? 6.578 -34.031 -17.172 1 90.75 341 MET A N 1
ATOM 2766 C CA . MET A 1 341 ? 5.129 -33.969 -17.016 1 90.75 341 MET A CA 1
ATOM 2767 C C . MET A 1 341 ? 4.496 -33.062 -18.062 1 90.75 341 MET A C 1
ATOM 2769 O O . MET A 1 341 ? 4.734 -31.844 -18.047 1 90.75 341 MET A O 1
ATOM 2773 N N . TYR A 1 342 ? 3.711 -33.656 -18.859 1 92.69 342 TYR A N 1
ATOM 2774 C CA . TYR A 1 342 ? 3.141 -32.906 -19.969 1 92.69 342 TYR A CA 1
ATOM 2775 C C . TYR A 1 342 ? 1.669 -32.594 -19.719 1 92.69 342 TYR A C 1
ATOM 2777 O O . TYR A 1 342 ? 0.881 -33.5 -19.406 1 92.69 342 TYR A O 1
ATOM 2785 N N . PRO A 1 343 ? 1.353 -31.281 -19.812 1 92.88 343 PRO A N 1
ATOM 2786 C CA . PRO A 1 343 ? -0.06 -30.906 -19.719 1 92.88 343 PRO A CA 1
ATOM 2787 C C . PRO A 1 343 ? -0.797 -31.016 -21.047 1 92.88 343 PRO A C 1
ATOM 2789 O O . PRO A 1 343 ? -0.259 -30.625 -22.078 1 92.88 343 PRO A O 1
ATOM 2792 N N . GLU A 1 344 ? -1.953 -31.594 -21.094 1 94.62 344 GLU A N 1
ATOM 2793 C CA . GLU A 1 344 ? -2.828 -31.641 -22.25 1 94.62 344 GLU A CA 1
ATOM 2794 C C . GLU A 1 344 ? -4.238 -31.172 -21.906 1 94.62 344 GLU A C 1
ATOM 2796 O O . GLU A 1 344 ? -4.871 -31.734 -21 1 94.62 344 GLU A O 1
ATOM 2801 N N . VAL A 1 345 ? -4.699 -30.156 -22.625 1 93.38 345 VAL A N 1
ATOM 2802 C CA . VAL A 1 345 ? -6.051 -29.656 -22.391 1 93.38 345 VAL A CA 1
ATOM 2803 C C . VAL A 1 345 ? -7.066 -30.594 -23.047 1 93.38 345 VAL A C 1
ATOM 2805 O O . VAL A 1 345 ? -7.02 -30.812 -24.266 1 93.38 345 VAL A O 1
ATOM 2808 N N . ILE A 1 346 ? -7.926 -31.078 -22.234 1 96.94 346 ILE A N 1
ATOM 2809 C CA . ILE A 1 346 ? -8.93 -32.031 -22.703 1 96.94 346 ILE A CA 1
ATOM 2810 C C . ILE A 1 346 ? -10.258 -31.297 -22.922 1 96.94 346 ILE A C 1
ATOM 2812 O O . ILE A 1 346 ? -11.047 -31.688 -23.781 1 96.94 346 ILE A O 1
ATOM 2816 N N . LEU A 1 347 ? -10.531 -30.328 -22.062 1 96.81 347 LEU A N 1
ATOM 2817 C CA . LEU A 1 347 ? -11.75 -29.516 -22.109 1 96.81 347 LEU A CA 1
ATOM 2818 C C . LEU A 1 347 ? -11.43 -28.047 -21.828 1 96.81 347 LEU A C 1
ATOM 2820 O O . LEU A 1 347 ? -10.68 -27.734 -20.891 1 96.81 347 LEU A O 1
ATOM 2824 N N . ASP A 1 348 ? -11.938 -27.141 -22.641 1 95.06 348 ASP A N 1
ATOM 2825 C CA . ASP A 1 348 ? -11.875 -25.688 -22.422 1 95.06 348 ASP A CA 1
ATOM 2826 C C . ASP A 1 348 ? -13.188 -25.016 -22.828 1 95.06 348 ASP A C 1
ATOM 2828 O O . ASP A 1 348 ? -13.344 -24.578 -23.969 1 95.06 348 ASP A O 1
ATOM 2832 N N . ASP A 1 349 ? -14.109 -25.062 -21.859 1 94.75 349 ASP A N 1
ATOM 2833 C CA . ASP A 1 349 ? -15.438 -24.5 -22.047 1 94.75 349 ASP A CA 1
ATOM 2834 C C . ASP A 1 349 ? -15.688 -23.328 -21.094 1 94.75 349 ASP A C 1
ATOM 2836 O O . ASP A 1 349 ? -14.875 -23.062 -20.203 1 94.75 349 ASP A O 1
ATOM 2840 N N . THR A 1 350 ? -16.703 -22.594 -21.359 1 91.38 350 THR A N 1
ATOM 2841 C CA . THR A 1 350 ? -17.031 -21.453 -20.516 1 91.38 350 THR A CA 1
ATOM 2842 C C . THR A 1 350 ? -18.094 -21.828 -19.5 1 91.38 350 THR A C 1
ATOM 2844 O O . THR A 1 350 ? -18.328 -21.109 -18.531 1 91.38 350 THR A O 1
ATOM 2847 N N . VAL A 1 351 ? -18.719 -22.953 -19.688 1 95.06 351 VAL A N 1
ATOM 2848 C CA . VAL A 1 351 ? -19.812 -23.391 -18.828 1 95.06 351 VAL A CA 1
ATOM 2849 C C . VAL A 1 351 ? -19.422 -24.688 -18.109 1 95.06 351 VAL A C 1
ATOM 2851 O O . VAL A 1 351 ? -18.891 -25.609 -18.734 1 95.06 351 VAL A O 1
ATOM 2854 N N . THR A 1 352 ? -19.656 -24.719 -16.859 1 96.62 352 THR A N 1
ATOM 2855 C CA . THR A 1 352 ? -19.406 -25.906 -16.062 1 96.62 352 THR A CA 1
ATOM 2856 C C . THR A 1 352 ? -20.484 -26.969 -16.297 1 96.62 352 THR A C 1
ATOM 2858 O O . THR A 1 352 ? -21.672 -26.656 -16.219 1 96.62 352 THR A O 1
ATOM 2861 N N . ARG A 1 353 ? -20.047 -28.188 -16.625 1 97.56 353 ARG A N 1
ATOM 2862 C CA . ARG A 1 353 ? -20.938 -29.344 -16.812 1 97.56 353 ARG A CA 1
ATOM 2863 C C . ARG A 1 353 ? -20.312 -30.609 -16.219 1 97.56 353 ARG A C 1
ATOM 2865 O O . ARG A 1 353 ? -19.141 -30.594 -15.828 1 97.56 353 ARG A O 1
ATOM 2872 N N . GLU A 1 354 ? -21.203 -31.594 -16.094 1 98.25 354 GLU A N 1
ATOM 2873 C CA . GLU A 1 354 ? -20.719 -32.906 -15.695 1 98.25 354 GLU A CA 1
ATOM 2874 C C . GLU A 1 354 ? -20.109 -33.656 -16.875 1 98.25 354 GLU A C 1
ATOM 2876 O O . GLU A 1 354 ? -20.688 -33.688 -17.969 1 98.25 354 GLU A O 1
ATOM 2881 N N . HIS A 1 355 ? -18.953 -34.281 -16.625 1 98.38 355 HIS A N 1
ATOM 2882 C CA . HIS A 1 355 ? -18.25 -35.031 -17.656 1 98.38 355 HIS A CA 1
ATOM 2883 C C . HIS A 1 355 ? -17.734 -36.375 -17.141 1 98.38 355 HIS A C 1
ATOM 2885 O O . HIS A 1 355 ? -17.469 -36.5 -15.945 1 98.38 355 HIS A O 1
ATOM 2891 N N . VAL A 1 356 ? -17.641 -37.25 -18.016 1 98.44 356 VAL A N 1
ATOM 2892 C CA . VAL A 1 356 ? -16.953 -38.5 -17.734 1 98.44 356 VAL A CA 1
ATOM 2893 C C . VAL A 1 356 ? -15.617 -38.531 -18.469 1 98.44 356 VAL A C 1
ATOM 2895 O O . VAL A 1 356 ? -15.562 -38.438 -19.688 1 98.44 356 VAL A O 1
ATOM 2898 N N . LEU A 1 357 ? -14.539 -38.656 -17.688 1 98.5 357 LEU A N 1
ATOM 2899 C CA . LEU A 1 357 ? -13.18 -38.75 -18.219 1 98.5 357 LEU A CA 1
ATOM 2900 C C . LEU A 1 357 ? -12.594 -40.125 -17.969 1 98.5 357 LEU A C 1
ATOM 2902 O O . LEU A 1 357 ? -12.547 -40.594 -16.828 1 98.5 357 LEU A O 1
ATOM 2906 N N . SER A 1 358 ? -12.141 -40.75 -19.047 1 98.19 358 SER A N 1
ATOM 2907 C CA . SER A 1 358 ? -11.609 -42.125 -18.906 1 98.19 358 SER A CA 1
ATOM 2908 C C . SER A 1 358 ? -10.273 -42.25 -19.625 1 98.19 358 SER A C 1
ATOM 2910 O O . SER A 1 358 ? -10 -41.562 -20.609 1 98.19 358 SER A O 1
ATOM 2912 N N . PHE A 1 359 ? -9.414 -43.188 -19.125 1 98.12 359 PHE A N 1
ATOM 2913 C CA . PHE A 1 359 ? -8.125 -43.5 -19.719 1 98.12 359 PHE A CA 1
ATOM 2914 C C . PHE A 1 359 ? -8.047 -45 -20.078 1 98.12 359 PHE A C 1
ATOM 2916 O O . PHE A 1 359 ? -8.312 -45.844 -19.234 1 98.12 359 PHE A O 1
ATOM 2923 N N . GLU A 1 360 ? -7.684 -45.219 -21.328 1 96.75 360 GLU A N 1
ATOM 2924 C CA . GLU A 1 360 ? -7.559 -46.594 -21.844 1 96.75 360 GLU A CA 1
ATOM 2925 C C . GLU A 1 360 ? -6.125 -46.906 -22.266 1 96.75 360 GLU A C 1
ATOM 2927 O O . GLU A 1 360 ? -5.59 -46.25 -23.172 1 96.75 360 GLU A O 1
ATOM 2932 N N . TYR A 1 361 ? -5.574 -47.812 -21.578 1 95.81 361 TYR A N 1
ATOM 2933 C CA . TYR A 1 361 ? -4.262 -48.312 -21.969 1 95.81 361 TYR A CA 1
ATOM 2934 C C . TYR A 1 361 ? -4.371 -49.281 -23.141 1 95.81 361 TYR A C 1
ATOM 2936 O O . TYR A 1 361 ? -5.152 -50.25 -23.094 1 95.81 361 TYR A O 1
ATOM 2944 N N . ASP A 1 362 ? -3.646 -48.938 -24.297 1 91.69 362 ASP A N 1
ATOM 2945 C CA . ASP A 1 362 ? -3.766 -49.719 -25.516 1 91.69 362 ASP A CA 1
ATOM 2946 C C . ASP A 1 362 ? -2.395 -50.156 -26.016 1 91.69 362 ASP A C 1
ATOM 2948 O O . ASP A 1 362 ? -1.959 -49.75 -27.094 1 91.69 362 ASP A O 1
ATOM 2952 N N . ASP A 1 363 ? -1.647 -50.688 -25.391 1 83.94 363 ASP A N 1
ATOM 2953 C CA . ASP A 1 363 ? -0.352 -51.25 -25.734 1 83.94 363 ASP A CA 1
ATOM 2954 C C . ASP A 1 363 ? -0.242 -52.688 -25.234 1 83.94 363 ASP A C 1
ATOM 2956 O O . ASP A 1 363 ? -1.077 -53.156 -24.453 1 83.94 363 ASP A O 1
ATOM 2960 N N . LYS A 1 364 ? 0.726 -53.344 -26.016 1 78.5 364 LYS A N 1
ATOM 2961 C CA . LYS A 1 364 ? 1.077 -54.625 -25.391 1 78.5 364 LYS A CA 1
ATOM 2962 C C . LYS A 1 364 ? 1.754 -54.406 -24.031 1 78.5 364 LYS A C 1
ATOM 2964 O O . LYS A 1 364 ? 2.389 -53.375 -23.812 1 78.5 364 LYS A O 1
ATOM 2969 N N . SER A 1 365 ? 1.646 -55.375 -23.016 1 72.88 365 SER A N 1
ATOM 2970 C CA . SER A 1 365 ? 2.102 -55.219 -21.641 1 72.88 365 SER A CA 1
ATOM 2971 C C . SER A 1 365 ? 3.566 -54.812 -21.578 1 72.88 365 SER A C 1
ATOM 2973 O O . SER A 1 365 ? 4.324 -55.062 -22.516 1 72.88 365 SER A O 1
ATOM 2975 N N . GLY A 1 366 ? 3.924 -53.781 -20.484 1 85.62 366 GLY A N 1
ATOM 2976 C CA . GLY A 1 366 ? 5.324 -53.562 -20.188 1 85.62 366 GLY A CA 1
ATOM 2977 C C . GLY A 1 366 ? 5.68 -52.094 -20.141 1 85.62 366 GLY A C 1
ATOM 2978 O O . GLY A 1 366 ? 6.578 -51.688 -19.406 1 85.62 366 GLY A O 1
ATOM 2979 N N . LYS A 1 367 ? 5.023 -51.25 -20.953 1 93.88 367 LYS A N 1
ATOM 2980 C CA . LYS A 1 367 ? 5.312 -49.812 -20.953 1 93.88 367 LYS A CA 1
ATOM 2981 C C . LYS A 1 367 ? 4.5 -49.094 -19.875 1 93.88 367 LYS A C 1
ATOM 2983 O O . LYS A 1 367 ? 3.305 -49.344 -19.719 1 93.88 367 LYS A O 1
ATOM 2988 N N . GLU A 1 368 ? 5.129 -48.188 -19.172 1 94.56 368 GLU A N 1
ATOM 2989 C CA . GLU A 1 368 ? 4.469 -47.531 -18.062 1 94.56 368 GLU A CA 1
ATOM 2990 C C . GLU A 1 368 ? 3.729 -46.281 -18.547 1 94.56 368 GLU A C 1
ATOM 2992 O O . GLU A 1 368 ? 4.238 -45.531 -19.375 1 94.56 368 GLU A O 1
ATOM 2997 N N . PHE A 1 369 ? 2.549 -46.156 -18.141 1 96.88 369 PHE A N 1
ATOM 2998 C CA . PHE A 1 369 ? 1.825 -44.875 -18.234 1 96.88 369 PHE A CA 1
ATOM 2999 C C . PHE A 1 369 ? 1.533 -44.312 -16.859 1 96.88 369 PHE A C 1
ATOM 3001 O O . PHE A 1 369 ? 1.021 -45 -15.984 1 96.88 369 PHE A O 1
ATOM 3008 N N . LEU A 1 370 ? 1.875 -43.031 -16.719 1 97.44 370 LEU A N 1
ATOM 3009 C CA . LEU A 1 370 ? 1.691 -42.375 -15.453 1 97.44 370 LEU A CA 1
ATOM 3010 C C . LEU A 1 370 ? 0.87 -41.094 -15.633 1 97.44 370 LEU A C 1
ATOM 3012 O O . LEU A 1 370 ? 1.281 -40.188 -16.344 1 97.44 370 LEU A O 1
ATOM 3016 N N . LEU A 1 371 ? -0.321 -41.062 -15.086 1 97.81 371 LEU A N 1
ATOM 3017 C CA . LEU A 1 371 ? -1.146 -39.875 -14.953 1 97.81 371 LEU A CA 1
ATOM 3018 C C . LEU A 1 371 ? -0.841 -39.156 -13.648 1 97.81 371 LEU A C 1
ATOM 3020 O O . LEU A 1 371 ? -1.256 -39.594 -12.57 1 97.81 371 LEU A O 1
ATOM 3024 N N . HIS A 1 372 ? -0.21 -38.031 -13.734 1 96.62 372 HIS A N 1
ATOM 3025 C CA . HIS A 1 372 ? 0.252 -37.344 -12.539 1 96.62 372 HIS A CA 1
ATOM 3026 C C . HIS A 1 372 ? -0.908 -36.656 -11.805 1 96.62 372 HIS A C 1
ATOM 3028 O O . HIS A 1 372 ? -0.987 -36.719 -10.578 1 96.62 372 HIS A O 1
ATOM 3034 N N . ASN A 1 373 ? -1.748 -36 -12.562 1 96.62 373 ASN A N 1
ATOM 3035 C CA . ASN A 1 373 ? -2.879 -35.312 -11.961 1 96.62 373 ASN A CA 1
ATOM 3036 C C . ASN A 1 373 ? -3.887 -34.875 -13.008 1 96.62 373 ASN A C 1
ATOM 3038 O O . ASN A 1 373 ? -3.65 -35.031 -14.211 1 96.62 373 ASN A O 1
ATOM 3042 N N . ILE A 1 374 ? -5.023 -34.438 -12.539 1 97.5 374 ILE A N 1
ATOM 3043 C CA . ILE A 1 374 ? -6.07 -33.812 -13.32 1 97.5 374 ILE A CA 1
ATOM 3044 C C . ILE A 1 374 ? -6.348 -32.406 -12.766 1 97.5 374 ILE A C 1
ATOM 3046 O O . ILE A 1 374 ? -6.594 -32.25 -11.562 1 97.5 374 ILE A O 1
ATOM 3050 N N . GLN A 1 375 ? -6.227 -31.438 -13.586 1 97.44 375 GLN A N 1
ATOM 3051 C CA . GLN A 1 375 ? -6.465 -30.031 -13.25 1 97.44 375 GLN A CA 1
ATOM 3052 C C . GLN A 1 375 ? -7.836 -29.578 -13.734 1 97.44 375 GLN A C 1
ATOM 3054 O O . GLN A 1 375 ? -8.227 -29.859 -14.867 1 97.44 375 GLN A O 1
ATOM 3059 N N . ILE A 1 376 ? -8.555 -28.844 -12.852 1 97.88 376 ILE A N 1
ATOM 3060 C CA . ILE A 1 376 ? -9.906 -28.5 -13.266 1 97.88 376 ILE A CA 1
ATOM 3061 C C . ILE A 1 376 ? -10.211 -27.047 -12.891 1 97.88 376 ILE A C 1
ATOM 3063 O O . ILE A 1 376 ? -9.57 -26.5 -11.992 1 97.88 376 ILE A O 1
ATOM 3067 N N . ILE A 1 377 ? -11 -26.406 -13.57 1 96 377 ILE A N 1
ATOM 3068 C CA . ILE A 1 377 ? -11.75 -25.219 -13.164 1 96 377 ILE A CA 1
ATOM 3069 C C . ILE A 1 377 ? -13.227 -25.578 -12.992 1 96 377 ILE A C 1
ATOM 3071 O O . ILE A 1 377 ? -13.914 -25.906 -13.961 1 96 377 ILE A O 1
ATOM 3075 N N . PRO A 1 378 ? -13.664 -25.609 -11.812 1 94.5 378 PRO A N 1
ATOM 3076 C CA . PRO A 1 378 ? -15.055 -26.016 -11.578 1 94.5 378 PRO A CA 1
ATOM 3077 C C . PRO A 1 378 ? -16.062 -24.984 -12.055 1 94.5 378 PRO A C 1
ATOM 3079 O O . PRO A 1 378 ? -15.742 -23.797 -12.156 1 94.5 378 PRO A O 1
ATOM 3082 N N . MET B 1 1 ? 77.875 -39.25 54.438 1 21.91 1 MET B N 1
ATOM 3083 C CA . MET B 1 1 ? 77.562 -39.531 53.031 1 21.91 1 MET B CA 1
ATOM 3084 C C . MET B 1 1 ? 76.125 -39.875 52.844 1 21.91 1 MET B C 1
ATOM 3086 O O . MET B 1 1 ? 75.688 -41.031 53.031 1 21.91 1 MET B O 1
ATOM 3090 N N . LYS B 1 2 ? 75.188 -38.969 53.375 1 27.66 2 LYS B N 1
ATOM 3091 C CA . LYS B 1 2 ? 73.75 -38.969 53.688 1 27.66 2 LYS B CA 1
ATOM 3092 C C . LYS B 1 2 ? 72.938 -39.156 52.438 1 27.66 2 LYS B C 1
ATOM 3094 O O . LYS B 1 2 ? 73.125 -38.438 51.438 1 27.66 2 LYS B O 1
ATOM 3099 N N . THR B 1 3 ? 72.5 -40.438 52.031 1 23.95 3 THR B N 1
ATOM 3100 C CA . THR B 1 3 ? 71.938 -41.062 50.844 1 23.95 3 THR B CA 1
ATOM 3101 C C . THR B 1 3 ? 70.562 -40.406 50.469 1 23.95 3 THR B C 1
ATOM 3103 O O . THR B 1 3 ? 69.625 -40.562 51.219 1 23.95 3 THR B O 1
ATOM 3106 N N . VAL B 1 4 ? 70.5 -39.156 50.094 1 27.45 4 VAL B N 1
ATOM 3107 C CA . VAL B 1 4 ? 69.312 -38.375 49.875 1 27.45 4 VAL B CA 1
ATOM 3108 C C . VAL B 1 4 ? 68.5 -38.906 48.688 1 27.45 4 VAL B C 1
ATOM 3110 O O . VAL B 1 4 ? 69.062 -38.938 47.562 1 27.45 4 VAL B O 1
ATOM 3113 N N . VAL B 1 5 ? 67.688 -40 48.906 1 26.38 5 VAL B N 1
ATOM 3114 C CA . VAL B 1 5 ? 66.938 -40.719 47.875 1 26.38 5 VAL B CA 1
ATOM 3115 C C . VAL B 1 5 ? 66 -39.75 47.188 1 26.38 5 VAL B C 1
ATOM 3117 O O . VAL B 1 5 ? 65.125 -39.156 47.844 1 26.38 5 VAL B O 1
ATOM 3120 N N . VAL B 1 6 ? 66.375 -39.062 46.125 1 25.45 6 VAL B N 1
ATOM 3121 C CA . VAL B 1 6 ? 65.688 -38.094 45.281 1 25.45 6 VAL B CA 1
ATOM 3122 C C . VAL B 1 6 ? 64.562 -38.75 44.5 1 25.45 6 VAL B C 1
ATOM 3124 O O . VAL B 1 6 ? 64.75 -39.656 43.688 1 25.45 6 VAL B O 1
ATOM 3127 N N . TYR B 1 7 ? 63.438 -39.219 45.219 1 25.2 7 TYR B N 1
ATOM 3128 C CA . TYR B 1 7 ? 62.344 -39.906 44.531 1 25.2 7 TYR B CA 1
ATOM 3129 C C . TYR B 1 7 ? 61.781 -39.062 43.375 1 25.2 7 TYR B C 1
ATOM 3131 O O . TYR B 1 7 ? 61.5 -37.875 43.562 1 25.2 7 TYR B O 1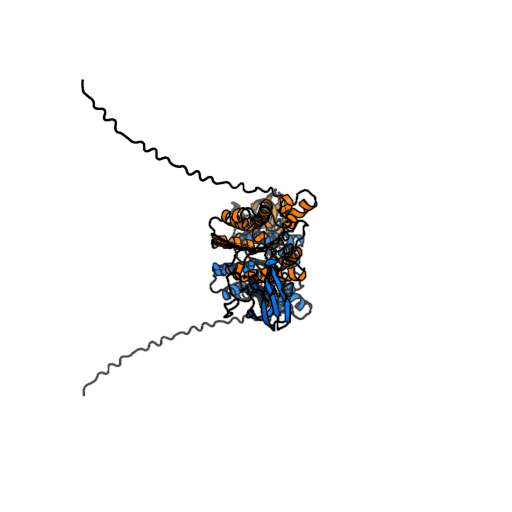
ATOM 3139 N N . VAL B 1 8 ? 62.125 -39.312 42.094 1 26.2 8 VAL B N 1
ATOM 3140 C CA . VAL B 1 8 ? 61.844 -38.844 40.719 1 26.2 8 VAL B CA 1
ATOM 3141 C C . VAL B 1 8 ? 60.375 -39.031 40.406 1 26.2 8 VAL B C 1
ATOM 3143 O O . VAL B 1 8 ? 59.844 -40.156 40.375 1 26.2 8 VAL B O 1
ATOM 3146 N N . SER B 1 9 ? 59.406 -38.312 41.094 1 24.8 9 SER B N 1
ATOM 3147 C CA . SER B 1 9 ? 57.969 -38.406 40.875 1 24.8 9 SER B CA 1
ATOM 3148 C C . SER B 1 9 ? 57.625 -38.281 39.375 1 24.8 9 SER B C 1
ATOM 3150 O O . SER B 1 9 ? 58.219 -37.469 38.688 1 24.8 9 SER B O 1
ATOM 3152 N N . PHE B 1 10 ? 57.156 -39.344 38.688 1 25.33 10 PHE B N 1
ATOM 3153 C CA . PHE B 1 10 ? 56.719 -39.781 37.375 1 25.33 10 PHE B CA 1
ATOM 3154 C C . PHE B 1 10 ? 55.594 -38.875 36.844 1 25.33 10 PHE B C 1
ATOM 3156 O O . PHE B 1 10 ? 54.438 -39.094 37.219 1 25.33 10 PHE B O 1
ATOM 3163 N N . TRP B 1 11 ? 55.531 -37.594 37 1 23.91 11 TRP B N 1
ATOM 3164 C CA . TRP B 1 11 ? 54.375 -36.812 36.5 1 23.91 11 TRP B CA 1
ATOM 3165 C C . TRP B 1 11 ? 54.156 -37.031 35 1 23.91 11 TRP B C 1
ATOM 3167 O O . TRP B 1 11 ? 55.031 -36.719 34.219 1 23.91 11 TRP B O 1
ATOM 3177 N N . LYS B 1 12 ? 53.562 -38.156 34.562 1 22.75 12 LYS B N 1
ATOM 3178 C CA . LYS B 1 12 ? 53.188 -38.375 33.156 1 22.75 12 LYS B CA 1
ATOM 3179 C C . LYS B 1 12 ? 52.406 -37.219 32.594 1 22.75 12 LYS B C 1
ATOM 3181 O O . LYS B 1 12 ? 51.375 -36.844 33.156 1 22.75 12 LYS B O 1
ATOM 3186 N N . ARG B 1 13 ? 53 -36.281 31.938 1 26 13 ARG B N 1
ATOM 3187 C CA . ARG B 1 13 ? 52.5 -35.219 31.062 1 26 13 ARG B CA 1
ATOM 3188 C C . ARG B 1 13 ? 51.562 -35.781 30 1 26 13 ARG B C 1
ATOM 3190 O O . ARG B 1 13 ? 51.969 -36.531 29.125 1 26 13 ARG B O 1
ATOM 3197 N N . ILE B 1 14 ? 50.438 -36.438 30.391 1 25.89 14 ILE B N 1
ATOM 3198 C CA . ILE B 1 14 ? 49.562 -36.875 29.297 1 25.89 14 ILE B CA 1
ATOM 3199 C C . ILE B 1 14 ? 49.344 -35.719 28.328 1 25.89 14 ILE B C 1
ATOM 3201 O O . ILE B 1 14 ? 48.906 -34.625 28.719 1 25.89 14 ILE B O 1
ATOM 3205 N N . LEU B 1 15 ? 50.156 -35.594 27.312 1 25.95 15 LEU B N 1
ATOM 3206 C CA . LEU B 1 15 ? 49.969 -34.781 26.125 1 25.95 15 LEU B CA 1
ATOM 3207 C C . LEU B 1 15 ? 48.594 -35 25.516 1 25.95 15 LEU B C 1
ATOM 3209 O O . LEU B 1 15 ? 48.281 -36.094 25.016 1 25.95 15 LEU B O 1
ATOM 3213 N N . THR B 1 16 ? 47.5 -34.719 26.25 1 26.89 16 THR B N 1
ATOM 3214 C CA . THR B 1 16 ? 46.25 -34.719 25.531 1 26.89 16 THR B CA 1
ATOM 3215 C C . THR B 1 16 ? 46.375 -34 24.203 1 26.89 16 THR B C 1
ATOM 3217 O O . THR B 1 16 ? 46.75 -32.812 24.172 1 26.89 16 THR B O 1
ATOM 3220 N N . LEU B 1 17 ? 46.656 -34.688 23.156 1 28.73 17 LEU B N 1
ATOM 3221 C CA . LEU B 1 17 ? 46.531 -34.219 21.781 1 28.73 17 LEU B CA 1
ATOM 3222 C C . LEU B 1 17 ? 45.188 -33.562 21.547 1 28.73 17 LEU B C 1
ATOM 3224 O O . LEU B 1 17 ? 44.125 -34.188 21.672 1 28.73 17 LEU B O 1
ATOM 3228 N N . PHE B 1 18 ? 45.062 -32.312 22.031 1 31.22 18 PHE B N 1
ATOM 3229 C CA . PHE B 1 18 ? 43.906 -31.516 21.562 1 31.22 18 PHE B CA 1
ATOM 3230 C C . PHE B 1 18 ? 43.844 -31.531 20.031 1 31.22 18 PHE B C 1
ATOM 3232 O O . PHE B 1 18 ? 44.75 -31.062 19.359 1 31.22 18 PHE B O 1
ATOM 3239 N N . PHE B 1 19 ? 43.188 -32.625 19.453 1 29.53 19 PHE B N 1
ATOM 3240 C CA . PHE B 1 19 ? 42.781 -32.5 18.047 1 29.53 19 PHE B CA 1
ATOM 3241 C C . PHE B 1 19 ? 42 -31.203 17.828 1 29.53 19 PHE B C 1
ATOM 3243 O O . PHE B 1 19 ? 40.938 -31.031 18.406 1 29.53 19 PHE B O 1
ATOM 3250 N N . ILE B 1 20 ? 42.688 -30.109 17.609 1 32.91 20 ILE B N 1
ATOM 3251 C CA . ILE B 1 20 ? 42.031 -28.922 17.047 1 32.91 20 ILE B CA 1
ATOM 3252 C C . ILE B 1 20 ? 41.281 -29.312 15.766 1 32.91 20 ILE B C 1
ATOM 3254 O O . ILE B 1 20 ? 41.906 -29.703 14.773 1 32.91 20 ILE B O 1
ATOM 3258 N N . TYR B 1 21 ? 40.062 -29.875 15.906 1 32.28 21 TYR B N 1
ATOM 3259 C CA . TYR B 1 21 ? 39.219 -29.859 14.719 1 32.28 21 TYR B CA 1
ATOM 3260 C C . TYR B 1 21 ? 39.188 -28.484 14.086 1 32.28 21 TYR B C 1
ATOM 3262 O O . TYR B 1 21 ? 38.656 -27.531 14.688 1 32.28 21 TYR B O 1
ATOM 3270 N N . VAL B 1 22 ? 40.156 -28.203 13.289 1 33.19 22 VAL B N 1
ATOM 3271 C CA . VAL B 1 22 ? 40 -27.094 12.352 1 33.19 22 VAL B CA 1
ATOM 3272 C C . VAL B 1 22 ? 38.688 -27.25 11.57 1 33.19 22 VAL B C 1
ATOM 3274 O O . VAL B 1 22 ? 38.531 -28.188 10.773 1 33.19 22 VAL B O 1
ATOM 3277 N N . PHE B 1 23 ? 37.594 -26.859 12.18 1 32.84 23 PHE B N 1
ATOM 3278 C CA . PHE B 1 23 ? 36.469 -26.578 11.297 1 32.84 23 PHE B CA 1
ATOM 3279 C C . PHE B 1 23 ? 36.906 -25.781 10.086 1 32.84 23 PHE B C 1
ATOM 3281 O O . PHE B 1 23 ? 37.25 -24.594 10.203 1 32.84 23 PHE B O 1
ATOM 3288 N N . CYS B 1 24 ? 37.531 -26.422 9.148 1 31.77 24 CYS B N 1
ATOM 3289 C CA . CYS B 1 24 ? 37.594 -25.781 7.84 1 31.77 24 CYS B CA 1
ATOM 3290 C C . CYS B 1 24 ? 36.219 -25.219 7.449 1 31.77 24 CYS B C 1
ATOM 3292 O O . CYS B 1 24 ? 35.312 -25.953 7.109 1 31.77 24 CYS B O 1
ATOM 3294 N N . VAL B 1 25 ? 35.875 -24.141 8.055 1 34.69 25 VAL B N 1
ATOM 3295 C CA . VAL B 1 25 ? 34.844 -23.391 7.355 1 34.69 25 VAL B CA 1
ATOM 3296 C C . VAL B 1 25 ? 35.188 -23.266 5.875 1 34.69 25 VAL B C 1
ATOM 3298 O O . VAL B 1 25 ? 36.156 -22.594 5.512 1 34.69 25 VAL B O 1
ATOM 3301 N N . SER B 1 26 ? 35.031 -24.375 5.188 1 34.72 26 SER B N 1
ATOM 3302 C CA . SER B 1 26 ? 35 -24.141 3.748 1 34.72 26 SER B CA 1
ATOM 3303 C C . SER B 1 26 ? 34.25 -22.859 3.424 1 34.72 26 SER B C 1
ATOM 3305 O O . SER B 1 26 ? 33.031 -22.766 3.641 1 34.72 26 SER B O 1
ATOM 3307 N N . VAL B 1 27 ? 34.938 -21.75 3.564 1 35.78 27 VAL B N 1
ATOM 3308 C CA . VAL B 1 27 ? 34.406 -20.578 2.859 1 35.78 27 VAL B CA 1
ATOM 3309 C C . VAL B 1 27 ? 34.062 -20.953 1.417 1 35.78 27 VAL B C 1
ATOM 3311 O O . VAL B 1 27 ? 34.969 -21.234 0.62 1 35.78 27 VAL B O 1
ATOM 3314 N N . SER B 1 28 ? 33.062 -21.75 1.229 1 35.38 28 SER B N 1
ATOM 3315 C CA . SER B 1 28 ? 32.625 -21.781 -0.162 1 35.38 28 SER B CA 1
ATOM 3316 C C . SER B 1 28 ? 32.781 -20.406 -0.813 1 35.38 28 SER B C 1
ATOM 3318 O O . SER B 1 28 ? 32.406 -19.391 -0.233 1 35.38 28 SER B O 1
ATOM 3320 N N . ALA B 1 29 ? 33.688 -20.234 -1.579 1 39.47 29 ALA B N 1
ATOM 3321 C CA . ALA B 1 29 ? 33.938 -19.047 -2.383 1 39.47 29 ALA B CA 1
ATOM 3322 C C . ALA B 1 29 ? 32.625 -18.5 -2.957 1 39.47 29 ALA B C 1
ATOM 3324 O O . ALA B 1 29 ? 32.031 -19.109 -3.863 1 39.47 29 ALA B O 1
ATOM 3325 N N . GLN B 1 30 ? 31.797 -17.984 -2.033 1 50.62 30 GLN B N 1
ATOM 3326 C CA . GLN B 1 30 ? 30.594 -17.297 -2.49 1 50.62 30 GLN B CA 1
ATOM 3327 C C . GLN B 1 30 ? 30.859 -16.484 -3.756 1 50.62 30 GLN B C 1
ATOM 3329 O O . GLN B 1 30 ? 31.844 -15.742 -3.822 1 50.62 30 GLN B O 1
ATOM 3334 N N . VAL B 1 31 ? 30.438 -17.016 -4.852 1 57.38 31 VAL B N 1
ATOM 3335 C CA . VAL B 1 31 ? 30.531 -16.312 -6.121 1 57.38 31 VAL B CA 1
ATOM 3336 C C . VAL B 1 31 ? 30.219 -14.828 -5.906 1 57.38 31 VAL B C 1
ATOM 3338 O O . VAL B 1 31 ? 29.141 -14.484 -5.41 1 57.38 31 VAL B O 1
ATOM 3341 N N . SER B 1 32 ? 31.234 -13.984 -5.801 1 67.56 32 SER B N 1
ATOM 3342 C CA . SER B 1 32 ? 31.031 -12.547 -5.711 1 67.56 32 SER B CA 1
ATOM 3343 C C . SER B 1 32 ? 30.625 -11.961 -7.059 1 67.56 32 SER B C 1
ATOM 3345 O O . SER B 1 32 ? 31.141 -12.367 -8.102 1 67.56 32 SER B O 1
ATOM 3347 N N . VAL B 1 33 ? 29.484 -11.43 -7.203 1 75.06 33 VAL B N 1
ATOM 3348 C CA . VAL B 1 33 ? 29.047 -10.781 -8.43 1 75.06 33 VAL B CA 1
ATOM 3349 C C . VAL B 1 33 ? 29.188 -9.266 -8.281 1 75.06 33 VAL B C 1
ATOM 3351 O O . VAL B 1 33 ? 28.734 -8.68 -7.293 1 75.06 33 VAL B O 1
ATOM 3354 N N . ASN B 1 34 ? 29.922 -8.648 -9.18 1 73 34 ASN B N 1
ATOM 3355 C CA . ASN B 1 34 ? 29.984 -7.191 -9.242 1 73 34 ASN B CA 1
ATOM 3356 C C . ASN B 1 34 ? 28.734 -6.598 -9.875 1 73 34 ASN B C 1
ATOM 3358 O O . ASN B 1 34 ? 28.594 -6.578 -11.094 1 73 34 ASN B O 1
ATOM 3362 N N . MET B 1 35 ? 27.875 -6.117 -9.023 1 82.31 35 MET B N 1
ATOM 3363 C CA . MET B 1 35 ? 26.609 -5.547 -9.484 1 82.31 35 MET B CA 1
ATOM 3364 C C . MET B 1 35 ? 26.812 -4.113 -9.969 1 82.31 35 MET B C 1
ATOM 3366 O O . MET B 1 35 ? 27.641 -3.381 -9.43 1 82.31 35 MET B O 1
ATOM 3370 N N . LYS B 1 36 ? 26.125 -3.738 -11.086 1 78.19 36 LYS B N 1
ATOM 3371 C CA . LYS B 1 36 ? 26.109 -2.354 -11.539 1 78.19 36 LYS B CA 1
ATOM 3372 C C . LYS B 1 36 ? 24.828 -1.646 -11.086 1 78.19 36 LYS B C 1
ATOM 3374 O O . LYS B 1 36 ? 23.75 -2.248 -11.062 1 78.19 36 LYS B O 1
ATOM 3379 N N . GLU B 1 37 ? 24.922 -0.319 -10.789 1 76.06 37 GLU B N 1
ATOM 3380 C CA . GLU B 1 37 ? 23.781 0.485 -10.367 1 76.06 37 GLU B CA 1
ATOM 3381 C C . GLU B 1 37 ? 22.672 0.47 -11.422 1 76.06 37 GLU B C 1
ATOM 3383 O O . GLU B 1 37 ? 21.484 0.449 -11.078 1 76.06 37 GLU B O 1
ATOM 3388 N N . GLU B 1 38 ? 23.109 0.43 -12.625 1 79.5 38 GLU B N 1
ATOM 3389 C CA . GLU B 1 38 ? 22.156 0.456 -13.734 1 79.5 38 GLU B CA 1
ATOM 3390 C C . GLU B 1 38 ? 21.281 -0.796 -13.75 1 79.5 38 GLU B C 1
ATOM 3392 O O . GLU B 1 38 ? 20.109 -0.742 -14.141 1 79.5 38 GLU B O 1
ATOM 3397 N N . TRP B 1 39 ? 21.891 -1.934 -13.289 1 84 39 TRP B N 1
ATOM 3398 C CA . TRP B 1 39 ? 21.109 -3.17 -13.234 1 84 39 TRP B CA 1
ATOM 3399 C C . TRP B 1 39 ? 19.969 -3.062 -12.227 1 84 39 TRP B C 1
ATOM 3401 O O . TRP B 1 39 ? 18.844 -3.479 -12.5 1 84 39 TRP B O 1
ATOM 3411 N N . TYR B 1 40 ? 20.219 -2.434 -11.078 1 78.19 40 TYR B N 1
ATOM 3412 C CA . TYR B 1 40 ? 19.188 -2.227 -10.062 1 78.19 40 TYR B CA 1
ATOM 3413 C C . TYR B 1 40 ? 18.094 -1.301 -10.57 1 78.19 40 TYR B C 1
ATOM 3415 O O . TYR B 1 40 ? 16.906 -1.602 -10.438 1 78.19 40 TYR B O 1
ATOM 3423 N N . ARG B 1 41 ? 18.438 -0.174 -11.18 1 69.38 41 ARG B N 1
ATOM 3424 C CA . ARG B 1 41 ? 17.5 0.82 -11.68 1 69.38 41 ARG B CA 1
ATOM 3425 C C . ARG B 1 41 ? 16.594 0.224 -12.75 1 69.38 41 ARG B C 1
ATOM 3427 O O . ARG B 1 41 ? 15.375 0.418 -12.719 1 69.38 41 ARG B O 1
ATOM 3434 N N . ARG B 1 42 ? 17.234 -0.595 -13.656 1 73.56 42 ARG B N 1
ATOM 3435 C CA . ARG B 1 42 ? 16.484 -1.161 -14.773 1 73.56 42 ARG B CA 1
ATOM 3436 C C . ARG B 1 42 ? 15.547 -2.273 -14.305 1 73.56 42 ARG B C 1
ATOM 3438 O O . ARG B 1 42 ? 14.523 -2.541 -14.93 1 73.56 42 ARG B O 1
ATOM 3445 N N . SER B 1 43 ? 15.844 -2.83 -13.18 1 78 43 SER B N 1
ATOM 3446 C CA . SER B 1 43 ? 15.102 -4.004 -12.734 1 78 43 SER B CA 1
ATOM 3447 C C . SER B 1 43 ? 13.75 -3.615 -12.141 1 78 43 SER B C 1
ATOM 3449 O O . SER B 1 43 ? 12.82 -4.422 -12.117 1 78 43 SER B O 1
ATOM 3451 N N . LEU B 1 44 ? 13.656 -2.387 -11.578 1 67.94 44 LEU B N 1
ATOM 3452 C CA . LEU B 1 44 ? 12.438 -1.954 -10.898 1 67.94 44 LEU B CA 1
ATOM 3453 C C . LEU B 1 44 ? 11.391 -1.489 -11.906 1 67.94 44 LEU B C 1
ATOM 3455 O O . LEU B 1 44 ? 11.594 -0.489 -12.594 1 67.94 44 LEU B O 1
ATOM 3459 N N . GLN B 1 45 ? 10.258 -2.203 -12 1 61.59 45 GLN B N 1
ATOM 3460 C CA . GLN B 1 45 ? 9.242 -1.896 -13 1 61.59 45 GLN B CA 1
ATOM 3461 C C . GLN B 1 45 ? 8.203 -0.918 -12.461 1 61.59 45 GLN B C 1
ATOM 3463 O O . GLN B 1 45 ? 7.496 -0.269 -13.227 1 61.59 45 GLN B O 1
ATOM 3468 N N . ASN B 1 46 ? 7.992 -0.927 -11.211 1 54 46 ASN B N 1
ATOM 3469 C CA . ASN B 1 46 ? 7.047 -0 -10.594 1 54 46 ASN B CA 1
ATOM 3470 C C . ASN B 1 46 ? 7.457 0.364 -9.172 1 54 46 ASN B C 1
ATOM 3472 O O . ASN B 1 46 ? 8.336 -0.277 -8.594 1 54 46 ASN B O 1
ATOM 3476 N N . ASP B 1 47 ? 7.141 1.514 -8.828 1 50.84 47 ASP B N 1
ATOM 3477 C CA . ASP B 1 47 ? 7.488 1.956 -7.484 1 50.84 47 ASP B CA 1
ATOM 3478 C C . ASP B 1 47 ? 6.297 1.814 -6.535 1 50.84 47 ASP B C 1
ATOM 3480 O O . ASP B 1 47 ? 6.195 2.541 -5.547 1 50.84 47 ASP B O 1
ATOM 3484 N N . TYR B 1 48 ? 5.418 0.917 -7.051 1 54.41 48 TYR B N 1
ATOM 3485 C CA . TYR B 1 48 ? 4.18 0.815 -6.285 1 54.41 48 TYR B CA 1
ATOM 3486 C C . TYR B 1 48 ? 4.469 0.535 -4.816 1 54.41 48 TYR B C 1
ATOM 3488 O O . TYR B 1 48 ? 5.629 0.485 -4.402 1 54.41 48 TYR B O 1
ATOM 3496 N N . VAL B 1 49 ? 3.336 0.127 -4.141 1 54.91 49 VAL B N 1
ATOM 3497 C CA . VAL B 1 49 ? 3.09 0.083 -2.703 1 54.91 49 VAL B CA 1
ATOM 3498 C C . VAL B 1 49 ? 3.951 -1.005 -2.064 1 54.91 49 VAL B C 1
ATOM 3500 O O . VAL B 1 49 ? 3.846 -2.18 -2.424 1 54.91 49 VAL B O 1
ATOM 3503 N N . THR B 1 50 ? 5.035 -0.645 -1.523 1 64.31 50 THR B N 1
ATOM 3504 C CA . THR B 1 50 ? 5.922 -1.491 -0.733 1 64.31 50 THR B CA 1
ATOM 3505 C C . THR B 1 50 ? 5.371 -1.689 0.675 1 64.31 50 THR B C 1
ATOM 3507 O O . THR B 1 50 ? 5.973 -2.391 1.491 1 64.31 50 THR B O 1
ATOM 3510 N N . LEU B 1 51 ? 4.203 -1.251 0.757 1 66 51 LEU B N 1
ATOM 3511 C CA . LEU B 1 51 ? 3.643 -1.236 2.104 1 66 51 LEU B CA 1
ATOM 3512 C C . LEU B 1 51 ? 3.43 -2.656 2.619 1 66 51 LEU B C 1
ATOM 3514 O O . LEU B 1 51 ? 3.76 -2.961 3.768 1 66 51 LEU B O 1
ATOM 3518 N N . PRO B 1 52 ? 2.928 -3.545 1.689 1 75.62 52 PRO B N 1
ATOM 3519 C CA . PRO B 1 52 ? 2.785 -4.902 2.221 1 75.62 52 PRO B CA 1
ATOM 3520 C C . PRO B 1 52 ? 4.113 -5.496 2.684 1 75.62 52 PRO B C 1
ATOM 3522 O O . PRO B 1 52 ? 4.152 -6.23 3.674 1 75.62 52 PRO B O 1
ATOM 3525 N N . ILE B 1 53 ? 5.121 -5.176 1.994 1 85.62 53 ILE B N 1
ATOM 3526 C CA . ILE B 1 53 ? 6.426 -5.707 2.367 1 85.62 53 ILE B CA 1
ATOM 3527 C C . ILE B 1 53 ? 6.922 -5.02 3.637 1 85.62 53 ILE B C 1
ATOM 3529 O O . ILE B 1 53 ? 7.484 -5.664 4.523 1 85.62 53 ILE B O 1
ATOM 3533 N N . LYS B 1 54 ? 6.727 -3.736 3.77 1 78.06 54 LYS B N 1
ATOM 3534 C CA . LYS B 1 54 ? 7.062 -3.023 5 1 78.06 54 LYS B CA 1
ATOM 3535 C C . LYS B 1 54 ? 6.305 -3.598 6.191 1 78.06 54 LYS B C 1
ATOM 3537 O O . LYS B 1 54 ? 6.883 -3.799 7.262 1 78.06 54 LYS B O 1
ATOM 3542 N N . THR B 1 55 ? 5.039 -3.785 5.977 1 76.12 55 THR B N 1
ATOM 3543 C CA . THR B 1 55 ? 4.203 -4.355 7.027 1 76.12 55 THR B CA 1
ATOM 3544 C C . THR B 1 55 ? 4.699 -5.742 7.426 1 76.12 55 THR B C 1
ATOM 3546 O O . THR B 1 55 ? 4.699 -6.094 8.609 1 76.12 55 THR B O 1
ATOM 3549 N N . MET B 1 56 ? 5.09 -6.488 6.453 1 86.12 56 MET B N 1
ATOM 3550 C CA . MET B 1 56 ? 5.641 -7.812 6.727 1 86.12 56 MET B CA 1
ATOM 3551 C C . MET B 1 56 ? 6.875 -7.715 7.613 1 86.12 56 MET B C 1
ATOM 3553 O O . MET B 1 56 ? 7.02 -8.484 8.57 1 86.12 56 MET B O 1
ATOM 3557 N N . PHE B 1 57 ? 7.711 -6.707 7.305 1 87.38 57 PHE B N 1
ATOM 3558 C CA . PHE B 1 57 ? 8.906 -6.508 8.125 1 87.38 57 PHE B CA 1
ATOM 3559 C C . PHE B 1 57 ? 8.523 -6.195 9.562 1 87.38 57 PHE B C 1
ATOM 3561 O O . PHE B 1 57 ? 9.141 -6.703 10.5 1 87.38 57 PHE B O 1
ATOM 3568 N N . GLU B 1 58 ? 7.562 -5.391 9.75 1 77.06 58 GLU B N 1
ATOM 3569 C CA . GLU B 1 58 ? 7.109 -5.027 11.086 1 77.06 58 GLU B CA 1
ATOM 3570 C C . GLU B 1 58 ? 6.527 -6.234 11.812 1 77.06 58 GLU B C 1
ATOM 3572 O O . GLU B 1 58 ? 6.824 -6.461 12.992 1 77.06 58 GLU B O 1
ATOM 3577 N N . LYS B 1 59 ? 5.754 -6.996 11.156 1 80.94 59 LYS B N 1
ATOM 3578 C CA . LYS B 1 59 ? 5.09 -8.156 11.734 1 80.94 59 LYS B CA 1
ATOM 3579 C C . LYS B 1 59 ? 6.105 -9.211 12.18 1 80.94 59 LYS B C 1
ATOM 3581 O O . LYS B 1 59 ? 5.957 -9.812 13.242 1 80.94 59 LYS B O 1
ATOM 3586 N N . ILE B 1 60 ? 7.09 -9.406 11.32 1 87.44 60 ILE B N 1
ATOM 3587 C CA . ILE B 1 60 ? 8 -10.5 11.633 1 87.44 60 ILE B CA 1
ATOM 3588 C C . ILE B 1 60 ? 8.898 -10.109 12.805 1 87.44 60 ILE B C 1
ATOM 3590 O O . ILE B 1 60 ? 9.398 -10.977 13.523 1 87.44 60 ILE B O 1
ATOM 3594 N N . GLN B 1 61 ? 9.094 -8.859 12.938 1 82.25 61 GLN B N 1
ATOM 3595 C CA . GLN B 1 61 ? 9.844 -8.398 14.102 1 82.25 61 GLN B CA 1
ATOM 3596 C C . GLN B 1 61 ? 9.039 -8.578 15.391 1 82.25 61 GLN B C 1
ATOM 3598 O O . GLN B 1 61 ? 9.609 -8.82 16.453 1 82.25 61 GLN B O 1
ATOM 3603 N N . LEU B 1 62 ? 7.797 -8.492 15.25 1 76.88 62 LEU B N 1
ATOM 3604 C CA . LEU B 1 62 ? 6.91 -8.641 16.391 1 76.88 62 LEU B CA 1
ATOM 3605 C C . LEU B 1 62 ? 6.672 -10.117 16.703 1 76.88 62 LEU B C 1
ATOM 3607 O O . LEU B 1 62 ? 6.75 -10.531 17.859 1 76.88 62 LEU B O 1
ATOM 3611 N N . ASN B 1 63 ? 6.422 -10.969 15.734 1 84.75 63 ASN B N 1
ATOM 3612 C CA . ASN B 1 63 ? 6.027 -12.359 15.906 1 84.75 63 ASN B CA 1
ATOM 3613 C C . ASN B 1 63 ? 7.238 -13.281 15.961 1 84.75 63 ASN B C 1
ATOM 3615 O O . ASN B 1 63 ? 7.121 -14.445 16.359 1 84.75 63 ASN B O 1
ATOM 3619 N N . LYS B 1 64 ? 8.305 -12.789 15.469 1 93.38 64 LYS B N 1
ATOM 3620 C CA . LYS B 1 64 ? 9.578 -13.5 15.453 1 93.38 64 LYS B CA 1
ATOM 3621 C C . LYS B 1 64 ? 9.492 -14.766 14.602 1 93.38 64 LYS B C 1
ATOM 3623 O O . LYS B 1 64 ? 10.148 -15.766 14.898 1 93.38 64 LYS B O 1
ATOM 3628 N N . LYS B 1 65 ? 8.594 -14.805 13.672 1 96.31 65 LYS B N 1
ATOM 3629 C CA . LYS B 1 65 ? 8.414 -15.891 12.719 1 96.31 65 LYS B CA 1
ATOM 3630 C C . LYS B 1 65 ? 8.18 -15.352 11.305 1 96.31 65 LYS B C 1
ATOM 3632 O O . LYS B 1 65 ? 7.48 -14.352 11.133 1 96.31 65 LYS B O 1
ATOM 3637 N N . LEU B 1 66 ? 8.766 -15.984 10.352 1 97.5 66 LEU B N 1
ATOM 3638 C CA . LEU B 1 66 ? 8.594 -15.641 8.945 1 97.5 66 LEU B CA 1
ATOM 3639 C C . LEU B 1 66 ? 8.539 -16.891 8.078 1 97.5 66 LEU B C 1
ATOM 3641 O O . LEU B 1 66 ? 9.438 -17.734 8.141 1 97.5 66 LEU B O 1
ATOM 3645 N N . THR B 1 67 ? 7.453 -17.062 7.336 1 98.31 67 THR B N 1
ATOM 3646 C CA . THR B 1 67 ? 7.395 -18.078 6.289 1 98.31 67 THR B CA 1
ATOM 3647 C C . THR B 1 67 ? 7.527 -17.438 4.91 1 98.31 67 THR B C 1
ATOM 3649 O O . THR B 1 67 ? 6.684 -16.641 4.512 1 98.31 67 THR B O 1
ATOM 3652 N N . ILE B 1 68 ? 8.578 -17.812 4.227 1 98.31 68 ILE B N 1
ATOM 3653 C CA . ILE B 1 68 ? 8.828 -17.344 2.871 1 98.31 68 ILE B CA 1
ATOM 3654 C C . ILE B 1 68 ? 8.477 -18.438 1.869 1 98.31 68 ILE B C 1
ATOM 3656 O O . ILE B 1 68 ? 8.93 -19.578 1.994 1 98.31 68 ILE B O 1
ATOM 3660 N N . GLY B 1 69 ? 7.633 -18.078 0.921 1 98.62 69 GLY B N 1
ATOM 3661 C CA . GLY B 1 69 ? 7.289 -18.984 -0.159 1 98.62 69 GLY B CA 1
ATOM 3662 C C . GLY B 1 69 ? 7.695 -18.469 -1.526 1 98.62 69 GLY B C 1
ATOM 3663 O O . GLY B 1 69 ? 7.629 -17.266 -1.786 1 98.62 69 GLY B O 1
ATOM 3664 N N . VAL B 1 70 ? 8.141 -19.406 -2.385 1 98.81 70 VAL B N 1
ATOM 3665 C CA . VAL B 1 70 ? 8.383 -19.078 -3.785 1 98.81 70 VAL B CA 1
ATOM 3666 C C . VAL B 1 70 ? 7.625 -20.047 -4.684 1 98.81 70 VAL B C 1
ATOM 3668 O O . VAL B 1 70 ? 7.5 -21.234 -4.355 1 98.81 70 VAL B O 1
ATOM 3671 N N . ILE B 1 71 ? 7.117 -19.531 -5.809 1 98.75 71 ILE B N 1
ATOM 3672 C CA . ILE B 1 71 ? 6.445 -20.391 -6.777 1 98.75 71 ILE B CA 1
ATOM 3673 C C . ILE B 1 71 ? 6.863 -20 -8.195 1 98.75 71 ILE B C 1
ATOM 3675 O O . ILE B 1 71 ? 6.984 -18.812 -8.5 1 98.75 71 ILE B O 1
ATOM 3679 N N . GLY B 1 72 ? 7.156 -21.016 -8.992 1 98.31 72 GLY B N 1
ATOM 3680 C CA . GLY B 1 72 ? 7.629 -20.797 -10.352 1 98.31 72 GLY B CA 1
ATOM 3681 C C . GLY B 1 72 ? 8.031 -22.078 -11.062 1 98.31 72 GLY B C 1
ATOM 3682 O O . GLY B 1 72 ? 7.555 -23.156 -10.711 1 98.31 72 GLY B O 1
ATOM 3683 N N . GLY B 1 73 ? 8.805 -21.922 -12.117 1 96.56 73 GLY B N 1
ATOM 3684 C CA . GLY B 1 73 ? 9.266 -23.062 -12.906 1 96.56 73 GLY B CA 1
ATOM 3685 C C . GLY B 1 73 ? 10.617 -23.578 -12.477 1 96.56 73 GLY B C 1
ATOM 3686 O O . GLY B 1 73 ? 10.891 -23.703 -11.281 1 96.56 73 GLY B O 1
ATOM 3687 N N . SER B 1 74 ? 11.375 -24.016 -13.422 1 96.75 74 SER B N 1
ATOM 3688 C CA . SER B 1 74 ? 12.641 -24.703 -13.156 1 96.75 74 SER B CA 1
ATOM 3689 C C . SER B 1 74 ? 13.641 -23.766 -12.484 1 96.75 74 SER B C 1
ATOM 3691 O O . SER B 1 74 ? 14.406 -24.188 -11.617 1 96.75 74 SER B O 1
ATOM 3693 N N . ILE B 1 75 ? 13.688 -22.516 -12.898 1 97.31 75 ILE B N 1
ATOM 3694 C CA . ILE B 1 75 ? 14.656 -21.594 -12.305 1 97.31 75 ILE B CA 1
ATOM 3695 C C . ILE B 1 75 ? 14.344 -21.406 -10.82 1 97.31 75 ILE B C 1
ATOM 3697 O O . ILE B 1 75 ? 15.25 -21.422 -9.984 1 97.31 75 ILE B O 1
ATOM 3701 N N . THR B 1 76 ? 13.117 -21.25 -10.516 1 98.12 76 THR B N 1
ATOM 3702 C CA . THR B 1 76 ? 12.68 -21.141 -9.125 1 98.12 76 THR B CA 1
ATOM 3703 C C . THR B 1 76 ? 12.969 -22.438 -8.367 1 98.12 76 THR B C 1
ATOM 3705 O O . THR B 1 76 ? 13.344 -22.406 -7.191 1 98.12 76 THR B O 1
ATOM 3708 N N . ALA B 1 77 ? 12.859 -23.562 -9.094 1 97.38 77 ALA B N 1
ATOM 3709 C CA . ALA B 1 77 ? 13.172 -24.859 -8.5 1 97.38 77 ALA B CA 1
ATOM 3710 C C . ALA B 1 77 ? 14.664 -25 -8.234 1 97.38 77 ALA B C 1
ATOM 3712 O O . ALA B 1 77 ? 15.094 -25.891 -7.504 1 97.38 77 ALA B O 1
ATOM 3713 N N . GLY B 1 78 ? 15.516 -24.219 -8.867 1 97.44 78 GLY B N 1
ATOM 3714 C CA . GLY B 1 78 ? 16.953 -24.219 -8.617 1 97.44 78 GLY B CA 1
ATOM 3715 C C . GLY B 1 78 ? 17.734 -24.891 -9.734 1 97.44 78 GLY B C 1
ATOM 3716 O O . GLY B 1 78 ? 18.891 -25.281 -9.523 1 97.44 78 GLY B O 1
ATOM 3717 N N . ALA B 1 79 ? 17.109 -24.984 -10.891 1 95.38 79 ALA B N 1
ATOM 3718 C CA . ALA B 1 79 ? 17.766 -25.656 -12 1 95.38 79 ALA B CA 1
ATOM 3719 C C . ALA B 1 79 ? 19.109 -25 -12.328 1 95.38 79 ALA B C 1
ATOM 3721 O O . ALA B 1 79 ? 19.188 -23.766 -12.414 1 95.38 79 ALA B O 1
ATOM 3722 N N . ARG B 1 80 ? 20.156 -25.844 -12.453 1 94.62 80 ARG B N 1
ATOM 3723 C CA . ARG B 1 80 ? 21.5 -25.531 -12.922 1 94.62 80 ARG B CA 1
ATOM 3724 C C . ARG B 1 80 ? 22.266 -24.734 -11.867 1 94.62 80 ARG B C 1
ATOM 3726 O O . ARG B 1 80 ? 23.375 -24.266 -12.133 1 94.62 80 ARG B O 1
ATOM 3733 N N . ALA B 1 81 ? 21.719 -24.422 -10.719 1 96.25 81 ALA B N 1
ATOM 3734 C CA . ALA B 1 81 ? 22.531 -24.047 -9.562 1 96.25 81 ALA B CA 1
ATOM 3735 C C . ALA B 1 81 ? 23.422 -25.203 -9.133 1 96.25 81 ALA B C 1
ATOM 3737 O O . ALA B 1 81 ? 22.984 -26.359 -9.125 1 96.25 81 ALA B O 1
ATOM 3738 N N . SER B 1 82 ? 24.625 -24.859 -8.719 1 96.69 82 SER B N 1
ATOM 3739 C CA . SER B 1 82 ? 25.547 -25.922 -8.328 1 96.69 82 SER B CA 1
ATOM 3740 C C . SER B 1 82 ? 25.109 -26.562 -7.012 1 96.69 82 SER B C 1
ATOM 3742 O O . SER B 1 82 ? 25.359 -27.75 -6.781 1 96.69 82 SER B O 1
ATOM 3744 N N . ASP B 1 83 ? 24.578 -25.797 -6.191 1 96.25 83 ASP B N 1
ATOM 3745 C CA . ASP B 1 83 ? 24.016 -26.219 -4.918 1 96.25 83 ASP B CA 1
ATOM 3746 C C . ASP B 1 83 ? 22.703 -25.484 -4.625 1 96.25 83 ASP B C 1
ATOM 3748 O O . ASP B 1 83 ? 22.688 -24.25 -4.551 1 96.25 83 ASP B O 1
ATOM 3752 N N . PHE B 1 84 ? 21.719 -26.281 -4.449 1 96.25 84 PHE B N 1
ATOM 3753 C CA . PHE B 1 84 ? 20.406 -25.672 -4.293 1 96.25 84 PHE B CA 1
ATOM 3754 C C . PHE B 1 84 ? 20.406 -24.672 -3.145 1 96.25 84 PHE B C 1
ATOM 3756 O O . PHE B 1 84 ? 19.938 -23.547 -3.295 1 96.25 84 PHE B O 1
ATOM 3763 N N . TYR B 1 85 ? 20.938 -24.969 -2.01 1 95.69 85 TYR B N 1
ATOM 3764 C CA . TYR B 1 85 ? 20.828 -24.141 -0.811 1 95.69 85 TYR B CA 1
ATOM 3765 C C . TYR B 1 85 ? 21.891 -23.047 -0.811 1 95.69 85 TYR B C 1
ATOM 3767 O O . TYR B 1 85 ? 21.688 -21.984 -0.241 1 95.69 85 TYR B O 1
ATOM 3775 N N . LYS B 1 86 ? 22.922 -23.203 -1.56 1 95.56 86 LYS B N 1
ATOM 3776 C CA . LYS B 1 86 ? 24.047 -22.266 -1.438 1 95.56 86 LYS B CA 1
ATOM 3777 C C . LYS B 1 86 ? 24.125 -21.344 -2.646 1 95.56 86 LYS B C 1
ATOM 3779 O O . LYS B 1 86 ? 24.719 -20.266 -2.576 1 95.56 86 LYS B O 1
ATOM 3784 N N . THR B 1 87 ? 23.469 -21.812 -3.732 1 96.94 87 THR B N 1
ATOM 3785 C CA . THR B 1 87 ? 23.75 -21 -4.918 1 96.94 87 THR B CA 1
ATOM 3786 C C . THR B 1 87 ? 22.469 -20.703 -5.684 1 96.94 87 THR B C 1
ATOM 3788 O O . THR B 1 87 ? 22.453 -19.844 -6.566 1 96.94 87 THR B O 1
ATOM 3791 N N . ALA B 1 88 ? 21.375 -21.281 -5.43 1 98.38 88 ALA B N 1
ATOM 3792 C CA . ALA B 1 88 ? 20.109 -20.953 -6.09 1 98.38 88 ALA B CA 1
ATOM 3793 C C . ALA B 1 88 ? 19.516 -19.672 -5.512 1 98.38 88 ALA B C 1
ATOM 3795 O O . ALA B 1 88 ? 19.594 -19.438 -4.309 1 98.38 88 ALA B O 1
ATOM 3796 N N . TYR B 1 89 ? 18.844 -18.875 -6.34 1 97.94 89 TYR B N 1
ATOM 3797 C CA . TYR B 1 89 ? 18.453 -17.547 -5.914 1 97.94 89 TYR B CA 1
ATOM 3798 C C . TYR B 1 89 ? 17.453 -17.609 -4.762 1 97.94 89 TYR B C 1
ATOM 3800 O O . TYR B 1 89 ? 17.531 -16.828 -3.814 1 97.94 89 TYR B O 1
ATOM 3808 N N . ALA B 1 90 ? 16.516 -18.609 -4.82 1 98.31 90 ALA B N 1
ATOM 3809 C CA . ALA B 1 90 ? 15.398 -18.609 -3.883 1 98.31 90 ALA B CA 1
ATOM 3810 C C . ALA B 1 90 ? 15.875 -18.906 -2.463 1 98.31 90 ALA B C 1
ATOM 3812 O O . ALA B 1 90 ? 15.617 -18.125 -1.542 1 98.31 90 ALA B O 1
ATOM 3813 N N . PRO B 1 91 ? 16.625 -19.984 -2.211 1 98.31 91 PRO B N 1
ATOM 3814 C CA . PRO B 1 91 ? 17.156 -20.188 -0.86 1 98.31 91 PRO B CA 1
ATOM 3815 C C . PRO B 1 91 ? 18.109 -19.078 -0.419 1 98.31 91 PRO B C 1
ATOM 3817 O O . PRO B 1 91 ? 18.188 -18.766 0.771 1 98.31 91 PRO B O 1
ATOM 3820 N N . LEU B 1 92 ? 18.812 -18.516 -1.374 1 97.69 92 LEU B N 1
ATOM 3821 C CA . LEU B 1 92 ? 19.719 -17.422 -1.022 1 97.69 92 LEU B CA 1
ATOM 3822 C C . LEU B 1 92 ? 18.938 -16.234 -0.475 1 97.69 92 LEU B C 1
ATOM 3824 O O . LEU B 1 92 ? 19.422 -15.523 0.416 1 97.69 92 LEU B O 1
ATOM 3828 N N . VAL B 1 93 ? 17.766 -15.961 -1.021 1 97.62 93 VAL B N 1
ATOM 3829 C CA . VAL B 1 93 ? 16.922 -14.883 -0.5 1 97.62 93 VAL B CA 1
ATOM 3830 C C . VAL B 1 93 ? 16.484 -15.227 0.919 1 97.62 93 VAL B C 1
ATOM 3832 O O . VAL B 1 93 ? 16.5 -14.367 1.806 1 97.62 93 VAL B O 1
ATOM 3835 N N . ALA B 1 94 ? 16.078 -16.453 1.138 1 98.06 94 ALA B N 1
ATOM 3836 C CA . ALA B 1 94 ? 15.688 -16.891 2.477 1 98.06 94 ALA B CA 1
ATOM 3837 C C . ALA B 1 94 ? 16.844 -16.734 3.461 1 98.06 94 ALA B C 1
ATOM 3839 O O . ALA B 1 94 ? 16.641 -16.312 4.602 1 98.06 94 ALA B O 1
ATOM 3840 N N . GLU B 1 95 ? 17.969 -17.062 2.992 1 97.81 95 GLU B N 1
ATOM 3841 C CA . GLU B 1 95 ? 19.156 -16.938 3.838 1 97.81 95 GLU B CA 1
ATOM 3842 C C . GLU B 1 95 ? 19.406 -15.484 4.223 1 97.81 95 GLU B C 1
ATOM 3844 O O . GLU B 1 95 ? 19.828 -15.203 5.348 1 97.81 95 GLU B O 1
ATOM 3849 N N . TRP B 1 96 ? 19.219 -14.633 3.293 1 96.62 96 TRP B N 1
ATOM 3850 C CA . TRP B 1 96 ? 19.359 -13.219 3.615 1 96.62 96 TRP B CA 1
ATOM 3851 C C . TRP B 1 96 ? 18.469 -12.828 4.785 1 96.62 96 TRP B C 1
ATOM 3853 O O . TRP B 1 96 ? 18.891 -12.102 5.688 1 96.62 96 TRP B O 1
ATOM 3863 N N . PHE B 1 97 ? 17.234 -13.281 4.801 1 97.56 97 PHE B N 1
ATOM 3864 C CA . PHE B 1 97 ? 16.328 -12.984 5.895 1 97.56 97 PHE B CA 1
ATOM 3865 C C . PHE B 1 97 ? 16.859 -13.516 7.215 1 97.56 97 PHE B C 1
ATOM 3867 O O . PHE B 1 97 ? 16.781 -12.844 8.242 1 97.56 97 PHE B O 1
ATOM 3874 N N . ARG B 1 98 ? 17.422 -14.703 7.152 1 97.12 98 ARG B N 1
ATOM 3875 C CA . ARG B 1 98 ? 17.969 -15.312 8.359 1 97.12 98 ARG B CA 1
ATOM 3876 C C . ARG B 1 98 ? 19.125 -14.492 8.906 1 97.12 98 ARG B C 1
ATOM 3878 O O . ARG B 1 98 ? 19.266 -14.328 10.117 1 97.12 98 ARG B O 1
ATOM 3885 N N . GLU B 1 99 ? 19.922 -14.023 8.023 1 96.75 99 GLU B N 1
ATOM 3886 C CA . GLU B 1 99 ? 21.078 -13.219 8.414 1 96.75 99 GLU B CA 1
ATOM 3887 C C . GLU B 1 99 ? 20.641 -11.852 8.945 1 96.75 99 GLU B C 1
ATOM 3889 O O . GLU B 1 99 ? 21.188 -11.359 9.93 1 96.75 99 GLU B O 1
ATOM 3894 N N . LYS B 1 100 ? 19.703 -11.289 8.281 1 94.44 100 LYS B N 1
ATOM 3895 C CA . LYS B 1 100 ? 19.25 -9.938 8.609 1 94.44 100 LYS B CA 1
ATOM 3896 C C . LYS B 1 100 ? 18.469 -9.922 9.922 1 94.44 100 LYS B C 1
ATOM 3898 O O . LYS B 1 100 ? 18.531 -8.953 10.68 1 94.44 100 LYS B O 1
ATOM 3903 N N . PHE B 1 101 ? 17.766 -11.023 10.172 1 95.44 101 PHE B N 1
ATOM 3904 C CA . PHE B 1 101 ? 16.922 -11.125 11.359 1 95.44 101 PHE B CA 1
ATOM 3905 C C . PHE B 1 101 ? 17.234 -12.391 12.141 1 95.44 101 PHE B C 1
ATOM 3907 O O . PHE B 1 101 ? 16.422 -13.328 12.18 1 95.44 101 PHE B O 1
ATOM 3914 N N . PRO B 1 102 ? 18.25 -12.398 12.867 1 95.62 102 PRO B N 1
ATOM 3915 C CA . PRO B 1 102 ? 18.734 -13.625 13.523 1 95.62 102 PRO B CA 1
ATOM 3916 C C . PRO B 1 102 ? 17.766 -14.133 14.594 1 95.62 102 PRO B C 1
ATOM 3918 O O . PRO B 1 102 ? 17.797 -15.312 14.953 1 95.62 102 PRO B O 1
ATOM 3921 N N . ASP B 1 103 ? 16.891 -13.297 15.102 1 96.31 103 ASP B N 1
ATOM 3922 C CA . ASP B 1 103 ? 15.961 -13.703 16.156 1 96.31 103 ASP B CA 1
ATOM 3923 C C . ASP B 1 103 ? 14.641 -14.195 15.562 1 96.31 103 ASP B C 1
ATOM 3925 O O . ASP B 1 103 ? 13.727 -14.57 16.297 1 96.31 103 ASP B O 1
ATOM 3929 N N . VAL B 1 104 ? 14.531 -14.18 14.305 1 96.56 104 VAL B N 1
ATOM 3930 C CA . VAL B 1 104 ? 13.305 -14.594 13.633 1 96.56 104 VAL B CA 1
ATOM 3931 C C . VAL B 1 104 ? 13.469 -16.016 13.094 1 96.56 104 VAL B C 1
ATOM 3933 O O . VAL B 1 104 ? 14.461 -16.328 12.43 1 96.56 104 VAL B O 1
ATOM 3936 N N . GLU B 1 105 ? 12.547 -16.875 13.438 1 98.06 105 GLU B N 1
ATOM 3937 C CA . GLU B 1 105 ? 12.508 -18.203 12.828 1 98.06 105 GLU B CA 1
ATOM 3938 C C . GLU B 1 105 ? 12.008 -18.141 11.391 1 98.06 105 GLU B C 1
ATOM 3940 O O . GLU B 1 105 ? 10.852 -17.781 11.141 1 98.06 105 GLU B O 1
ATOM 3945 N N . VAL B 1 106 ? 12.867 -18.5 10.461 1 97.94 106 VAL B N 1
ATOM 3946 C CA . VAL B 1 106 ? 12.523 -18.391 9.047 1 97.94 106 VAL B CA 1
ATOM 3947 C C . VAL B 1 106 ? 12.219 -19.781 8.477 1 97.94 106 VAL B C 1
ATOM 3949 O O . VAL B 1 106 ? 13.078 -20.656 8.477 1 97.94 106 VAL B O 1
ATOM 3952 N N . ARG B 1 107 ? 11.016 -19.984 8.039 1 98.31 107 ARG B N 1
ATOM 3953 C CA . ARG B 1 107 ? 10.602 -21.156 7.289 1 98.31 107 ARG B CA 1
ATOM 3954 C C . ARG B 1 107 ? 10.586 -20.875 5.793 1 98.31 107 ARG B C 1
ATOM 3956 O O . ARG B 1 107 ? 10.07 -19.844 5.355 1 98.31 107 ARG B O 1
ATOM 3963 N N . PHE B 1 108 ? 11.203 -21.797 5.035 1 98.31 108 PHE B N 1
ATOM 3964 C CA . PHE B 1 108 ? 11.312 -21.625 3.592 1 98.31 108 PHE B CA 1
ATOM 3965 C C . PHE B 1 108 ? 10.555 -22.719 2.855 1 98.31 108 PHE B C 1
ATOM 3967 O O . PHE B 1 108 ? 10.766 -23.906 3.107 1 98.31 108 PHE B O 1
ATOM 3974 N N . VAL B 1 109 ? 9.602 -22.312 1.925 1 98.44 109 VAL B N 1
ATOM 3975 C CA . VAL B 1 109 ? 8.812 -23.234 1.105 1 98.44 109 VAL B CA 1
ATOM 3976 C C . VAL B 1 109 ? 9.086 -22.969 -0.373 1 98.44 109 VAL B C 1
ATOM 3978 O O . VAL B 1 109 ? 8.828 -21.875 -0.874 1 98.44 109 VAL B O 1
ATOM 3981 N N . ASN B 1 110 ? 9.602 -23.922 -1.058 1 98.5 110 ASN B N 1
ATOM 3982 C CA . ASN B 1 110 ? 9.852 -23.797 -2.49 1 98.5 110 ASN B CA 1
ATOM 3983 C C . ASN B 1 110 ? 8.82 -24.578 -3.307 1 98.5 110 ASN B C 1
ATOM 3985 O O . ASN B 1 110 ? 8.844 -25.812 -3.322 1 98.5 110 ASN B O 1
ATOM 3989 N N . ALA B 1 111 ? 7.98 -23.891 -4.016 1 98.38 111 ALA B N 1
ATOM 3990 C CA . ALA B 1 111 ? 6.992 -24.484 -4.914 1 98.38 111 ALA B CA 1
ATOM 3991 C C . ALA B 1 111 ? 7.41 -24.312 -6.375 1 98.38 111 ALA B C 1
ATOM 3993 O O . ALA B 1 111 ? 6.574 -24.047 -7.238 1 98.38 111 ALA B O 1
ATOM 3994 N N . GLY B 1 112 ? 8.68 -24.391 -6.594 1 97.81 112 GLY B N 1
ATOM 3995 C CA . GLY B 1 112 ? 9.164 -24.469 -7.961 1 97.81 112 GLY B CA 1
ATOM 3996 C C . GLY B 1 112 ? 9.109 -25.859 -8.539 1 97.81 112 GLY B C 1
ATOM 3997 O O . GLY B 1 112 ? 9.484 -26.828 -7.867 1 97.81 112 GLY B O 1
ATOM 3998 N N . ILE B 1 113 ? 8.57 -25.938 -9.734 1 93.81 113 ILE B N 1
ATOM 3999 C CA . ILE B 1 113 ? 8.555 -27.203 -10.461 1 93.81 113 ILE B CA 1
ATOM 4000 C C . ILE B 1 113 ? 9 -26.969 -11.898 1 93.81 113 ILE B C 1
ATOM 4002 O O . ILE B 1 113 ? 8.445 -26.125 -12.602 1 93.81 113 ILE B O 1
ATOM 4006 N N . GLY B 1 114 ? 9.977 -27.703 -12.312 1 92.56 114 GLY B N 1
ATOM 4007 C CA . GLY B 1 114 ? 10.555 -27.562 -13.641 1 92.56 114 GLY B CA 1
ATOM 4008 C C . GLY B 1 114 ? 9.531 -27.719 -14.75 1 92.56 114 GLY B C 1
ATOM 4009 O O . GLY B 1 114 ? 8.633 -28.562 -14.656 1 92.56 114 GLY B O 1
ATOM 4010 N N . ALA B 1 115 ? 9.641 -26.875 -15.805 1 90.5 115 ALA B N 1
ATOM 4011 C CA . ALA B 1 115 ? 8.898 -26.953 -17.062 1 90.5 115 ALA B CA 1
ATOM 4012 C C . ALA B 1 115 ? 7.422 -26.625 -16.859 1 90.5 115 ALA B C 1
ATOM 4014 O O . ALA B 1 115 ? 6.566 -27.062 -17.625 1 90.5 115 ALA B O 1
ATOM 4015 N N . THR B 1 116 ? 7.133 -25.953 -15.797 1 92.56 116 THR B N 1
ATOM 4016 C CA . THR B 1 116 ? 5.738 -25.625 -15.531 1 92.56 116 THR B CA 1
ATOM 4017 C C . THR B 1 116 ? 5.492 -24.125 -15.727 1 92.56 116 THR B C 1
ATOM 4019 O O . THR B 1 116 ? 6.426 -23.328 -15.648 1 92.56 116 THR B O 1
ATOM 4022 N N . ASN B 1 117 ? 4.223 -23.812 -16.062 1 95.38 117 ASN B N 1
ATOM 4023 C CA . ASN B 1 117 ? 3.805 -22.438 -16.297 1 95.38 117 ASN B CA 1
ATOM 4024 C C . ASN B 1 117 ? 2.799 -21.969 -15.258 1 95.38 117 ASN B C 1
ATOM 4026 O O . ASN B 1 117 ? 2.539 -22.672 -14.281 1 95.38 117 ASN B O 1
ATOM 4030 N N . SER B 1 118 ? 2.32 -20.75 -15.422 1 96.69 118 SER B N 1
ATOM 4031 C CA . SER B 1 118 ? 1.438 -20.156 -14.422 1 96.69 118 SER B CA 1
ATOM 4032 C C . SER B 1 118 ? 0.077 -20.844 -14.414 1 96.69 118 SER B C 1
ATOM 4034 O O . SER B 1 118 ? -0.638 -20.812 -13.406 1 96.69 118 SER B O 1
ATOM 4036 N N . VAL B 1 119 ? -0.305 -21.5 -15.562 1 94.62 119 VAL B N 1
ATOM 4037 C CA . VAL B 1 119 ? -1.539 -22.281 -15.57 1 94.62 119 VAL B CA 1
ATOM 4038 C C . VAL B 1 119 ? -1.468 -23.359 -14.5 1 94.62 119 VAL B C 1
ATOM 4040 O O . VAL B 1 119 ? -2.34 -23.453 -13.633 1 94.62 119 VAL B O 1
ATOM 4043 N N . PHE B 1 120 ? -0.453 -24.141 -14.555 1 95.38 120 PHE B N 1
ATOM 4044 C CA . PHE B 1 120 ? -0.277 -25.172 -13.539 1 95.38 120 PHE B CA 1
ATOM 4045 C C . PHE B 1 120 ? -0.064 -24.562 -12.164 1 95.38 120 PHE B C 1
ATOM 4047 O O . PHE B 1 120 ? -0.571 -25.062 -11.164 1 95.38 120 PHE B O 1
ATOM 4054 N N . GLY B 1 121 ? 0.634 -23.5 -12.086 1 97 121 GLY B N 1
ATOM 4055 C CA . GLY B 1 121 ? 0.823 -22.781 -10.828 1 97 121 GLY B CA 1
ATOM 4056 C C . GLY B 1 121 ? -0.481 -22.453 -10.133 1 97 121 GLY B C 1
ATOM 4057 O O . GLY B 1 121 ? -0.62 -22.672 -8.93 1 97 121 GLY B O 1
ATOM 4058 N N . ALA B 1 122 ? -1.377 -21.906 -10.914 1 96.75 122 ALA B N 1
ATOM 4059 C CA . ALA B 1 122 ? -2.676 -21.547 -10.359 1 96.75 122 ALA B CA 1
ATOM 4060 C C . ALA B 1 122 ? -3.416 -22.766 -9.828 1 96.75 122 ALA B C 1
ATOM 4062 O O . ALA B 1 122 ? -4.16 -22.672 -8.852 1 96.75 122 ALA B O 1
ATOM 4063 N N . HIS B 1 123 ? -3.209 -23.875 -10.445 1 95.38 123 HIS B N 1
ATOM 4064 C CA . HIS B 1 123 ? -3.924 -25.094 -10.055 1 95.38 123 HIS B CA 1
ATOM 4065 C C . HIS B 1 123 ? -3.318 -25.703 -8.797 1 95.38 123 HIS B C 1
ATOM 4067 O O . HIS B 1 123 ? -4.027 -26.328 -8 1 95.38 123 HIS B O 1
ATOM 4073 N N . ARG B 1 124 ? -2.064 -25.484 -8.602 1 96.19 124 ARG B N 1
ATOM 4074 C CA . ARG B 1 124 ? -1.398 -26.25 -7.547 1 96.19 124 ARG B CA 1
ATOM 4075 C C . ARG B 1 124 ? -1.037 -25.344 -6.367 1 96.19 124 ARG B C 1
ATOM 4077 O O . ARG B 1 124 ? -0.571 -25.828 -5.332 1 96.19 124 ARG B O 1
ATOM 4084 N N . VAL B 1 125 ? -1.23 -24.141 -6.406 1 97.81 125 VAL B N 1
ATOM 4085 C CA . VAL B 1 125 ? -0.709 -23.172 -5.449 1 97.81 125 VAL B CA 1
ATOM 4086 C C . VAL B 1 125 ? -1.296 -23.438 -4.066 1 97.81 125 VAL B C 1
ATOM 4088 O O . VAL B 1 125 ? -0.61 -23.281 -3.053 1 97.81 125 VAL B O 1
ATOM 4091 N N . ASP B 1 126 ? -2.557 -23.797 -3.992 1 96 126 ASP B N 1
ATOM 4092 C CA . ASP B 1 126 ? -3.205 -24.016 -2.703 1 96 126 ASP B CA 1
ATOM 4093 C C . ASP B 1 126 ? -2.475 -25.094 -1.897 1 96 126 ASP B C 1
ATOM 4095 O O . ASP B 1 126 ? -2.137 -24.875 -0.731 1 96 126 ASP B O 1
ATOM 4099 N N . GLN B 1 127 ? -2.156 -26.141 -2.543 1 93.81 127 GLN B N 1
ATOM 4100 C CA . GLN B 1 127 ? -1.543 -27.281 -1.855 1 93.81 127 GLN B CA 1
ATOM 4101 C C . GLN B 1 127 ? -0.038 -27.078 -1.701 1 93.81 127 GLN B C 1
ATOM 4103 O O . GLN B 1 127 ? 0.529 -27.375 -0.649 1 93.81 127 GLN B O 1
ATOM 4108 N N . ASP B 1 128 ? 0.56 -26.594 -2.693 1 96.88 128 ASP B N 1
ATOM 4109 C CA . ASP B 1 128 ? 2.02 -26.594 -2.736 1 96.88 128 ASP B CA 1
ATOM 4110 C C . ASP B 1 128 ? 2.588 -25.422 -1.938 1 96.88 128 ASP B C 1
ATOM 4112 O O . ASP B 1 128 ? 3.75 -25.453 -1.529 1 96.88 128 ASP B O 1
ATOM 4116 N N . LEU B 1 129 ? 1.794 -24.391 -1.722 1 98.19 129 LEU B N 1
ATOM 4117 C CA . LEU B 1 129 ? 2.387 -23.188 -1.156 1 98.19 129 LEU B CA 1
ATOM 4118 C C . LEU B 1 129 ? 1.498 -22.594 -0.06 1 98.19 129 LEU B C 1
ATOM 4120 O O . LEU B 1 129 ? 1.964 -22.344 1.054 1 98.19 129 LEU B O 1
ATOM 4124 N N . LEU B 1 130 ? 0.219 -22.453 -0.284 1 97.25 130 LEU B N 1
ATOM 4125 C CA . LEU B 1 130 ? -0.637 -21.625 0.562 1 97.25 130 LEU B CA 1
ATOM 4126 C C . LEU B 1 130 ? -0.989 -22.359 1.854 1 97.25 130 LEU B C 1
ATOM 4128 O O . LEU B 1 130 ? -1.375 -21.734 2.842 1 97.25 130 LEU B O 1
ATOM 4132 N N . THR B 1 131 ? -0.883 -23.672 1.869 1 96.75 131 THR B N 1
ATOM 4133 C CA . THR B 1 131 ? -1.1 -24.422 3.104 1 96.75 131 THR B CA 1
ATOM 4134 C C . THR B 1 131 ? -0.077 -24.031 4.164 1 96.75 131 THR B C 1
ATOM 4136 O O . THR B 1 131 ? -0.334 -24.156 5.363 1 96.75 131 THR B O 1
ATOM 4139 N N . ALA B 1 132 ? 1.021 -23.5 3.758 1 97.5 132 ALA B N 1
ATOM 4140 C CA . ALA B 1 132 ? 2.072 -23.109 4.688 1 97.5 132 ALA B CA 1
ATOM 4141 C C . ALA B 1 132 ? 1.816 -21.703 5.238 1 97.5 132 ALA B C 1
ATOM 4143 O O . ALA B 1 132 ? 2.559 -21.219 6.094 1 97.5 132 ALA B O 1
ATOM 4144 N N . LYS B 1 133 ? 0.867 -21.047 4.719 1 95.88 133 LYS B N 1
ATOM 4145 C CA . LYS B 1 133 ? 0.481 -19.719 5.156 1 95.88 133 LYS B CA 1
ATOM 4146 C C . LYS B 1 133 ? 1.668 -18.75 5.105 1 95.88 133 LYS B C 1
ATOM 4148 O O . LYS B 1 133 ? 2.008 -18.125 6.109 1 95.88 133 LYS B O 1
ATOM 4153 N N . PRO B 1 134 ? 2.203 -18.578 3.959 1 97.81 134 PRO B N 1
ATOM 4154 C CA . PRO B 1 134 ? 3.387 -17.719 3.848 1 97.81 134 PRO B CA 1
ATOM 4155 C C . PRO B 1 134 ? 3.094 -16.266 4.188 1 97.81 134 PRO B C 1
ATOM 4157 O O . PRO B 1 134 ? 1.979 -15.781 3.967 1 97.81 134 PRO B O 1
ATOM 4160 N N . ASP B 1 135 ? 4.156 -15.562 4.727 1 94.75 135 ASP B N 1
ATOM 4161 C CA . ASP B 1 135 ? 4.125 -14.133 4.992 1 94.75 135 ASP B CA 1
ATOM 4162 C C . ASP B 1 135 ? 4.617 -13.336 3.787 1 94.75 135 ASP B C 1
ATOM 4164 O O . ASP B 1 135 ? 4.277 -12.164 3.629 1 94.75 135 ASP B O 1
ATOM 4168 N N . PHE B 1 136 ? 5.422 -13.953 3.037 1 96.38 136 PHE B N 1
ATOM 4169 C CA . PHE B 1 136 ? 6.059 -13.359 1.864 1 96.38 136 PHE B CA 1
ATOM 4170 C C . PHE B 1 136 ? 6.148 -14.375 0.73 1 96.38 136 PHE B C 1
ATOM 4172 O O . PHE B 1 136 ? 6.52 -15.531 0.951 1 96.38 136 PHE B O 1
ATOM 4179 N N . VAL B 1 137 ? 5.742 -13.93 -0.533 1 98.38 137 VAL B N 1
ATOM 4180 C CA . VAL B 1 137 ? 5.738 -14.852 -1.661 1 98.38 137 VAL B CA 1
ATOM 4181 C C . VAL B 1 137 ? 6.422 -14.203 -2.863 1 98.38 137 VAL B C 1
ATOM 4183 O O . VAL B 1 137 ? 6.125 -13.055 -3.211 1 98.38 137 VAL B O 1
ATOM 4186 N N . ILE B 1 138 ? 7.379 -14.922 -3.488 1 98.06 138 ILE B N 1
ATOM 4187 C CA . ILE B 1 138 ? 7.934 -14.539 -4.781 1 98.06 138 ILE B CA 1
ATOM 4188 C C . ILE B 1 138 ? 7.293 -15.383 -5.883 1 98.06 138 ILE B C 1
ATOM 4190 O O . ILE B 1 138 ? 7.23 -16.609 -5.781 1 98.06 138 ILE B O 1
ATOM 4194 N N . VAL B 1 139 ? 6.805 -14.719 -6.965 1 98.5 139 VAL B N 1
ATOM 4195 C CA . VAL B 1 139 ? 6.133 -15.398 -8.07 1 98.5 139 VAL B CA 1
ATOM 4196 C C . VAL B 1 139 ? 6.93 -15.195 -9.359 1 98.5 139 VAL B C 1
ATOM 4198 O O . VAL B 1 139 ? 7.262 -14.062 -9.719 1 98.5 139 VAL B O 1
ATOM 4201 N N . GLU B 1 140 ? 7.281 -16.281 -10.031 1 98.06 140 GLU B N 1
ATOM 4202 C CA . GLU B 1 140 ? 8.07 -16.188 -11.258 1 98.06 140 GLU B CA 1
ATOM 4203 C C . GLU B 1 140 ? 7.684 -17.266 -12.258 1 98.06 140 GLU B C 1
ATOM 4205 O O . GLU B 1 140 ? 7.832 -18.453 -11.984 1 98.06 140 GLU B O 1
ATOM 4210 N N . PHE B 1 141 ? 7.195 -16.859 -13.508 1 98 141 PHE B N 1
ATOM 4211 C CA . PHE B 1 141 ? 6.82 -17.812 -14.547 1 98 141 PHE B CA 1
ATOM 4212 C C . PHE B 1 141 ? 7.16 -17.266 -15.93 1 98 141 PHE B C 1
ATOM 4214 O O . PHE B 1 141 ? 6.609 -17.719 -16.938 1 98 141 PHE B O 1
ATOM 4221 N N . SER B 1 142 ? 8.055 -16.391 -16.094 1 96.06 142 SER B N 1
ATOM 4222 C CA . SER B 1 142 ? 8.203 -15.562 -17.281 1 96.06 142 SER B CA 1
ATOM 4223 C C . SER B 1 142 ? 8.789 -16.359 -18.438 1 96.06 142 SER B C 1
ATOM 4225 O O . SER B 1 142 ? 8.688 -15.945 -19.594 1 96.06 142 SER B O 1
ATOM 4227 N N . VAL B 1 143 ? 9.438 -17.484 -18.188 1 95.75 143 VAL B N 1
ATOM 4228 C CA . VAL B 1 143 ? 10.094 -18.172 -19.312 1 95.75 143 VAL B CA 1
ATOM 4229 C C . VAL B 1 143 ? 9.258 -19.375 -19.75 1 95.75 143 VAL B C 1
ATOM 4231 O O . VAL B 1 143 ? 9.508 -19.953 -20.797 1 95.75 143 VAL B O 1
ATOM 4234 N N . ASN B 1 144 ? 8.25 -19.734 -18.969 1 93.19 144 ASN B N 1
ATOM 4235 C CA . ASN B 1 144 ? 7.508 -20.938 -19.281 1 93.19 144 ASN B CA 1
ATOM 4236 C C . ASN B 1 144 ? 6.09 -20.625 -19.75 1 93.19 144 ASN B C 1
ATOM 4238 O O . ASN B 1 144 ? 5.406 -21.484 -20.312 1 93.19 144 ASN B O 1
ATOM 4242 N N . ASP B 1 145 ? 5.555 -19.469 -19.453 1 93.75 145 ASP B N 1
ATOM 4243 C CA . ASP B 1 145 ? 4.215 -19.125 -19.906 1 93.75 145 ASP B CA 1
ATOM 4244 C C . ASP B 1 145 ? 4.172 -19 -21.438 1 93.75 145 ASP B C 1
ATOM 4246 O O . ASP B 1 145 ? 5.207 -18.812 -22.078 1 93.75 145 ASP B O 1
ATOM 4250 N N . ARG B 1 146 ? 2.992 -19.312 -21.875 1 88.94 146 ARG B N 1
ATOM 4251 C CA . ARG B 1 146 ? 2.729 -19.203 -23.297 1 88.94 146 ARG B CA 1
ATOM 4252 C C . ARG B 1 146 ? 1.348 -18.609 -23.562 1 88.94 146 ARG B C 1
ATOM 4254 O O . ARG B 1 146 ? 0.516 -18.547 -22.656 1 88.94 146 ARG B O 1
ATOM 4261 N N . ASP B 1 147 ? 1.19 -18.141 -24.781 1 88.06 147 ASP B N 1
ATOM 4262 C CA . ASP B 1 147 ? -0.106 -17.609 -25.188 1 88.06 147 ASP B CA 1
ATOM 4263 C C . ASP B 1 147 ? -0.475 -16.375 -24.375 1 88.06 147 ASP B C 1
ATOM 4265 O O . ASP B 1 147 ? -0.676 -16.469 -23.156 1 88.06 147 ASP B O 1
ATOM 4269 N N . GLU B 1 148 ? -0.65 -15.312 -25.031 1 86.44 148 GLU B N 1
ATOM 4270 C CA . GLU B 1 148 ? -0.83 -14.016 -24.375 1 86.44 148 GLU B CA 1
ATOM 4271 C C . GLU B 1 148 ? -2.029 -14.039 -23.422 1 86.44 148 GLU B C 1
ATOM 4273 O O . GLU B 1 148 ? -1.905 -13.695 -22.25 1 86.44 148 GLU B O 1
ATOM 4278 N N . MET B 1 149 ? -3.125 -14.43 -23.938 1 86.31 149 MET B N 1
ATOM 4279 C CA . MET B 1 149 ? -4.363 -14.391 -23.172 1 86.31 149 MET B CA 1
ATOM 4280 C C . MET B 1 149 ? -4.305 -15.367 -22 1 86.31 149 MET B C 1
ATOM 4282 O O . MET B 1 149 ? -4.711 -15.023 -20.891 1 86.31 149 MET B O 1
ATOM 4286 N N . ARG B 1 150 ? -3.77 -16.484 -22.172 1 89.75 150 ARG B N 1
ATOM 4287 C CA . ARG B 1 150 ? -3.703 -17.5 -21.125 1 89.75 150 ARG B CA 1
ATOM 4288 C C . ARG B 1 150 ? -2.682 -17.109 -20.047 1 89.75 150 ARG B C 1
ATOM 4290 O O . ARG B 1 150 ? -2.916 -17.328 -18.859 1 89.75 150 ARG B O 1
ATOM 4297 N N . ALA B 1 151 ? -1.582 -16.594 -20.578 1 92.06 151 ALA B N 1
ATOM 4298 C CA . ALA B 1 151 ? -0.543 -16.172 -19.641 1 92.06 151 ALA B CA 1
ATOM 4299 C C . ALA B 1 151 ? -1.071 -15.125 -18.672 1 92.06 151 ALA B C 1
ATOM 4301 O O . ALA B 1 151 ? -0.878 -15.234 -17.453 1 92.06 151 ALA B O 1
ATOM 4302 N N . LYS B 1 152 ? -1.736 -14.141 -19.234 1 94.5 152 LYS B N 1
ATOM 4303 C CA . LYS B 1 152 ? -2.268 -13.07 -18.391 1 94.5 152 LYS B CA 1
ATOM 4304 C C . LYS B 1 152 ? -3.346 -13.586 -17.453 1 94.5 152 LYS B C 1
ATOM 4306 O O . LYS B 1 152 ? -3.332 -13.281 -16.25 1 94.5 152 LYS B O 1
ATOM 4311 N N . SER B 1 153 ? -4.238 -14.391 -17.953 1 95.25 153 SER B N 1
ATOM 4312 C CA . SER B 1 153 ? -5.375 -14.875 -17.172 1 95.25 153 SER B CA 1
ATOM 4313 C C . SER B 1 153 ? -4.926 -15.828 -16.078 1 95.25 153 SER B C 1
ATOM 4315 O O . SER B 1 153 ? -5.383 -15.727 -14.93 1 95.25 153 SER B O 1
ATOM 4317 N N . SER B 1 154 ? -4.086 -16.75 -16.344 1 96.12 154 SER B N 1
ATOM 4318 C CA . SER B 1 154 ? -3.621 -17.703 -15.336 1 96.12 154 SER B CA 1
ATOM 4319 C C . SER B 1 154 ? -2.775 -17.016 -14.266 1 96.12 154 SER B C 1
ATOM 4321 O O . SER B 1 154 ? -2.895 -17.328 -13.078 1 96.12 154 SER B O 1
ATOM 4323 N N . TYR B 1 155 ? -1.958 -16.125 -14.734 1 97.5 155 TYR B N 1
ATOM 4324 C CA . TYR B 1 155 ? -1.133 -15.375 -13.789 1 97.5 155 TYR B CA 1
ATOM 4325 C C . TYR B 1 155 ? -1.997 -14.555 -12.844 1 97.5 155 TYR B C 1
ATOM 4327 O O . TYR B 1 155 ? -1.735 -14.5 -11.641 1 97.5 155 TYR B O 1
ATOM 4335 N N . GLU B 1 156 ? -3.002 -13.914 -13.414 1 95.75 156 GLU B N 1
ATOM 4336 C CA . GLU B 1 156 ? -3.912 -13.141 -12.57 1 95.75 156 GLU B CA 1
ATOM 4337 C C . GLU B 1 156 ? -4.621 -14.039 -11.562 1 95.75 156 GLU B C 1
ATOM 4339 O O . GLU B 1 156 ? -4.719 -13.703 -10.383 1 95.75 156 GLU B O 1
ATOM 4344 N N . GLY B 1 157 ? -5.156 -15.156 -12.039 1 96.75 157 GLY B N 1
ATOM 4345 C CA . GLY B 1 157 ? -5.781 -16.094 -11.117 1 96.75 157 GLY B CA 1
ATOM 4346 C C . GLY B 1 157 ? -4.855 -16.531 -9.992 1 96.75 157 GLY B C 1
ATOM 4347 O O . GLY B 1 157 ? -5.27 -16.594 -8.836 1 96.75 157 GLY B O 1
ATOM 4348 N N . LEU B 1 158 ? -3.672 -16.828 -10.328 1 97.75 158 LEU B N 1
ATOM 4349 C CA . LEU B 1 158 ? -2.658 -17.219 -9.352 1 97.75 158 LEU B CA 1
ATOM 4350 C C . LEU B 1 158 ? -2.443 -16.109 -8.32 1 97.75 158 LEU B C 1
ATOM 4352 O O . LEU B 1 158 ? -2.475 -16.375 -7.117 1 97.75 158 LEU B O 1
ATOM 4356 N N . ILE B 1 159 ? -2.242 -14.898 -8.758 1 96.06 159 ILE B N 1
ATOM 4357 C CA . ILE B 1 159 ? -1.998 -13.742 -7.898 1 96.06 159 ILE B CA 1
ATOM 4358 C C . ILE B 1 159 ? -3.189 -13.531 -6.969 1 96.06 159 ILE B C 1
ATOM 4360 O O . ILE B 1 159 ? -3.016 -13.328 -5.766 1 96.06 159 ILE B O 1
ATOM 4364 N N . ARG B 1 160 ? -4.34 -13.578 -7.52 1 92.56 160 ARG B N 1
ATOM 4365 C CA . ARG B 1 160 ? -5.535 -13.352 -6.711 1 92.56 160 ARG B CA 1
ATOM 4366 C C . ARG B 1 160 ? -5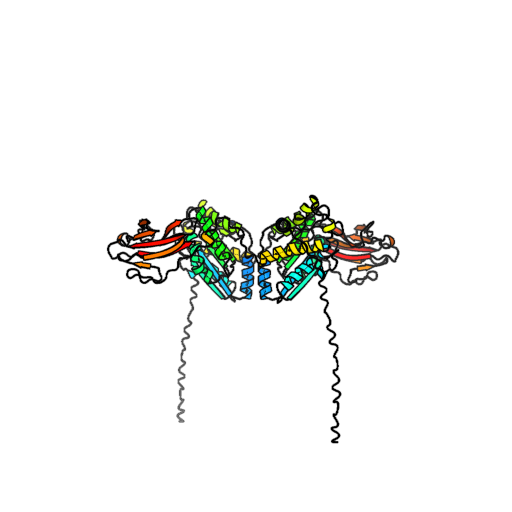.68 -14.422 -5.637 1 92.56 160 ARG B C 1
ATOM 4368 O O . ARG B 1 160 ? -6.043 -14.117 -4.496 1 92.56 160 ARG B O 1
ATOM 4375 N N . LYS B 1 161 ? -5.41 -15.672 -5.953 1 94.56 161 LYS B N 1
ATOM 4376 C CA . LYS B 1 161 ? -5.441 -16.734 -4.957 1 94.56 161 LYS B CA 1
ATOM 4377 C C . LYS B 1 161 ? -4.457 -16.453 -3.824 1 94.56 161 LYS B C 1
ATOM 4379 O O . LYS B 1 161 ? -4.789 -16.641 -2.65 1 94.56 161 LYS B O 1
ATOM 4384 N N . ILE B 1 162 ? -3.324 -16.047 -4.191 1 95.75 162 ILE B N 1
ATOM 4385 C CA . ILE B 1 162 ? -2.291 -15.766 -3.201 1 95.75 162 ILE B CA 1
ATOM 4386 C C . ILE B 1 162 ? -2.721 -14.602 -2.318 1 95.75 162 ILE B C 1
ATOM 4388 O O . ILE B 1 162 ? -2.658 -14.688 -1.089 1 95.75 162 ILE B O 1
ATOM 4392 N N . LEU B 1 163 ? -3.193 -13.555 -2.938 1 88.88 163 LEU B N 1
ATOM 4393 C CA . LEU B 1 163 ? -3.566 -12.352 -2.207 1 88.88 163 LEU B CA 1
ATOM 4394 C C . LEU B 1 163 ? -4.738 -12.617 -1.271 1 88.88 163 LEU B C 1
ATOM 4396 O O . LEU B 1 163 ? -4.848 -12 -0.211 1 88.88 163 LEU B O 1
ATOM 4400 N N . LYS B 1 164 ? -5.566 -13.562 -1.619 1 86.38 164 LYS B N 1
ATOM 4401 C CA . LYS B 1 164 ? -6.77 -13.844 -0.842 1 86.38 164 LYS B CA 1
ATOM 4402 C C . LYS B 1 164 ? -6.504 -14.914 0.214 1 86.38 164 LYS B C 1
ATOM 4404 O O . LYS B 1 164 ? -7.363 -15.195 1.051 1 86.38 164 LYS B O 1
ATOM 4409 N N . SER B 1 165 ? -5.391 -15.477 0.169 1 91.44 165 SER B N 1
ATOM 4410 C CA . SER B 1 165 ? -5.09 -16.578 1.069 1 91.44 165 SER B CA 1
ATOM 4411 C C . SER B 1 165 ? -5.035 -16.109 2.52 1 91.44 165 SER B C 1
ATOM 4413 O O . SER B 1 165 ? -4.953 -14.914 2.789 1 91.44 165 SER B O 1
ATOM 4415 N N . GLU B 1 166 ? -5.055 -17.047 3.443 1 85.12 166 GLU B N 1
ATOM 4416 C CA . GLU B 1 166 ? -5.125 -16.797 4.879 1 85.12 166 GLU B CA 1
ATOM 4417 C C . GLU B 1 166 ? -3.893 -16.031 5.363 1 85.12 166 GLU B C 1
ATOM 4419 O O . GLU B 1 166 ? -3.99 -15.172 6.234 1 85.12 166 GLU B O 1
ATOM 4424 N N . GLY B 1 167 ? -2.795 -16.281 4.887 1 82.5 167 GLY B N 1
ATOM 4425 C CA . GLY B 1 167 ? -1.565 -15.641 5.332 1 82.5 167 GLY B CA 1
ATOM 4426 C C . GLY B 1 167 ? -1.438 -14.203 4.867 1 82.5 167 GLY B C 1
ATOM 4427 O O . GLY B 1 167 ? -0.624 -13.445 5.398 1 82.5 167 GLY B O 1
ATOM 4428 N N . LYS B 1 168 ? -2.215 -13.883 3.818 1 82.56 168 LYS B N 1
ATOM 4429 C CA . LYS B 1 168 ? -2.182 -12.547 3.236 1 82.56 168 LYS B CA 1
ATOM 4430 C C . LYS B 1 168 ? -0.746 -12.078 3.02 1 82.56 168 LYS B C 1
ATOM 4432 O O . LYS B 1 168 ? -0.348 -11.031 3.527 1 82.56 168 LYS B O 1
ATOM 4437 N N . PRO B 1 169 ? -0.076 -12.789 2.279 1 92.31 169 PRO B N 1
ATOM 4438 C CA . PRO B 1 169 ? 1.354 -12.516 2.131 1 92.31 169 PRO B CA 1
ATOM 4439 C C . PRO B 1 169 ? 1.627 -11.234 1.338 1 92.31 169 PRO B C 1
ATOM 4441 O O . PRO B 1 169 ? 0.83 -10.859 0.475 1 92.31 169 PRO B O 1
ATOM 4444 N N . ALA B 1 170 ? 2.793 -10.555 1.713 1 89.81 170 ALA B N 1
ATOM 4445 C CA . ALA B 1 170 ? 3.391 -9.656 0.731 1 89.81 170 ALA B CA 1
ATOM 4446 C C . ALA B 1 170 ? 3.883 -10.422 -0.491 1 89.81 170 ALA B C 1
ATOM 4448 O O . ALA B 1 170 ? 4.422 -11.523 -0.362 1 89.81 170 ALA B O 1
ATOM 4449 N N . VAL B 1 171 ? 3.648 -9.82 -1.682 1 93.44 171 VAL B N 1
ATOM 4450 C CA . VAL B 1 171 ? 3.982 -10.523 -2.916 1 93.44 171 VAL B CA 1
ATOM 4451 C C . VAL B 1 171 ? 5.012 -9.719 -3.705 1 93.44 171 VAL B C 1
ATOM 4453 O O . VAL B 1 171 ? 4.906 -8.5 -3.811 1 93.44 171 VAL B O 1
ATOM 4456 N N . LEU B 1 172 ? 6.027 -10.391 -4.184 1 93.31 172 LEU B N 1
ATOM 4457 C CA . LEU B 1 172 ? 7.008 -9.859 -5.121 1 93.31 172 LEU B CA 1
ATOM 4458 C C . LEU B 1 172 ? 7.055 -10.695 -6.398 1 93.31 172 LEU B C 1
ATOM 4460 O O . LEU B 1 172 ? 7.219 -11.914 -6.336 1 93.31 172 LEU B O 1
ATOM 4464 N N . ALA B 1 173 ? 6.852 -10 -7.527 1 95.5 173 ALA B N 1
ATOM 4465 C CA . ALA B 1 173 ? 6.934 -10.695 -8.812 1 95.5 173 ALA B CA 1
ATOM 4466 C C . ALA B 1 173 ? 8.32 -10.539 -9.43 1 95.5 173 ALA B C 1
ATOM 4468 O O . ALA B 1 173 ? 8.969 -9.5 -9.273 1 95.5 173 ALA B O 1
ATOM 4469 N N . LEU B 1 174 ? 8.734 -11.578 -10.102 1 95.62 174 LEU B N 1
ATOM 4470 C CA . LEU B 1 174 ? 10.031 -11.625 -10.766 1 95.62 174 LEU B CA 1
ATOM 4471 C C . LEU B 1 174 ? 9.883 -11.922 -12.25 1 95.62 174 LEU B C 1
ATOM 4473 O O . LEU B 1 174 ? 9.062 -12.758 -12.641 1 95.62 174 LEU B O 1
ATOM 4477 N N . GLY B 1 175 ? 10.664 -11.211 -13.062 1 96.25 175 GLY B N 1
ATOM 4478 C CA . GLY B 1 175 ? 10.734 -11.461 -14.492 1 96.25 175 GLY B CA 1
ATOM 4479 C C . GLY B 1 175 ? 12.109 -11.898 -14.953 1 96.25 175 GLY B C 1
ATOM 4480 O O . GLY B 1 175 ? 13.094 -11.188 -14.75 1 96.25 175 GLY B O 1
ATOM 4481 N N . LEU B 1 176 ? 12.164 -13.047 -15.531 1 97.19 176 LEU B N 1
ATOM 4482 C CA . LEU B 1 176 ? 13.398 -13.586 -16.078 1 97.19 176 LEU B CA 1
ATOM 4483 C C . LEU B 1 176 ? 13.336 -13.656 -17.609 1 97.19 176 LEU B C 1
ATOM 4485 O O . LEU B 1 176 ? 12.523 -12.961 -18.234 1 97.19 176 LEU B O 1
ATOM 4489 N N . MET B 1 177 ? 14.367 -14.305 -18.203 1 96.19 177 MET B N 1
ATOM 4490 C CA . MET B 1 177 ? 14.422 -14.312 -19.656 1 96.19 177 MET B CA 1
ATOM 4491 C C . MET B 1 177 ? 15.172 -15.539 -20.172 1 96.19 177 MET B C 1
ATOM 4493 O O . MET B 1 177 ? 15.82 -16.25 -19.391 1 96.19 177 MET B O 1
ATOM 4497 N N . ASP B 1 178 ? 14.992 -15.781 -21.531 1 96.75 178 ASP B N 1
ATOM 4498 C CA . ASP B 1 178 ? 15.867 -16.734 -22.203 1 96.75 178 ASP B CA 1
ATOM 4499 C C . ASP B 1 178 ? 16.984 -16.016 -22.953 1 96.75 178 ASP B C 1
ATOM 4501 O O . ASP B 1 178 ? 17.141 -14.805 -22.844 1 96.75 178 ASP B O 1
ATOM 4505 N N . MET B 1 179 ? 17.781 -16.766 -23.719 1 95.94 179 MET B N 1
ATOM 4506 C CA . MET B 1 179 ? 18.984 -16.25 -24.344 1 95.94 179 MET B CA 1
ATOM 4507 C C . MET B 1 179 ? 18.656 -15.18 -25.375 1 95.94 179 MET B C 1
ATOM 4509 O O . MET B 1 179 ? 19.5 -14.359 -25.734 1 95.94 179 MET B O 1
ATOM 4513 N N . GLU B 1 180 ? 17.469 -15.195 -25.938 1 95.81 180 GLU B N 1
ATOM 4514 C CA . GLU B 1 180 ? 17.062 -14.234 -26.953 1 95.81 180 GLU B CA 1
ATOM 4515 C C . GLU B 1 180 ? 16.375 -13.023 -26.312 1 95.81 180 GLU B C 1
ATOM 4517 O O . GLU B 1 180 ? 15.828 -12.172 -27.016 1 95.81 180 GLU B O 1
ATOM 4522 N N . GLY B 1 181 ? 16.344 -12.984 -24.984 1 94.94 181 GLY B N 1
ATOM 4523 C CA . GLY B 1 181 ? 15.68 -11.898 -24.281 1 94.94 181 GLY B CA 1
ATOM 4524 C C . GLY B 1 181 ? 14.18 -12.07 -24.203 1 94.94 181 GLY B C 1
ATOM 4525 O O . GLY B 1 181 ? 13.461 -11.164 -23.766 1 94.94 181 GLY B O 1
ATOM 4526 N N . LYS B 1 182 ? 13.719 -13.203 -24.656 1 95.75 182 LYS B N 1
ATOM 4527 C CA . LYS B 1 182 ? 12.281 -13.461 -24.625 1 95.75 182 LYS B CA 1
ATOM 4528 C C . LYS B 1 182 ? 11.797 -13.695 -23.203 1 95.75 182 LYS B C 1
ATOM 4530 O O . LYS B 1 182 ? 12.453 -14.391 -22.422 1 95.75 182 LYS B O 1
ATOM 4535 N N . SER B 1 183 ? 10.672 -13.078 -22.891 1 95.5 183 SER B N 1
ATOM 4536 C CA . SER B 1 183 ? 10.062 -13.125 -21.562 1 95.5 183 SER B CA 1
ATOM 4537 C C . SER B 1 183 ? 8.57 -12.805 -21.625 1 95.5 183 SER B C 1
ATOM 4539 O O . SER B 1 183 ? 8.156 -11.906 -22.375 1 95.5 183 SER B O 1
ATOM 4541 N N . TRP B 1 184 ? 7.84 -13.5 -20.906 1 96.31 184 TRP B N 1
ATOM 4542 C CA . TRP B 1 184 ? 6.406 -13.227 -20.859 1 96.31 184 TRP B CA 1
ATOM 4543 C C . TRP B 1 184 ? 6.078 -12.234 -19.75 1 96.31 184 TRP B C 1
ATOM 4545 O O . TRP B 1 184 ? 4.914 -12.07 -19.375 1 96.31 184 TRP B O 1
ATOM 4555 N N . GLN B 1 185 ? 7.043 -11.531 -19.219 1 94.38 185 GLN B N 1
ATOM 4556 C CA . GLN B 1 185 ? 6.875 -10.617 -18.094 1 94.38 185 GLN B CA 1
ATOM 4557 C C . GLN B 1 185 ? 5.938 -9.469 -18.453 1 94.38 185 GLN B C 1
ATOM 4559 O O . GLN B 1 185 ? 5.352 -8.844 -17.562 1 94.38 185 GLN B O 1
ATOM 4564 N N . GLU B 1 186 ? 5.824 -9.094 -19.781 1 91.94 186 GLU B N 1
ATOM 4565 C CA . GLU B 1 186 ? 4.949 -7.984 -20.141 1 91.94 186 GLU B CA 1
ATOM 4566 C C . GLU B 1 186 ? 3.525 -8.219 -19.656 1 91.94 186 GLU B C 1
ATOM 4568 O O . GLU B 1 186 ? 2.857 -7.289 -19.203 1 91.94 186 GLU B O 1
ATOM 4573 N N . TYR B 1 187 ? 3.086 -9.414 -19.75 1 92.88 187 TYR B N 1
ATOM 4574 C CA . TYR B 1 187 ? 1.739 -9.766 -19.312 1 92.88 187 TYR B CA 1
ATOM 4575 C C . TYR B 1 187 ? 1.659 -9.836 -17.797 1 92.88 187 TYR B C 1
ATOM 4577 O O . TYR B 1 187 ? 0.643 -9.461 -17.203 1 92.88 187 TYR B O 1
ATOM 4585 N N . HIS B 1 188 ? 2.719 -10.297 -17.172 1 95.31 188 HIS B N 1
ATOM 4586 C CA . HIS B 1 188 ? 2.783 -10.344 -15.711 1 95.31 188 HIS B CA 1
ATOM 4587 C C . HIS B 1 188 ? 2.811 -8.938 -15.117 1 95.31 188 HIS B C 1
ATOM 4589 O O . HIS B 1 188 ? 2.178 -8.672 -14.094 1 95.31 188 HIS B O 1
ATOM 4595 N N . VAL B 1 189 ? 3.58 -8.047 -15.789 1 90.19 189 VAL B N 1
ATOM 4596 C CA . VAL B 1 189 ? 3.689 -6.668 -15.328 1 90.19 189 VAL B CA 1
ATOM 4597 C C . VAL B 1 189 ? 2.316 -6.004 -15.352 1 90.19 189 VAL B C 1
ATOM 4599 O O . VAL B 1 189 ? 1.968 -5.25 -14.438 1 90.19 189 VAL B O 1
ATOM 4602 N N . ASP B 1 190 ? 1.543 -6.27 -16.406 1 88.94 190 ASP B N 1
ATOM 4603 C CA . ASP B 1 190 ? 0.183 -5.746 -16.469 1 88.94 190 ASP B CA 1
ATOM 4604 C C . ASP B 1 190 ? -0.621 -6.152 -15.242 1 88.94 190 ASP B C 1
ATOM 4606 O O . ASP B 1 190 ? -1.291 -5.316 -14.625 1 88.94 190 ASP B O 1
ATOM 4610 N N . VAL B 1 191 ? -0.553 -7.414 -14.883 1 90.62 191 VAL B N 1
ATOM 4611 C CA . VAL B 1 191 ? -1.269 -7.938 -13.719 1 90.62 191 VAL B CA 1
ATOM 4612 C C . VAL B 1 191 ? -0.732 -7.289 -12.445 1 90.62 191 VAL B C 1
ATOM 4614 O O . VAL B 1 191 ? -1.506 -6.824 -11.609 1 90.62 191 VAL B O 1
ATOM 4617 N N . CYS B 1 192 ? 0.517 -7.223 -12.312 1 89 192 CYS B N 1
ATOM 4618 C CA . CYS B 1 192 ? 1.142 -6.688 -11.109 1 89 192 CYS B CA 1
ATOM 4619 C C . CYS B 1 192 ? 0.793 -5.215 -10.922 1 89 192 CYS B C 1
ATOM 4621 O O . CYS B 1 192 ? 0.563 -4.762 -9.805 1 89 192 CYS B O 1
ATOM 4623 N N . ASN B 1 193 ? 0.775 -4.445 -12.016 1 80.62 193 ASN B N 1
ATOM 4624 C CA . ASN B 1 193 ? 0.358 -3.049 -11.938 1 80.62 193 ASN B CA 1
ATOM 4625 C C . ASN B 1 193 ? -1.08 -2.92 -11.445 1 80.62 193 ASN B C 1
ATOM 4627 O O . ASN B 1 193 ? -1.382 -2.055 -10.625 1 80.62 193 ASN B O 1
ATOM 4631 N N . HIS B 1 194 ? -1.896 -3.77 -11.953 1 79.94 194 HIS B N 1
ATOM 4632 C CA . HIS B 1 194 ? -3.312 -3.732 -11.609 1 79.94 194 HIS B CA 1
ATOM 4633 C C . HIS B 1 194 ? -3.521 -4.027 -10.125 1 79.94 194 HIS B C 1
ATOM 4635 O O . HIS B 1 194 ? -4.41 -3.451 -9.492 1 79.94 194 HIS B O 1
ATOM 4641 N N . TYR B 1 195 ? -2.697 -4.844 -9.539 1 81.38 195 TYR B N 1
ATOM 4642 C CA . TYR B 1 195 ? -2.865 -5.258 -8.148 1 81.38 195 TYR B CA 1
ATOM 4643 C C . TYR B 1 195 ? -1.815 -4.605 -7.254 1 81.38 195 TYR B C 1
ATOM 4645 O O . TYR B 1 195 ? -1.69 -4.953 -6.078 1 81.38 195 TYR B O 1
ATOM 4653 N N . HIS B 1 196 ? -0.993 -3.764 -7.852 1 76.12 196 HIS B N 1
ATOM 4654 C CA . HIS B 1 196 ? 0.018 -2.982 -7.148 1 76.12 196 HIS B CA 1
ATOM 4655 C C . HIS B 1 196 ? 1.048 -3.887 -6.484 1 76.12 196 HIS B C 1
ATOM 4657 O O . HIS B 1 196 ? 1.388 -3.691 -5.312 1 76.12 196 HIS B O 1
ATOM 4663 N N . ILE B 1 197 ? 1.476 -4.801 -7.188 1 85 197 ILE B N 1
ATOM 4664 C CA . ILE B 1 197 ? 2.518 -5.723 -6.754 1 85 197 ILE B CA 1
ATOM 4665 C C . ILE B 1 197 ? 3.861 -5.297 -7.336 1 85 197 ILE B C 1
ATOM 4667 O O . ILE B 1 197 ? 3.969 -5.035 -8.539 1 85 197 ILE B O 1
ATOM 4671 N N . PRO B 1 198 ? 4.867 -5.145 -6.457 1 84.62 198 PRO B N 1
ATOM 4672 C CA . PRO B 1 198 ? 6.184 -4.82 -7.008 1 84.62 198 PRO B CA 1
ATOM 4673 C C . PRO B 1 198 ? 6.723 -5.91 -7.93 1 84.62 198 PRO B C 1
ATOM 4675 O O . PRO B 1 198 ? 6.465 -7.098 -7.703 1 84.62 198 PRO B O 1
ATOM 4678 N N . PHE B 1 199 ? 7.477 -5.438 -8.984 1 90 199 PHE B N 1
ATOM 4679 C CA . PHE B 1 199 ? 8.008 -6.324 -10.016 1 90 199 PHE B CA 1
ATOM 4680 C C . PHE B 1 199 ? 9.484 -6.047 -10.258 1 90 199 PHE B C 1
ATOM 4682 O O . PHE B 1 199 ? 9.867 -4.918 -10.57 1 90 199 PHE B O 1
ATOM 4689 N N . ILE B 1 200 ? 10.336 -7.059 -10.047 1 89.81 200 ILE B N 1
ATOM 4690 C CA . ILE B 1 200 ? 11.766 -6.98 -10.344 1 89.81 200 ILE B CA 1
ATOM 4691 C C . ILE B 1 200 ? 12.07 -7.742 -11.633 1 89.81 200 ILE B C 1
ATOM 4693 O O . ILE B 1 200 ? 11.742 -8.93 -11.75 1 89.81 200 ILE B O 1
ATOM 4697 N N . SER B 1 201 ? 12.727 -7.043 -12.57 1 93.31 201 SER B N 1
ATOM 4698 C CA . SER B 1 201 ? 13 -7.656 -13.867 1 93.31 201 SER B CA 1
ATOM 4699 C C . SER B 1 201 ? 14.492 -7.934 -14.039 1 93.31 201 SER B C 1
ATOM 4701 O O . SER B 1 201 ? 15.273 -7.012 -14.297 1 93.31 201 SER B O 1
ATOM 4703 N N . TYR B 1 202 ? 14.828 -9.188 -13.945 1 94.75 202 TYR B N 1
ATOM 4704 C CA . TYR B 1 202 ? 16.156 -9.648 -14.32 1 94.75 202 TYR B CA 1
ATOM 4705 C C . TYR B 1 202 ? 16.422 -9.406 -15.797 1 94.75 202 TYR B C 1
ATOM 4707 O O . TYR B 1 202 ? 17.531 -9.016 -16.188 1 94.75 202 TYR B O 1
ATOM 4715 N N . ARG B 1 203 ? 15.461 -9.578 -16.625 1 95.12 203 ARG B N 1
ATOM 4716 C CA . ARG B 1 203 ? 15.562 -9.344 -18.062 1 95.12 203 ARG B CA 1
ATOM 4717 C C . ARG B 1 203 ? 15.984 -7.91 -18.359 1 95.12 203 ARG B C 1
ATOM 4719 O O . ARG B 1 203 ? 16.984 -7.676 -19.031 1 95.12 203 ARG B O 1
ATOM 4726 N N . ASP B 1 204 ? 15.234 -7 -17.812 1 91.06 204 ASP B N 1
ATOM 4727 C CA . ASP B 1 204 ? 15.5 -5.598 -18.125 1 91.06 204 ASP B CA 1
ATOM 4728 C C . ASP B 1 204 ? 16.828 -5.148 -17.516 1 91.06 204 ASP B C 1
ATOM 4730 O O . ASP B 1 204 ? 17.5 -4.266 -18.062 1 91.06 204 ASP B O 1
ATOM 4734 N N . ALA B 1 205 ? 17.188 -5.781 -16.391 1 90.56 205 ALA B N 1
ATOM 4735 C CA . ALA B 1 205 ? 18.453 -5.461 -15.75 1 90.56 205 ALA B CA 1
ATOM 4736 C C . ALA B 1 205 ? 19.625 -5.832 -16.656 1 90.56 205 ALA B C 1
ATOM 4738 O O . ALA B 1 205 ? 20.594 -5.062 -16.781 1 90.56 205 ALA B O 1
ATOM 4739 N N . LEU B 1 206 ? 19.562 -7.004 -17.375 1 93.5 206 LEU B N 1
ATOM 4740 C CA . LEU B 1 206 ? 20.812 -7.574 -17.891 1 93.5 206 LEU B CA 1
ATOM 4741 C C . LEU B 1 206 ? 20.766 -7.684 -19.406 1 93.5 206 LEU B C 1
ATOM 4743 O O . LEU B 1 206 ? 21.812 -7.742 -20.062 1 93.5 206 LEU B O 1
ATOM 4747 N N . TYR B 1 207 ? 19.562 -7.719 -20.016 1 93.56 207 TYR B N 1
ATOM 4748 C CA . TYR B 1 207 ? 19.484 -8.008 -21.453 1 93.56 207 TYR B CA 1
ATOM 4749 C C . TYR B 1 207 ? 20.172 -6.91 -22.25 1 93.56 207 TYR B C 1
ATOM 4751 O O . TYR B 1 207 ? 20.812 -7.188 -23.266 1 93.56 207 TYR B O 1
ATOM 4759 N N . PRO B 1 208 ? 20.016 -5.66 -21.906 1 88.88 208 PRO B N 1
ATOM 4760 C CA . PRO B 1 208 ? 20.75 -4.625 -22.625 1 88.88 208 PRO B CA 1
ATOM 4761 C C . PRO B 1 208 ? 22.25 -4.891 -22.672 1 88.88 208 PRO B C 1
ATOM 4763 O O . PRO B 1 208 ? 22.906 -4.574 -23.672 1 88.88 208 PRO B O 1
ATOM 4766 N N . GLU B 1 209 ? 22.844 -5.461 -21.609 1 89.94 209 GLU B N 1
ATOM 4767 C CA . GLU B 1 209 ? 24.266 -5.816 -21.578 1 89.94 209 GLU B CA 1
ATOM 4768 C C . GLU B 1 209 ? 24.562 -6.93 -22.578 1 89.94 209 GLU B C 1
ATOM 4770 O O . GLU B 1 209 ? 25.578 -6.887 -23.281 1 89.94 209 GLU B O 1
ATOM 4775 N N . VAL B 1 210 ? 23.719 -7.867 -22.656 1 93.56 210 VAL B N 1
ATOM 4776 C CA . VAL B 1 210 ? 23.891 -9.008 -23.547 1 93.56 210 VAL B CA 1
ATOM 4777 C C . VAL B 1 210 ? 23.719 -8.562 -25 1 93.56 210 VAL B C 1
ATOM 4779 O O . VAL B 1 210 ? 24.547 -8.898 -25.859 1 93.56 210 VAL B O 1
ATOM 4782 N N . GLU B 1 211 ? 22.688 -7.848 -25.25 1 91.5 211 GLU B N 1
ATOM 4783 C CA . GLU B 1 211 ? 22.359 -7.379 -26.594 1 91.5 211 GLU B CA 1
ATOM 4784 C C . GLU B 1 211 ? 23.469 -6.496 -27.156 1 91.5 211 GLU B C 1
ATOM 4786 O O . GLU B 1 211 ? 23.781 -6.555 -28.344 1 91.5 211 GLU B O 1
ATOM 4791 N N . SER B 1 212 ? 24.109 -5.746 -26.312 1 92.31 212 SER B N 1
ATOM 4792 C CA . SER B 1 212 ? 25.156 -4.812 -26.75 1 92.31 212 SER B CA 1
ATOM 4793 C C . SER B 1 212 ? 26.516 -5.496 -26.828 1 92.31 212 SER B C 1
ATOM 4795 O O . SER B 1 212 ? 27.484 -4.902 -27.312 1 92.31 212 SER B O 1
ATOM 4797 N N . GLY B 1 213 ? 26.594 -6.707 -26.281 1 92.75 213 GLY B N 1
ATOM 4798 C CA . GLY B 1 213 ? 27.844 -7.43 -26.328 1 92.75 213 GLY B CA 1
ATOM 4799 C C . GLY B 1 213 ? 28.734 -7.16 -25.141 1 92.75 213 GLY B C 1
ATOM 4800 O O . GLY B 1 213 ? 29.859 -7.68 -25.062 1 92.75 213 GLY B O 1
ATOM 4801 N N . ASN B 1 214 ? 28.312 -6.43 -24.172 1 91.06 214 ASN B N 1
ATOM 4802 C CA . ASN B 1 214 ? 29.078 -6.121 -22.969 1 91.06 214 ASN B CA 1
ATOM 4803 C C . ASN B 1 214 ? 29.156 -7.32 -22.031 1 91.06 214 ASN B C 1
ATOM 4805 O O . ASN B 1 214 ? 29.984 -7.348 -21.125 1 91.06 214 ASN B O 1
ATOM 4809 N N . MET B 1 215 ? 28.266 -8.227 -22.25 1 91.94 215 MET B N 1
ATOM 4810 C CA . MET B 1 215 ? 28.188 -9.438 -21.438 1 91.94 215 MET B CA 1
ATOM 4811 C C . MET B 1 215 ? 27.797 -10.633 -22.297 1 91.94 215 MET B C 1
ATOM 4813 O O . MET B 1 215 ? 26.875 -10.531 -23.109 1 91.94 215 MET B O 1
ATOM 4817 N N . LEU B 1 216 ? 28.562 -11.633 -22.125 1 95.12 216 LEU B N 1
ATOM 4818 C CA . LEU B 1 216 ? 28.188 -12.852 -22.844 1 95.12 216 LEU B CA 1
ATOM 4819 C C . LEU B 1 216 ? 27.094 -13.602 -22.078 1 95.12 216 LEU B C 1
ATOM 4821 O O . LEU B 1 216 ? 27.125 -13.68 -20.844 1 95.12 216 LEU B O 1
ATOM 4825 N N . TRP B 1 217 ? 26.156 -14.219 -22.812 1 96.19 217 TRP B N 1
ATOM 4826 C CA . TRP B 1 217 ? 25.109 -15.016 -22.203 1 96.19 217 TRP B CA 1
ATOM 4827 C C . TRP B 1 217 ? 25.688 -16.141 -21.344 1 96.19 217 TRP B C 1
ATOM 4829 O O . TRP B 1 217 ? 25.156 -16.438 -20.266 1 96.19 217 TRP B O 1
ATOM 4839 N N . SER B 1 218 ? 26.797 -16.672 -21.766 1 96.12 218 SER B N 1
ATOM 4840 C CA . SER B 1 218 ? 27.406 -17.812 -21.078 1 96.12 218 SER B CA 1
ATOM 4841 C C . SER B 1 218 ? 27.922 -17.391 -19.703 1 96.12 218 SER B C 1
ATOM 4843 O O . SER B 1 218 ? 28.188 -18.25 -18.859 1 96.12 218 SER B O 1
ATOM 4845 N N . GLU B 1 219 ? 28.047 -16.125 -19.453 1 94.56 219 GLU B N 1
ATOM 4846 C CA . GLU B 1 219 ? 28.438 -15.625 -18.141 1 94.56 219 GLU B CA 1
ATOM 4847 C C . GLU B 1 219 ? 27.266 -15.695 -17.156 1 94.56 219 GLU B C 1
ATOM 4849 O O . GLU B 1 219 ? 27.469 -15.625 -15.945 1 94.56 219 GLU B O 1
ATOM 4854 N N . LEU B 1 220 ? 26.094 -15.836 -17.719 1 95.38 220 LEU B N 1
ATOM 4855 C CA . LEU B 1 220 ? 24.891 -15.734 -16.891 1 95.38 220 LEU B CA 1
ATOM 4856 C C . LEU B 1 220 ? 24.172 -17.078 -16.812 1 95.38 220 LEU B C 1
ATOM 4858 O O . LEU B 1 220 ? 23.391 -17.312 -15.883 1 95.38 220 LEU B O 1
ATOM 4862 N N . ALA B 1 221 ? 24.406 -17.922 -17.797 1 96.38 221 ALA B N 1
ATOM 4863 C CA . ALA B 1 221 ? 23.547 -19.094 -17.922 1 96.38 221 ALA B CA 1
ATOM 4864 C C . ALA B 1 221 ? 24.328 -20.297 -18.484 1 96.38 221 ALA B C 1
ATOM 4866 O O . ALA B 1 221 ? 25.375 -20.109 -19.109 1 96.38 221 ALA B O 1
ATOM 4867 N N . VAL B 1 222 ? 23.766 -21.469 -18.188 1 94.31 222 VAL B N 1
ATOM 4868 C CA . VAL B 1 222 ? 24.406 -22.703 -18.609 1 94.31 222 VAL B CA 1
ATOM 4869 C C . VAL B 1 222 ? 23.828 -23.156 -19.953 1 94.31 222 VAL B C 1
ATOM 4871 O O . VAL B 1 222 ? 24.484 -23.875 -20.703 1 94.31 222 VAL B O 1
ATOM 4874 N N . ASP B 1 223 ? 22.625 -22.812 -20.219 1 95.5 223 ASP B N 1
ATOM 4875 C CA . ASP B 1 223 ? 21.906 -23.125 -21.453 1 95.5 223 ASP B CA 1
ATOM 4876 C C . ASP B 1 223 ? 21.062 -21.922 -21.906 1 95.5 223 ASP B C 1
ATOM 4878 O O . ASP B 1 223 ? 21.391 -20.781 -21.594 1 95.5 223 ASP B O 1
ATOM 4882 N N . ASP B 1 224 ? 20.078 -22.203 -22.672 1 95.12 224 ASP B N 1
ATOM 4883 C CA . ASP B 1 224 ? 19.344 -21.125 -23.312 1 95.12 224 ASP B CA 1
ATOM 4884 C C . ASP B 1 224 ? 18.422 -20.422 -22.312 1 95.12 224 ASP B C 1
ATOM 4886 O O . ASP B 1 224 ? 17.875 -19.359 -22.594 1 95.12 224 ASP B O 1
ATOM 4890 N N . VAL B 1 225 ? 18.297 -20.984 -21.078 1 95.56 225 VAL B N 1
ATOM 4891 C CA . VAL B 1 225 ? 17.234 -20.422 -20.234 1 95.56 225 VAL B CA 1
ATOM 4892 C C . VAL B 1 225 ? 17.719 -20.359 -18.781 1 95.56 225 VAL B C 1
ATOM 4894 O O . VAL B 1 225 ? 17.453 -19.375 -18.078 1 95.56 225 VAL B O 1
ATOM 4897 N N . HIS B 1 226 ? 18.562 -21.297 -18.344 1 97.62 226 HIS B N 1
ATOM 4898 C CA . HIS B 1 226 ? 18.781 -21.484 -16.906 1 97.62 226 HIS B CA 1
ATOM 4899 C C . HIS B 1 226 ? 20.031 -20.75 -16.438 1 97.62 226 HIS B C 1
ATOM 4901 O O . HIS B 1 226 ? 21.125 -21.016 -16.906 1 97.62 226 HIS B O 1
ATOM 4907 N N . PRO B 1 227 ? 19.891 -19.906 -15.43 1 97.31 227 PRO B N 1
ATOM 4908 C CA . PRO B 1 227 ? 21.047 -19.203 -14.875 1 97.31 227 PRO B CA 1
ATOM 4909 C C . PRO B 1 227 ? 22.062 -20.172 -14.25 1 97.31 227 PRO B C 1
ATOM 4911 O O . PRO B 1 227 ? 21.672 -21.188 -13.664 1 97.31 227 PRO B O 1
ATOM 4914 N N . ASN B 1 228 ? 23.328 -19.828 -14.398 1 97.06 228 ASN B N 1
ATOM 4915 C CA . ASN B 1 228 ? 24.375 -20.453 -13.594 1 97.06 228 ASN B CA 1
ATOM 4916 C C . ASN B 1 228 ? 24.453 -19.812 -12.203 1 97.06 228 ASN B C 1
ATOM 4918 O O . ASN B 1 228 ? 23.594 -19.031 -11.82 1 97.06 228 ASN B O 1
ATOM 4922 N N . ASP B 1 229 ? 25.453 -20.188 -11.453 1 97.06 229 ASP B N 1
ATOM 4923 C CA . ASP B 1 229 ? 25.594 -19.672 -10.094 1 97.06 229 ASP B CA 1
ATOM 4924 C C . ASP B 1 229 ? 25.641 -18.141 -10.086 1 97.06 229 ASP B C 1
ATOM 4926 O O . ASP B 1 229 ? 25.062 -17.5 -9.219 1 97.06 229 ASP B O 1
ATOM 4930 N N . ARG B 1 230 ? 26.359 -17.562 -11.047 1 95.44 230 ARG B N 1
ATOM 4931 C CA . ARG B 1 230 ? 26.453 -16.109 -11.156 1 95.44 230 ARG B CA 1
ATOM 4932 C C . ARG B 1 230 ? 25.078 -15.5 -11.422 1 95.44 230 ARG B C 1
ATOM 4934 O O . ARG B 1 230 ? 24.688 -14.516 -10.797 1 95.44 230 ARG B O 1
ATOM 4941 N N . GLY B 1 231 ? 24.375 -16.094 -12.398 1 96.56 231 GLY B N 1
ATOM 4942 C CA . GLY B 1 231 ? 23.031 -15.625 -12.695 1 96.56 231 GLY B CA 1
ATOM 4943 C C . GLY B 1 231 ? 22.109 -15.688 -11.492 1 96.56 231 GLY B C 1
ATOM 4944 O O . GLY B 1 231 ? 21.391 -14.734 -11.211 1 96.56 231 GLY B O 1
ATOM 4945 N N . HIS B 1 232 ? 22.141 -16.781 -10.789 1 97.56 232 HIS B N 1
ATOM 4946 C CA . HIS B 1 232 ? 21.328 -16.938 -9.586 1 97.56 232 HIS B CA 1
ATOM 4947 C C . HIS B 1 232 ? 21.688 -15.875 -8.547 1 97.56 232 HIS B C 1
ATOM 4949 O O . HIS B 1 232 ? 20.797 -15.312 -7.898 1 97.56 232 HIS B O 1
ATOM 4955 N N . LYS B 1 233 ? 22.891 -15.633 -8.383 1 96.06 233 LYS B N 1
ATOM 4956 C CA . LYS B 1 233 ? 23.344 -14.641 -7.414 1 96.06 233 LYS B CA 1
ATOM 4957 C C . LYS B 1 233 ? 22.859 -13.242 -7.797 1 96.06 233 LYS B C 1
ATOM 4959 O O . LYS B 1 233 ? 22.484 -12.445 -6.934 1 96.06 233 LYS B O 1
ATOM 4964 N N . ILE B 1 234 ? 22.906 -12.922 -9.086 1 94.5 234 ILE B N 1
ATOM 4965 C CA . ILE B 1 234 ? 22.438 -11.625 -9.547 1 94.5 234 ILE B CA 1
ATOM 4966 C C . ILE B 1 234 ? 20.953 -11.484 -9.227 1 94.5 234 ILE B C 1
ATOM 4968 O O . ILE B 1 234 ? 20.516 -10.445 -8.742 1 94.5 234 ILE B O 1
ATOM 4972 N N . ILE B 1 235 ? 20.172 -12.539 -9.492 1 96 235 ILE B N 1
ATOM 4973 C CA . ILE B 1 235 ? 18.75 -12.523 -9.172 1 96 235 ILE B CA 1
ATOM 4974 C C . ILE B 1 235 ? 18.562 -12.242 -7.684 1 96 235 ILE B C 1
ATOM 4976 O O . ILE B 1 235 ? 17.812 -11.336 -7.309 1 96 235 ILE B O 1
ATOM 4980 N N . ARG B 1 236 ? 19.25 -12.992 -6.871 1 96.62 236 ARG B N 1
ATOM 4981 C CA . ARG B 1 236 ? 19.219 -12.789 -5.426 1 96.62 236 ARG B CA 1
ATOM 4982 C C . ARG B 1 236 ? 19.547 -11.352 -5.062 1 96.62 236 ARG B C 1
ATOM 4984 O O . ARG B 1 236 ? 18.859 -10.734 -4.254 1 96.62 236 ARG B O 1
ATOM 4991 N N . ASN B 1 237 ? 20.594 -10.812 -5.621 1 94.69 237 ASN B N 1
ATOM 4992 C CA . ASN B 1 237 ? 21.031 -9.461 -5.289 1 94.69 237 ASN B CA 1
ATOM 4993 C C . ASN B 1 237 ? 20 -8.414 -5.688 1 94.69 237 ASN B C 1
ATOM 4995 O O . ASN B 1 237 ? 19.797 -7.434 -4.969 1 94.69 237 ASN B O 1
ATOM 4999 N N . LEU B 1 238 ? 19.391 -8.602 -6.852 1 90.06 238 LEU B N 1
ATOM 5000 C CA . LEU B 1 238 ? 18.328 -7.684 -7.262 1 90.06 238 LEU B CA 1
ATOM 5001 C C . LEU B 1 238 ? 17.188 -7.691 -6.258 1 90.06 238 LEU B C 1
ATOM 5003 O O . LEU B 1 238 ? 16.703 -6.637 -5.852 1 90.06 238 LEU B O 1
ATOM 5007 N N . VAL B 1 239 ? 16.766 -8.859 -5.84 1 92.69 239 VAL B N 1
ATOM 5008 C CA . VAL B 1 239 ? 15.656 -9.023 -4.914 1 92.69 239 VAL B CA 1
ATOM 5009 C C . VAL B 1 239 ? 16.016 -8.43 -3.555 1 92.69 239 VAL B C 1
ATOM 5011 O O . VAL B 1 239 ? 15.258 -7.641 -2.99 1 92.69 239 VAL B O 1
ATOM 5014 N N . VAL B 1 240 ? 17.203 -8.773 -3.041 1 92 240 VAL B N 1
ATOM 5015 C CA . VAL B 1 240 ? 17.625 -8.367 -1.705 1 92 240 VAL B CA 1
ATOM 5016 C C . VAL B 1 240 ? 17.828 -6.852 -1.666 1 92 240 VAL B C 1
ATOM 5018 O O . VAL B 1 240 ? 17.484 -6.199 -0.678 1 92 240 VAL B O 1
ATOM 5021 N N . ASP B 1 241 ? 18.375 -6.301 -2.742 1 86.75 241 ASP B N 1
ATOM 5022 C CA . ASP B 1 241 ? 18.531 -4.852 -2.799 1 86.75 241 ASP B CA 1
ATOM 5023 C C . ASP B 1 241 ? 17.188 -4.148 -2.674 1 86.75 241 ASP B C 1
ATOM 5025 O O . ASP B 1 241 ? 17.062 -3.156 -1.951 1 86.75 241 ASP B O 1
ATOM 5029 N N . PHE B 1 242 ? 16.234 -4.648 -3.334 1 85.81 242 PHE B N 1
ATOM 5030 C CA . PHE B 1 242 ? 14.883 -4.098 -3.279 1 85.81 242 PHE B CA 1
ATOM 5031 C C . PHE B 1 242 ? 14.328 -4.18 -1.863 1 85.81 242 PHE B C 1
ATOM 5033 O O . PHE B 1 242 ? 13.797 -3.195 -1.344 1 85.81 242 PHE B O 1
ATOM 5040 N N . LEU B 1 243 ? 14.461 -5.309 -1.278 1 88.62 243 LEU B N 1
ATOM 5041 C CA . LEU B 1 243 ? 13.953 -5.523 0.073 1 88.62 243 LEU B CA 1
ATOM 5042 C C . LEU B 1 243 ? 14.68 -4.629 1.073 1 88.62 243 LEU B C 1
ATOM 5044 O O . LEU B 1 243 ? 14.055 -4.074 1.982 1 88.62 243 LEU B O 1
ATOM 5048 N N . GLU B 1 244 ? 15.977 -4.531 0.907 1 85.5 244 GLU B N 1
ATOM 5049 C CA . GLU B 1 244 ? 16.766 -3.693 1.803 1 85.5 244 GLU B CA 1
ATOM 5050 C C . GLU B 1 244 ? 16.328 -2.232 1.718 1 85.5 244 GLU B C 1
ATOM 5052 O O . GLU B 1 244 ? 16.25 -1.545 2.736 1 85.5 244 GLU B O 1
ATOM 5057 N N . LYS B 1 245 ? 16.125 -1.816 0.514 1 76.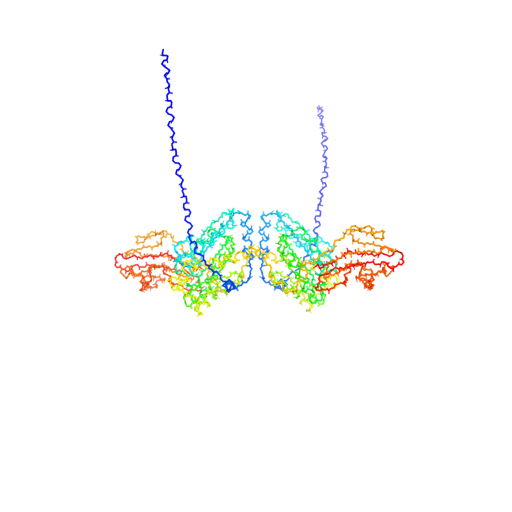75 245 LYS B N 1
ATOM 5058 C CA . LYS B 1 245 ? 15.695 -0.436 0.324 1 76.75 245 LYS B CA 1
ATOM 5059 C C . LYS B 1 245 ? 14.359 -0.178 1.019 1 76.75 245 LYS B C 1
ATOM 5061 O O . LYS B 1 245 ? 14.148 0.898 1.58 1 76.75 245 LYS B O 1
ATOM 5066 N N . ILE B 1 246 ? 13.492 -1.126 0.883 1 78.5 246 ILE B N 1
ATOM 5067 C CA . ILE B 1 246 ? 12.195 -0.998 1.553 1 78.5 246 ILE B CA 1
ATOM 5068 C C . ILE B 1 246 ? 12.398 -0.991 3.066 1 78.5 246 ILE B C 1
ATOM 5070 O O . ILE B 1 246 ? 11.805 -0.175 3.773 1 78.5 246 ILE B O 1
ATOM 5074 N N . TYR B 1 247 ? 13.18 -1.952 3.486 1 80.38 247 TYR B N 1
ATOM 5075 C CA . TYR B 1 247 ? 13.414 -2.062 4.922 1 80.38 247 TYR B CA 1
ATOM 5076 C C . TYR B 1 247 ? 14.047 -0.789 5.469 1 80.38 247 TYR B C 1
ATOM 5078 O O . TYR B 1 247 ? 13.672 -0.316 6.543 1 80.38 247 TYR B O 1
ATOM 5086 N N . ASP B 1 248 ? 15.133 -0.446 4.664 1 70.19 248 ASP B N 1
ATOM 5087 C CA . ASP B 1 248 ? 15.875 0.73 5.105 1 70.19 248 ASP B CA 1
ATOM 5088 C C . ASP B 1 248 ? 15.086 2.01 4.848 1 70.19 248 ASP B C 1
ATOM 5090 O O . ASP B 1 248 ? 15.359 3.047 5.453 1 70.19 248 ASP B O 1
ATOM 5094 N N . GLY B 1 249 ? 14.391 1.806 3.557 1 61.12 249 GLY B N 1
ATOM 5095 C CA . GLY B 1 249 ? 13.789 2.996 2.979 1 61.12 249 GLY B CA 1
ATOM 5096 C C . GLY B 1 249 ? 12.586 3.494 3.756 1 61.12 249 GLY B C 1
ATOM 5097 O O . GLY B 1 249 ? 11.594 2.771 3.914 1 61.12 249 GLY B O 1
ATOM 5098 N N . GLU B 1 250 ? 12.836 3.896 4.734 1 53.91 250 GLU B N 1
ATOM 5099 C CA . GLU B 1 250 ? 11.906 4.934 5.18 1 53.91 250 GLU B CA 1
ATOM 5100 C C . GLU B 1 250 ? 11.352 5.719 3.998 1 53.91 250 GLU B C 1
ATOM 5102 O O . GLU B 1 250 ? 10.586 6.668 4.184 1 53.91 250 GLU B O 1
ATOM 5107 N N . ASN B 1 251 ? 11.867 5.352 2.619 1 57.16 251 ASN B N 1
ATOM 5108 C CA . ASN B 1 251 ? 12.055 6.594 1.877 1 57.16 251 ASN B CA 1
ATOM 5109 C C . ASN B 1 251 ? 10.773 7.016 1.16 1 57.16 251 ASN B C 1
ATOM 5111 O O . ASN B 1 251 ? 10.18 6.227 0.424 1 57.16 251 ASN B O 1
ATOM 5115 N N . LEU B 1 252 ? 9.984 7.883 1.646 1 69.5 252 LEU B N 1
ATOM 5116 C CA . LEU B 1 252 ? 9.016 8.664 0.877 1 69.5 252 LEU B CA 1
ATOM 5117 C C . LEU B 1 252 ? 9.57 9.008 -0.5 1 69.5 252 LEU B C 1
ATOM 5119 O O . LEU B 1 252 ? 10.781 9.156 -0.666 1 69.5 252 LEU B O 1
ATOM 5123 N N . PRO B 1 253 ? 8.719 8.852 -1.568 1 70.38 253 PRO B N 1
ATOM 5124 C CA . PRO B 1 253 ? 9.188 9.359 -2.857 1 70.38 253 PRO B CA 1
ATOM 5125 C C . PRO B 1 253 ? 9.812 10.75 -2.75 1 70.38 253 PRO B C 1
ATOM 5127 O O . PRO B 1 253 ? 9.633 11.438 -1.736 1 70.38 253 PRO B O 1
ATOM 5130 N N . ALA B 1 254 ? 10.508 11.109 -3.834 1 76.81 254 ALA B N 1
ATOM 5131 C CA . ALA B 1 254 ? 11.023 12.477 -3.895 1 76.81 254 ALA B CA 1
ATOM 5132 C C . ALA B 1 254 ? 9.891 13.5 -3.824 1 76.81 254 ALA B C 1
ATOM 5134 O O . ALA B 1 254 ? 8.82 13.281 -4.398 1 76.81 254 ALA B O 1
ATOM 5135 N N . PRO B 1 255 ? 10.141 14.594 -3.189 1 87.31 255 PRO B N 1
ATOM 5136 C CA . PRO B 1 255 ? 9.055 15.57 -3.068 1 87.31 255 PRO B CA 1
ATOM 5137 C C . PRO B 1 255 ? 8.641 16.172 -4.414 1 87.31 255 PRO B C 1
ATOM 5139 O O . PRO B 1 255 ? 9.484 16.328 -5.301 1 87.31 255 PRO B O 1
ATOM 5142 N N . LEU B 1 256 ? 7.359 16.453 -4.488 1 87.12 256 LEU B N 1
ATOM 5143 C CA . LEU B 1 256 ? 6.785 17.109 -5.656 1 87.12 256 LEU B CA 1
ATOM 5144 C C . LEU B 1 256 ? 7.215 18.562 -5.734 1 87.12 256 LEU B C 1
ATOM 5146 O O . LEU B 1 256 ? 7.312 19.141 -6.824 1 87.12 256 LEU B O 1
ATOM 5150 N N . THR B 1 257 ? 7.391 19.156 -4.527 1 92.19 257 THR B N 1
ATOM 5151 C CA . THR B 1 257 ? 7.719 20.578 -4.391 1 92.19 257 THR B CA 1
ATOM 5152 C C . THR B 1 257 ? 9.117 20.75 -3.803 1 92.19 257 THR B C 1
ATOM 5154 O O . THR B 1 257 ? 9.859 19.781 -3.643 1 92.19 257 THR B O 1
ATOM 5157 N N . GLN B 1 258 ? 9.453 22.016 -3.553 1 90 258 GLN B N 1
ATOM 5158 C CA . GLN B 1 258 ? 10.719 22.266 -2.873 1 90 258 GLN B CA 1
ATOM 5159 C C . GLN B 1 258 ? 10.719 21.672 -1.469 1 90 258 GLN B C 1
ATOM 5161 O O . GLN B 1 258 ? 11.773 21.516 -0.851 1 90 258 GLN B O 1
ATOM 5166 N N . ASN B 1 259 ? 9.602 21.391 -0.98 1 90.62 259 ASN B N 1
ATOM 5167 C CA . ASN B 1 259 ? 9.359 20.672 0.263 1 90.62 259 ASN B CA 1
ATOM 5168 C C . ASN B 1 259 ? 9.992 21.375 1.456 1 90.62 259 ASN B C 1
ATOM 5170 O O . ASN B 1 259 ? 10.562 20.719 2.336 1 90.62 259 ASN B O 1
ATOM 5174 N N . ARG B 1 260 ? 9.922 22.688 1.513 1 92 260 ARG B N 1
ATOM 5175 C CA . ARG B 1 260 ? 10.5 23.469 2.611 1 92 260 ARG B CA 1
ATOM 5176 C C . ARG B 1 260 ? 9.719 23.234 3.904 1 92 260 ARG B C 1
ATOM 5178 O O . ARG B 1 260 ? 10.297 23.25 4.992 1 92 260 ARG B O 1
ATOM 5185 N N . TYR B 1 261 ? 8.516 22.922 3.762 1 94.56 261 TYR B N 1
ATOM 5186 C CA . TYR B 1 261 ? 7.641 22.875 4.926 1 94.56 261 TYR B CA 1
ATOM 5187 C C . TYR B 1 261 ? 7.785 21.562 5.672 1 94.56 261 TYR B C 1
ATOM 5189 O O . TYR B 1 261 ? 7.262 21.406 6.777 1 94.56 261 TYR B O 1
ATOM 5197 N N . GLU B 1 262 ? 8.422 20.594 5.102 1 93.31 262 GLU B N 1
ATOM 5198 C CA . GLU B 1 262 ? 8.734 19.391 5.855 1 93.31 262 GLU B CA 1
ATOM 5199 C C . GLU B 1 262 ? 9.57 19.703 7.094 1 93.31 262 GLU B C 1
ATOM 5201 O O . GLU B 1 262 ? 9.547 18.953 8.078 1 93.31 262 GLU B O 1
ATOM 5206 N N . GLN B 1 263 ? 10.281 20.859 7.082 1 93.31 263 GLN B N 1
ATOM 5207 C CA . GLN B 1 263 ? 11.133 21.266 8.195 1 93.31 263 GLN B CA 1
ATOM 5208 C C . GLN B 1 263 ? 10.438 22.297 9.07 1 93.31 263 GLN B C 1
ATOM 5210 O O . GLN B 1 263 ? 11.039 22.828 10.008 1 93.31 263 GLN B O 1
ATOM 5215 N N . ALA B 1 264 ? 9.227 22.578 8.742 1 96.06 264 ALA B N 1
ATOM 5216 C CA . ALA B 1 264 ? 8.508 23.625 9.461 1 96.06 264 ALA B CA 1
ATOM 5217 C C . ALA B 1 264 ? 8.398 23.297 10.945 1 96.06 264 ALA B C 1
ATOM 5219 O O . ALA B 1 264 ? 8.203 22.141 11.32 1 96.06 264 ALA B O 1
ATOM 5220 N N . GLY B 1 265 ? 8.508 24.281 11.781 1 95.38 265 GLY B N 1
ATOM 5221 C CA . GLY B 1 265 ? 8.367 24.141 13.227 1 95.38 265 GLY B CA 1
ATOM 5222 C C . GLY B 1 265 ? 8.07 25.438 13.938 1 95.38 265 GLY B C 1
ATOM 5223 O O . GLY B 1 265 ? 8.055 26.5 13.305 1 95.38 265 GLY B O 1
ATOM 5224 N N . MET B 1 266 ? 7.785 25.375 15.18 1 95.44 266 MET B N 1
ATOM 5225 C CA . MET B 1 266 ? 7.535 26.547 16.031 1 95.44 266 MET B CA 1
ATOM 5226 C C . MET B 1 266 ? 8.812 26.969 16.734 1 95.44 266 MET B C 1
ATOM 5228 O O . MET B 1 266 ? 9.555 26.141 17.25 1 95.44 266 MET B O 1
ATOM 5232 N N . TYR B 1 267 ? 9.07 28.281 16.641 1 95.94 267 TYR B N 1
ATOM 5233 C CA . TYR B 1 267 ? 10.141 28.797 17.5 1 95.94 267 TYR B CA 1
ATOM 5234 C C . TYR B 1 267 ? 9.766 28.656 18.969 1 95.94 267 TYR B C 1
ATOM 5236 O O . TYR B 1 267 ? 8.695 29.109 19.375 1 95.94 267 TYR B O 1
ATOM 5244 N N . PRO B 1 268 ? 10.609 28.109 19.75 1 94.12 268 PRO B N 1
ATOM 5245 C CA . PRO B 1 268 ? 10.25 27.875 21.156 1 94.12 268 PRO B CA 1
ATOM 5246 C C . PRO B 1 268 ? 10.211 29.172 21.969 1 94.12 268 PRO B C 1
ATOM 5248 O O . PRO B 1 268 ? 11.164 29.953 21.922 1 94.12 268 PRO B O 1
ATOM 5251 N N . PHE B 1 269 ? 9.102 29.359 22.672 1 94.88 269 PHE B N 1
ATOM 5252 C CA . PHE B 1 269 ? 9 30.453 23.641 1 94.88 269 PHE B CA 1
ATOM 5253 C C . PHE B 1 269 ? 9.492 30.016 25.016 1 94.88 269 PHE B C 1
ATOM 5255 O O . PHE B 1 269 ? 9.039 29 25.547 1 94.88 269 PHE B O 1
ATOM 5262 N N . THR B 1 270 ? 10.438 30.672 25.469 1 93.19 270 THR B N 1
ATOM 5263 C CA . THR B 1 270 ? 10.922 30.484 26.828 1 93.19 270 THR B CA 1
ATOM 5264 C C . THR B 1 270 ? 10.891 31.797 27.609 1 93.19 270 THR B C 1
ATOM 5266 O O . THR B 1 270 ? 11.008 32.875 27.031 1 93.19 270 THR B O 1
ATOM 5269 N N . PRO B 1 271 ? 10.617 31.609 28.875 1 91.5 271 PRO B N 1
ATOM 5270 C CA . PRO B 1 271 ? 10.648 32.844 29.656 1 91.5 271 PRO B CA 1
ATOM 5271 C C . PRO B 1 271 ? 11.953 33.625 29.484 1 91.5 271 PRO B C 1
ATOM 5273 O O . PRO B 1 271 ? 13.031 33.031 29.422 1 91.5 271 PRO B O 1
ATOM 5276 N N . MET B 1 272 ? 11.625 34.875 29.312 1 90.44 272 MET B N 1
ATOM 5277 C CA . MET B 1 272 ? 12.75 35.781 29.172 1 90.44 272 MET B CA 1
ATOM 5278 C C . MET B 1 272 ? 12.695 36.875 30.25 1 90.44 272 MET B C 1
ATOM 5280 O O . MET B 1 272 ? 11.648 37.094 30.875 1 90.44 272 MET B O 1
ATOM 5284 N N . GLY B 1 273 ? 13.766 37.406 30.797 1 88.88 273 GLY B N 1
ATOM 5285 C CA . GLY B 1 273 ? 13.812 38.469 31.797 1 88.88 273 GLY B CA 1
ATOM 5286 C C . GLY B 1 273 ? 13.367 39.812 31.266 1 88.88 273 GLY B C 1
ATOM 5287 O O . GLY B 1 273 ? 13.969 40.844 31.578 1 88.88 273 GLY B O 1
ATOM 5288 N N . ASN B 1 274 ? 12.352 39.906 30.344 1 93.56 274 ASN B N 1
ATOM 5289 C CA . ASN B 1 274 ? 11.789 41.156 29.875 1 93.56 274 ASN B CA 1
ATOM 5290 C C . ASN B 1 274 ? 10.766 41.719 30.859 1 93.56 274 ASN B C 1
ATOM 5292 O O . ASN B 1 274 ? 9.766 41.062 31.156 1 93.56 274 ASN B O 1
ATOM 5296 N N . PRO B 1 275 ? 11.008 42.875 31.344 1 94.69 275 PRO B N 1
ATOM 5297 C CA . PRO B 1 275 ? 10.117 43.406 32.406 1 94.69 275 PRO B CA 1
ATOM 5298 C C . PRO B 1 275 ? 8.781 43.875 31.844 1 94.69 275 PRO B C 1
ATOM 5300 O O . PRO B 1 275 ? 7.832 44.062 32.594 1 94.69 275 PRO B O 1
ATOM 5303 N N . ASP B 1 276 ? 8.664 44.062 30.578 1 95.69 276 ASP B N 1
ATOM 5304 C CA . ASP B 1 276 ? 7.484 44.719 30.016 1 95.69 276 ASP B CA 1
ATOM 5305 C C . ASP B 1 276 ? 6.613 43.719 29.25 1 95.69 276 ASP B C 1
ATOM 5307 O O . ASP B 1 276 ? 5.551 44.094 28.734 1 95.69 276 ASP B O 1
ATOM 5311 N N . TRP B 1 277 ? 7.031 42.5 29.094 1 96.62 277 TRP B N 1
ATOM 5312 C CA . TRP B 1 277 ? 6.281 41.438 28.438 1 96.62 277 TRP B CA 1
ATOM 5313 C C . TRP B 1 277 ? 6.109 40.25 29.344 1 96.62 277 TRP B C 1
ATOM 5315 O O . TRP B 1 277 ? 7.027 39.875 30.094 1 96.62 277 TRP B O 1
ATOM 5325 N N . GLN B 1 278 ? 4.938 39.594 29.281 1 96.25 278 GLN B N 1
ATOM 5326 C CA . GLN B 1 278 ? 4.652 38.406 30.062 1 96.25 278 GLN B CA 1
ATOM 5327 C C . GLN B 1 278 ? 4.363 37.219 29.156 1 96.25 278 GLN B C 1
ATOM 5329 O O . GLN B 1 278 ? 3.596 37.312 28.203 1 96.25 278 GLN B O 1
ATOM 5334 N N . LEU B 1 279 ? 4.965 36.156 29.406 1 96.31 279 LEU B N 1
ATOM 5335 C CA . LEU B 1 279 ? 4.695 34.906 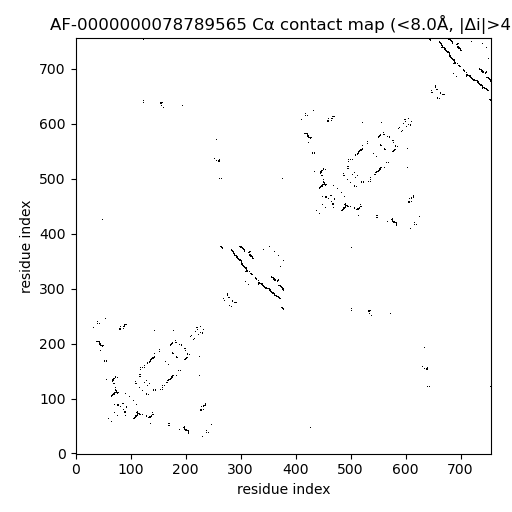28.688 1 96.31 279 LEU B CA 1
ATOM 5336 C C . LEU B 1 279 ? 3.57 34.125 29.375 1 96.31 279 LEU B C 1
ATOM 5338 O O . LEU B 1 279 ? 3.66 33.781 30.562 1 96.31 279 LEU B O 1
ATOM 5342 N N . THR B 1 280 ? 2.553 33.812 28.703 1 94.75 280 THR B N 1
ATOM 5343 C CA . THR B 1 280 ? 1.423 33.031 29.188 1 94.75 280 THR B CA 1
ATOM 5344 C C . THR B 1 280 ? 1.242 31.781 28.344 1 94.75 280 THR B C 1
ATOM 5346 O O . THR B 1 280 ? 2.045 31.5 27.453 1 94.75 280 THR B O 1
ATOM 5349 N N . SER B 1 281 ? 0.175 31.078 28.641 1 91.94 281 SER B N 1
ATOM 5350 C CA . SER B 1 281 ? -0.133 29.891 27.859 1 91.94 281 SER B CA 1
ATOM 5351 C C . SER B 1 281 ? -0.593 30.25 26.453 1 91.94 281 SER B C 1
ATOM 5353 O O . SER B 1 281 ? -0.561 29.406 25.562 1 91.94 281 SER B O 1
ATOM 5355 N N . ARG B 1 282 ? -0.951 31.484 26.234 1 94.25 282 ARG B N 1
ATOM 5356 C CA . ARG B 1 282 ? -1.426 31.938 24.938 1 94.25 282 ARG B CA 1
ATOM 5357 C C . ARG B 1 282 ? -0.292 32.562 24.125 1 94.25 282 ARG B C 1
ATOM 5359 O O . ARG B 1 282 ? -0.459 32.844 22.938 1 94.25 282 ARG B O 1
ATOM 5366 N N . GLY B 1 283 ? 0.814 32.812 24.766 1 96.44 283 GLY B N 1
ATOM 5367 C CA . GLY B 1 283 ? 1.941 33.5 24.125 1 96.44 283 GLY B CA 1
ATOM 5368 C C . GLY B 1 283 ? 2.445 34.688 24.891 1 96.44 283 GLY B C 1
ATOM 5369 O O . GLY B 1 283 ? 2.211 34.812 26.094 1 96.44 283 GLY B O 1
ATOM 5370 N N . TRP B 1 284 ? 3.178 35.562 24.234 1 97.31 284 TRP B N 1
ATOM 5371 C CA . TRP B 1 284 ? 3.705 36.781 24.844 1 97.31 284 TRP B CA 1
ATOM 5372 C C . TRP B 1 284 ? 2.693 37.938 24.766 1 97.31 284 TRP B C 1
ATOM 5374 O O . TRP B 1 284 ? 2.135 38.188 23.688 1 97.31 284 TRP B O 1
ATOM 5384 N N . TYR B 1 285 ? 2.408 38.562 25.812 1 95.88 285 TYR B N 1
ATOM 5385 C CA . TYR B 1 285 ? 1.483 39.688 25.719 1 95.88 285 TYR B CA 1
ATOM 5386 C C . TYR B 1 285 ? 2.014 40.906 26.469 1 95.88 285 TYR B C 1
ATOM 5388 O O . TYR B 1 285 ? 2.871 40.781 27.344 1 95.88 285 TYR B O 1
ATOM 5396 N N . THR B 1 286 ? 1.606 42.094 26.141 1 96.38 286 THR B N 1
ATOM 5397 C CA . THR B 1 286 ? 1.873 43.344 26.797 1 96.38 286 THR B CA 1
ATOM 5398 C C . THR B 1 286 ? 0.703 44.312 26.594 1 96.38 286 THR B C 1
ATOM 5400 O O . THR B 1 286 ? -0.152 44.094 25.734 1 96.38 286 THR B O 1
ATOM 5403 N N . THR B 1 287 ? 0.641 45.312 27.516 1 95.88 287 THR B N 1
ATOM 5404 C CA . THR B 1 287 ? -0.402 46.344 27.422 1 95.88 287 THR B CA 1
ATOM 5405 C C . THR B 1 287 ? 0.201 47.75 27.484 1 95.88 287 THR B C 1
ATOM 5407 O O . THR B 1 287 ? -0.521 48.719 27.656 1 95.88 287 THR B O 1
ATOM 5410 N N . HIS B 1 288 ? 1.531 47.75 27.453 1 94.44 288 HIS B N 1
ATOM 5411 C CA . HIS B 1 288 ? 2.143 49.062 27.609 1 94.44 288 HIS B CA 1
ATOM 5412 C C . HIS B 1 288 ? 3.486 49.156 26.891 1 94.44 288 HIS B C 1
ATOM 5414 O O . HIS B 1 288 ? 4.086 48.125 26.578 1 94.44 288 HIS B O 1
ATOM 5420 N N . LYS B 1 289 ? 3.836 50.406 26.656 1 94.38 289 LYS B N 1
ATOM 5421 C CA . LYS B 1 289 ? 5.121 50.688 26.016 1 94.38 289 LYS B CA 1
ATOM 5422 C C . LYS B 1 289 ? 6.277 50.406 26.969 1 94.38 289 LYS B C 1
ATOM 5424 O O . LYS B 1 289 ? 6.191 50.719 28.156 1 94.38 289 LYS B O 1
ATOM 5429 N N . GLY B 1 290 ? 7.328 49.781 26.484 1 94.38 290 GLY B N 1
ATOM 5430 C CA . GLY B 1 290 ? 8.516 49.469 27.266 1 94.38 290 GLY B CA 1
ATOM 5431 C C . GLY B 1 290 ? 9.617 48.812 26.469 1 94.38 290 GLY B C 1
ATOM 5432 O O . GLY B 1 290 ? 9.844 49.188 25.312 1 94.38 290 GLY B O 1
ATOM 5433 N N . THR B 1 291 ? 10.336 47.938 27.172 1 96.25 291 THR B N 1
ATOM 5434 C CA . THR B 1 291 ? 11.43 47.219 26.516 1 96.25 291 THR B CA 1
ATOM 5435 C C . THR B 1 291 ? 10.898 46.344 25.391 1 96.25 291 THR B C 1
ATOM 5437 O O . THR B 1 291 ? 9.961 45.562 25.594 1 96.25 291 THR B O 1
ATOM 5440 N N . PRO B 1 292 ? 11.484 46.469 24.266 1 97.06 292 PRO B N 1
ATOM 5441 C CA . PRO B 1 292 ? 11.031 45.594 23.172 1 97.06 292 PRO B CA 1
ATOM 5442 C C . PRO B 1 292 ? 11.258 44.094 23.453 1 97.06 292 PRO B C 1
ATOM 5444 O O . PRO B 1 292 ? 12.18 43.75 24.203 1 97.06 292 PRO B O 1
ATOM 5447 N N . LEU B 1 293 ? 10.359 43.25 22.906 1 97.81 293 LEU B N 1
ATOM 5448 C CA . LEU B 1 293 ? 10.531 41.812 22.938 1 97.81 293 LEU B CA 1
ATOM 5449 C C . LEU B 1 293 ? 11.391 41.344 21.766 1 97.81 293 LEU B C 1
ATOM 5451 O O . LEU B 1 293 ? 11.023 41.531 20.609 1 97.81 293 LEU B O 1
ATOM 5455 N N . THR B 1 294 ? 12.531 40.688 22.047 1 97.69 294 THR B N 1
ATOM 5456 C CA . THR B 1 294 ? 13.492 40.406 21 1 97.69 294 THR B CA 1
ATOM 5457 C C . THR B 1 294 ? 13.844 38.906 20.969 1 97.69 294 THR B C 1
ATOM 5459 O O . THR B 1 294 ? 14.031 38.312 22.016 1 97.69 294 THR B O 1
ATOM 5462 N N . PHE B 1 295 ? 13.977 38.375 19.766 1 97.94 295 PHE B N 1
ATOM 5463 C CA . PHE B 1 295 ? 14.367 36.969 19.531 1 97.94 295 PHE B CA 1
ATOM 5464 C C . PHE B 1 295 ? 15.523 36.906 18.547 1 97.94 295 PHE B C 1
ATOM 5466 O O . PHE B 1 295 ? 15.562 37.656 17.562 1 97.94 295 PHE B O 1
ATOM 5473 N N . ASN B 1 296 ? 16.469 36.031 18.797 1 97.38 296 ASN B N 1
ATOM 5474 C CA . ASN B 1 296 ? 17.484 35.625 17.828 1 97.38 296 ASN B CA 1
ATOM 5475 C C . ASN B 1 296 ? 17.094 34.312 17.125 1 97.38 296 ASN B C 1
ATOM 5477 O O . ASN B 1 296 ? 17 33.281 17.781 1 97.38 296 ASN B O 1
ATOM 5481 N N . ILE B 1 297 ? 16.875 34.406 15.789 1 97.88 297 ILE B N 1
ATOM 5482 C CA . ILE B 1 297 ? 16.266 33.281 15.086 1 97.88 297 ILE B CA 1
ATOM 5483 C C . ILE B 1 297 ? 17.109 32.906 13.867 1 97.88 297 ILE B C 1
ATOM 5485 O O . ILE B 1 297 ? 17.484 33.781 13.086 1 97.88 297 ILE B O 1
ATOM 5489 N N . LYS B 1 298 ? 17.5 31.688 13.703 1 98 298 LYS B N 1
ATOM 5490 C CA . LYS B 1 298 ? 18.094 31.156 12.477 1 98 298 LYS B CA 1
ATOM 5491 C C . LYS B 1 298 ? 17.062 30.469 11.609 1 98 298 LYS B C 1
ATOM 5493 O O . LYS B 1 298 ? 16.578 29.391 11.953 1 98 298 LYS B O 1
ATOM 5498 N N . ALA B 1 299 ? 16.688 31.109 10.5 1 98.06 299 ALA B N 1
ATOM 5499 C CA . ALA B 1 299 ? 15.602 30.578 9.688 1 98.06 299 ALA B CA 1
ATOM 5500 C C . ALA B 1 299 ? 15.656 31.141 8.266 1 98.06 299 ALA B C 1
ATOM 5502 O O . ALA B 1 299 ? 16.328 32.156 8.016 1 98.06 299 ALA B O 1
ATOM 5503 N N . SER B 1 300 ? 15.078 30.422 7.312 1 97.38 300 SER B N 1
ATOM 5504 C CA . SER B 1 300 ? 14.859 30.938 5.961 1 97.38 300 SER B CA 1
ATOM 5505 C C . SER B 1 300 ? 13.477 31.547 5.816 1 97.38 300 SER B C 1
ATOM 5507 O O . SER B 1 300 ? 13.242 32.375 4.926 1 97.38 300 SER B O 1
ATOM 5509 N N . MET B 1 301 ? 12.586 31.156 6.668 1 96.75 301 MET B N 1
ATOM 5510 C CA . MET B 1 301 ? 11.242 31.719 6.699 1 96.75 301 MET B CA 1
ATOM 5511 C C . MET B 1 301 ? 10.805 32 8.133 1 96.75 301 MET B C 1
ATOM 5513 O O . MET B 1 301 ? 11.094 31.219 9.039 1 96.75 301 MET B O 1
ATOM 5517 N N . ILE B 1 302 ? 10.109 33.062 8.359 1 97.75 302 ILE B N 1
ATOM 5518 C CA . ILE B 1 302 ? 9.562 33.469 9.656 1 97.75 302 ILE B CA 1
ATOM 5519 C C . ILE B 1 302 ? 8.141 34 9.477 1 97.75 302 ILE B C 1
ATOM 5521 O O . ILE B 1 302 ? 7.922 34.938 8.719 1 97.75 302 ILE B O 1
ATOM 5525 N N . THR B 1 303 ? 7.246 33.375 10.062 1 96.5 303 THR B N 1
ATOM 5526 C CA . THR B 1 303 ? 5.871 33.844 10.156 1 96.5 303 THR B CA 1
ATOM 5527 C C . THR B 1 303 ? 5.48 34.062 11.617 1 96.5 303 THR B C 1
ATOM 5529 O O . THR B 1 303 ? 5.77 33.25 12.484 1 96.5 303 THR B O 1
ATOM 5532 N N . ILE B 1 304 ? 4.926 35.219 11.906 1 97.69 304 ILE B N 1
ATOM 5533 C CA . ILE B 1 304 ? 4.438 35.469 13.258 1 97.69 304 ILE B CA 1
ATOM 5534 C C . ILE B 1 304 ? 2.916 35.344 13.297 1 97.69 304 ILE B C 1
ATOM 5536 O O . ILE B 1 304 ? 2.238 35.594 12.297 1 97.69 304 ILE B O 1
ATOM 5540 N N . MET B 1 305 ? 2.457 34.906 14.375 1 96.44 305 MET B N 1
ATOM 5541 C CA . MET B 1 305 ? 1.02 34.812 14.625 1 96.44 305 MET B CA 1
ATOM 5542 C C . MET B 1 305 ? 0.626 35.688 15.812 1 96.44 305 MET B C 1
ATOM 5544 O O . MET B 1 305 ? 1.13 35.5 16.922 1 96.44 305 MET B O 1
ATOM 5548 N N . PHE B 1 306 ? -0.245 36.625 15.555 1 96.81 306 PHE B N 1
ATOM 5549 C CA . PHE B 1 306 ? -0.674 37.531 16.609 1 96.81 306 PHE B CA 1
ATOM 5550 C C . PHE B 1 306 ? -2.176 37.781 16.547 1 96.81 306 PHE B C 1
ATOM 5552 O O . PHE B 1 306 ? -2.83 37.375 15.578 1 96.81 306 PHE B O 1
ATOM 5559 N N . ASN B 1 307 ? -2.707 38.344 17.594 1 95.69 307 ASN B N 1
ATOM 5560 C CA . ASN B 1 307 ? -4.148 38.562 17.688 1 95.69 307 ASN B CA 1
ATOM 5561 C C . ASN B 1 307 ? -4.586 39.812 16.922 1 95.69 307 ASN B C 1
ATOM 5563 O O . ASN B 1 307 ? -4 40.875 17.094 1 95.69 307 ASN B O 1
ATOM 5567 N N . ARG B 1 308 ? -5.551 39.594 16.078 1 95.31 308 ARG B N 1
ATOM 5568 C CA . ARG B 1 308 ? -6.312 40.719 15.523 1 95.31 308 ARG B CA 1
ATOM 5569 C C . ARG B 1 308 ? -7.684 40.844 16.188 1 95.31 308 ARG B C 1
ATOM 5571 O O . ARG B 1 308 ? -8.336 39.812 16.453 1 95.31 308 ARG B O 1
ATOM 5578 N N . THR B 1 309 ? -8.055 42.062 16.422 1 95.62 309 THR B N 1
ATOM 5579 C CA . THR B 1 309 ? -9.336 42.281 17.094 1 95.62 309 THR B CA 1
ATOM 5580 C C . THR B 1 309 ? -10.297 43.062 16.203 1 95.62 309 THR B C 1
ATOM 5582 O O . THR B 1 309 ? -9.875 43.844 15.352 1 95.62 309 THR B O 1
ATOM 5585 N N . VAL B 1 310 ? -11.57 42.812 16.375 1 94.88 310 VAL B N 1
ATOM 5586 C CA . VAL B 1 310 ? -12.594 43.5 15.617 1 94.88 310 VAL B CA 1
ATOM 5587 C C . VAL B 1 310 ? -12.953 44.812 16.328 1 94.88 310 VAL B C 1
ATOM 5589 O O . VAL B 1 310 ? -13.688 45.656 15.789 1 94.88 310 VAL B O 1
ATOM 5592 N N . ASP B 1 311 ? -12.516 45 17.531 1 94.75 311 ASP B N 1
ATOM 5593 C CA . ASP B 1 311 ? -12.734 46.219 18.297 1 94.75 311 ASP B CA 1
ATOM 5594 C C . ASP B 1 311 ? -11.602 47.219 18.078 1 94.75 311 ASP B C 1
ATOM 5596 O O . ASP B 1 311 ? -10.516 47.062 18.641 1 94.75 311 ASP B O 1
ATOM 5600 N N . ARG B 1 312 ? -11.898 48.25 17.406 1 92.25 312 ARG B N 1
ATOM 5601 C CA . ARG B 1 312 ? -10.898 49.25 17.047 1 92.25 312 ARG B CA 1
ATOM 5602 C C . ARG B 1 312 ? -10.266 49.875 18.297 1 92.25 312 ARG B C 1
ATOM 5604 O O . ARG B 1 312 ? -9.078 50.188 18.297 1 92.25 312 ARG B O 1
ATOM 5611 N N . GLN B 1 313 ? -11.016 50 19.344 1 92.38 313 GLN B N 1
ATOM 5612 C CA . GLN B 1 313 ? -10.531 50.625 20.578 1 92.38 313 GLN B CA 1
ATOM 5613 C C . GLN B 1 313 ? -9.547 49.688 21.297 1 92.38 313 GLN B C 1
ATOM 5615 O O . GLN B 1 313 ? -8.836 50.156 22.203 1 92.38 313 GLN B O 1
ATOM 5620 N N . LYS B 1 314 ? -9.531 48.438 20.922 1 93.88 314 LYS B N 1
ATOM 5621 C CA . LYS B 1 314 ? -8.672 47.469 21.594 1 93.88 314 LYS B CA 1
ATOM 5622 C C . LYS B 1 314 ? -7.465 47.094 20.719 1 93.88 314 LYS B C 1
ATOM 5624 O O . LYS B 1 314 ? -6.586 46.344 21.156 1 93.88 314 LYS B O 1
ATOM 5629 N N . ALA B 1 315 ? -7.445 47.625 19.562 1 95.12 315 ALA B N 1
ATOM 5630 C CA . ALA B 1 315 ? -6.355 47.312 18.641 1 95.12 315 ALA B CA 1
ATOM 5631 C C . ALA B 1 315 ? -5.102 48.125 18.984 1 95.12 315 ALA B C 1
ATOM 5633 O O . ALA B 1 315 ? -5.098 49.344 18.875 1 95.12 315 ALA B O 1
ATOM 5634 N N . ALA B 1 316 ? -4.09 47.438 19.312 1 95 316 ALA B N 1
ATOM 5635 C CA . ALA B 1 316 ? -2.859 48.094 19.734 1 95 316 ALA B CA 1
ATOM 5636 C C . ALA B 1 316 ? -1.987 48.469 18.547 1 95 316 ALA B C 1
ATOM 5638 O O . ALA B 1 316 ? -2.01 47.781 17.516 1 95 316 ALA B O 1
ATOM 5639 N N . ASN B 1 317 ? -1.282 49.562 18.688 1 95.12 317 ASN B N 1
ATOM 5640 C CA . ASN B 1 317 ? -0.234 49.875 17.719 1 95.12 317 ASN B CA 1
ATOM 5641 C C . ASN B 1 317 ? 1.079 49.188 18.062 1 95.12 317 ASN B C 1
ATOM 5643 O O . ASN B 1 317 ? 1.673 49.438 19.109 1 95.12 317 ASN B O 1
ATOM 5647 N N . VAL B 1 318 ? 1.498 48.281 17.203 1 96.44 318 VAL B N 1
ATOM 5648 C CA . VAL B 1 318 ? 2.703 47.5 17.453 1 96.44 318 VAL B CA 1
ATOM 5649 C C . VAL B 1 318 ? 3.539 47.438 16.172 1 96.44 318 VAL B C 1
ATOM 5651 O O . VAL B 1 318 ? 2.992 47.344 15.07 1 96.44 318 VAL B O 1
ATOM 5654 N N . TYR B 1 319 ? 4.832 47.594 16.328 1 97.5 319 TYR B N 1
ATOM 5655 C CA . TYR B 1 319 ? 5.77 47.406 15.227 1 97.5 319 TYR B CA 1
ATOM 5656 C C . TYR B 1 319 ? 6.582 46.125 15.391 1 97.5 319 TYR B C 1
ATOM 5658 O O . TYR B 1 319 ? 6.934 45.75 16.5 1 97.5 319 TYR B O 1
ATOM 5666 N N . VAL B 1 320 ? 6.867 45.438 14.289 1 98.25 320 VAL B N 1
ATOM 5667 C CA . VAL B 1 320 ? 7.82 44.344 14.25 1 98.25 320 VAL B CA 1
ATOM 5668 C C . VAL B 1 320 ? 9.062 44.75 13.461 1 98.25 320 VAL B C 1
ATOM 5670 O O . VAL B 1 320 ? 8.953 45.469 12.445 1 98.25 320 VAL B O 1
ATOM 5673 N N . LEU B 1 321 ? 10.211 44.469 14 1 98.06 321 LEU B N 1
ATOM 5674 C CA . LEU B 1 321 ? 11.477 44.75 13.344 1 98.06 321 LEU B CA 1
ATOM 5675 C C . LEU B 1 321 ? 12.227 43.469 12.992 1 98.06 321 LEU B C 1
ATOM 5677 O O . LEU B 1 321 ? 12.469 42.625 13.859 1 98.06 321 LEU B O 1
ATOM 5681 N N . LEU B 1 322 ? 12.555 43.312 11.742 1 98.44 322 LEU B N 1
ATOM 5682 C CA . LEU B 1 322 ? 13.445 42.25 11.289 1 98.44 322 LEU B CA 1
ATOM 5683 C C . LEU B 1 322 ? 14.797 42.812 10.875 1 98.44 322 LEU B C 1
ATOM 5685 O O . LEU B 1 322 ? 14.898 43.5 9.852 1 98.44 322 LEU B O 1
ATOM 5689 N N . ASP B 1 323 ? 15.773 42.531 11.648 1 97.88 323 ASP B N 1
ATOM 5690 C CA . ASP B 1 323 ? 17.125 43.062 11.383 1 97.88 323 ASP B CA 1
ATOM 5691 C C . ASP B 1 323 ? 17.125 44.562 11.234 1 97.88 323 ASP B C 1
ATOM 5693 O O . ASP B 1 323 ? 17.734 45.094 10.312 1 97.88 323 ASP B O 1
ATOM 5697 N N . GLY B 1 324 ? 16.344 45.156 12.023 1 96 324 GLY B N 1
ATOM 5698 C CA . GLY B 1 324 ? 16.344 46.594 12.078 1 96 324 GLY B CA 1
ATOM 5699 C C . GLY B 1 324 ? 15.281 47.219 11.188 1 96 324 GLY B C 1
ATOM 5700 O O . GLY B 1 324 ? 14.961 48.406 11.344 1 96 324 GLY B O 1
ATOM 5701 N N . LYS B 1 325 ? 14.773 46.531 10.242 1 97 325 LYS B N 1
ATOM 5702 C 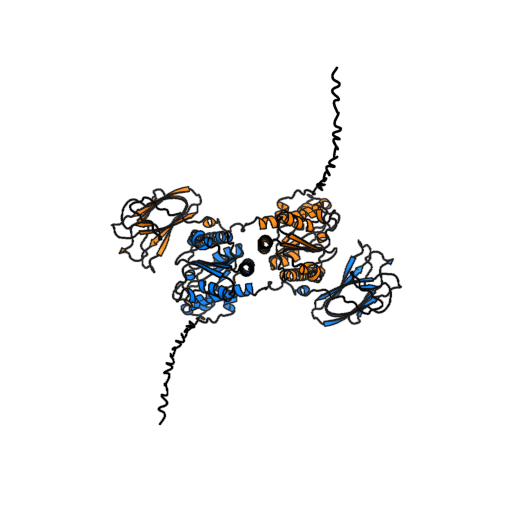CA . LYS B 1 325 ? 13.727 47.062 9.367 1 97 325 LYS B CA 1
ATOM 5703 C C . LYS B 1 325 ? 12.359 47 10.039 1 97 325 LYS B C 1
ATOM 5705 O O . LYS B 1 325 ? 11.867 45.906 10.352 1 97 325 LYS B O 1
ATOM 5710 N N . ARG B 1 326 ? 11.695 48.125 10.086 1 95.81 326 ARG B N 1
ATOM 5711 C CA . ARG B 1 326 ? 10.492 48.281 10.898 1 95.81 326 ARG B CA 1
ATOM 5712 C C . ARG B 1 326 ? 9.234 48.219 10.031 1 95.81 326 ARG B C 1
ATOM 5714 O O . ARG B 1 326 ? 9.203 48.75 8.938 1 95.81 326 ARG B O 1
ATOM 5721 N N . GLN B 1 327 ? 8.227 47.469 10.531 1 96.31 327 GLN B N 1
ATOM 5722 C CA . GLN B 1 327 ? 6.918 47.375 9.883 1 96.31 327 GLN B CA 1
ATOM 5723 C C . GLN B 1 327 ? 5.793 47.438 10.906 1 96.31 327 GLN B C 1
ATOM 5725 O O . GLN B 1 327 ? 5.887 46.812 11.969 1 96.31 327 GLN B O 1
ATOM 5730 N N . ARG B 1 328 ? 4.781 48.188 10.594 1 96.25 328 ARG B N 1
ATOM 5731 C CA . ARG B 1 328 ? 3.629 48.25 11.492 1 96.25 328 ARG B CA 1
ATOM 5732 C C . ARG B 1 328 ? 2.725 47.031 11.305 1 96.25 328 ARG B C 1
ATOM 5734 O O . ARG B 1 328 ? 2.42 46.656 10.18 1 96.25 328 ARG B O 1
ATOM 5741 N N . LEU B 1 329 ? 2.307 46.438 12.422 1 96.62 329 LEU B N 1
ATOM 5742 C CA . LEU B 1 329 ? 1.369 45.312 12.383 1 96.62 329 LEU B CA 1
ATOM 5743 C C . LEU B 1 329 ? -0.072 45.812 12.352 1 96.62 329 LEU B C 1
ATOM 5745 O O . LEU B 1 329 ? -0.42 46.781 13.055 1 96.62 329 LEU B O 1
ATOM 5749 N N . ASN B 1 330 ? -0.847 45.25 11.469 1 94.69 330 ASN B N 1
ATOM 5750 C CA . ASN B 1 330 ? -2.277 45.531 11.461 1 94.69 330 ASN B CA 1
ATOM 5751 C C . ASN B 1 330 ? -3.025 44.656 12.469 1 94.69 330 ASN B C 1
ATOM 5753 O O . ASN B 1 330 ? -3.408 43.531 12.164 1 94.69 330 ASN B O 1
ATOM 5757 N N . THR B 1 331 ? -3.336 45.219 13.648 1 95.81 331 THR B N 1
ATOM 5758 C CA . THR B 1 331 ? -3.941 44.438 14.727 1 95.81 331 THR B CA 1
ATOM 5759 C C . THR B 1 331 ? -5.457 44.625 14.727 1 95.81 331 THR B C 1
ATOM 5761 O O . THR B 1 331 ? -6.148 44.062 15.586 1 95.81 331 THR B O 1
ATOM 5764 N N . TYR B 1 332 ? -5.941 45.406 13.773 1 94.94 332 TYR B N 1
ATOM 5765 C CA . TYR B 1 332 ? -7.371 45.688 13.672 1 94.94 332 TYR B CA 1
ATOM 5766 C C . TYR B 1 332 ? -7.992 44.938 12.5 1 94.94 332 TYR B C 1
ATOM 5768 O O . TYR B 1 332 ? -7.562 45.094 11.352 1 94.94 332 TYR B O 1
ATOM 5776 N N . PHE B 1 333 ? -8.961 44.062 12.812 1 93.06 333 PHE B N 1
ATOM 5777 C CA . PHE B 1 333 ? -9.719 43.312 11.812 1 93.06 333 PHE B CA 1
ATOM 5778 C C . PHE B 1 333 ? -11.039 44.031 11.508 1 93.06 333 PHE B C 1
ATOM 5780 O O . PHE B 1 333 ? -12.094 43.625 12.023 1 93.06 333 PHE B O 1
ATOM 5787 N N . GLU B 1 334 ? -10.93 44.906 10.594 1 91.38 334 GLU B N 1
ATOM 5788 C CA . GLU B 1 334 ? -12.094 45.719 10.266 1 91.38 334 GLU B CA 1
ATOM 5789 C C . GLU B 1 334 ? -13.195 44.875 9.641 1 91.38 334 GLU B C 1
ATOM 5791 O O . GLU B 1 334 ? -12.953 44.125 8.68 1 91.38 334 GLU B O 1
ATOM 5796 N N . ASP B 1 335 ? -14.406 44.906 10.148 1 87.19 335 ASP B N 1
ATOM 5797 C CA . ASP B 1 335 ? -15.594 44.219 9.656 1 87.19 335 ASP B CA 1
ATOM 5798 C C . ASP B 1 335 ? -15.398 42.719 9.664 1 87.19 335 ASP B C 1
ATOM 5800 O O . ASP B 1 335 ? -15.914 42 8.797 1 87.19 335 ASP B O 1
ATOM 5804 N N . GLY B 1 336 ? -14.57 42.438 10.602 1 86.44 336 GLY B N 1
ATOM 5805 C CA . GLY B 1 336 ? -14.281 41 10.695 1 86.44 336 GLY B CA 1
ATOM 5806 C C . GLY B 1 336 ? -15.344 40.219 11.43 1 86.44 336 GLY B C 1
ATOM 5807 O O . GLY B 1 336 ? -16.281 40.812 11.984 1 86.44 336 GLY B O 1
ATOM 5808 N N . TRP B 1 337 ? -15.258 38.938 11.391 1 83.69 337 TRP B N 1
ATOM 5809 C CA . TRP B 1 337 ? -16.234 38.031 11.977 1 83.69 337 TRP B CA 1
ATOM 5810 C C . TRP B 1 337 ? -15.945 37.781 13.453 1 83.69 337 TRP B C 1
ATOM 5812 O O . TRP B 1 337 ? -16.781 37.219 14.18 1 83.69 337 TRP B O 1
ATOM 5822 N N . GLY B 1 338 ? -14.781 38.188 13.922 1 89.12 338 GLY B N 1
ATOM 5823 C CA . GLY B 1 338 ? -14.32 38 15.297 1 89.12 338 GLY B CA 1
ATOM 5824 C C . GLY B 1 338 ? -12.812 38.125 15.438 1 89.12 338 GLY B C 1
ATOM 5825 O O . GLY B 1 338 ? -12.094 38.188 14.438 1 89.12 338 GLY B O 1
ATOM 5826 N N . ASP B 1 339 ? -12.406 38.219 16.719 1 90.5 339 ASP B N 1
ATOM 5827 C CA . ASP B 1 339 ? -10.969 38.188 16.969 1 90.5 339 ASP B CA 1
ATOM 5828 C C . ASP B 1 339 ? -10.344 36.875 16.5 1 90.5 339 ASP B C 1
ATOM 5830 O O . ASP B 1 339 ? -11.008 35.812 16.531 1 90.5 339 ASP B O 1
ATOM 5834 N N . TYR B 1 340 ? -9.18 36.906 15.984 1 88.31 340 TYR B N 1
ATOM 5835 C CA . TYR B 1 340 ? -8.57 35.656 15.539 1 88.31 340 TYR B CA 1
ATOM 5836 C C . TYR B 1 340 ? -7.055 35.75 15.523 1 88.31 340 TYR B C 1
ATOM 5838 O O . TYR B 1 340 ? -6.5 36.844 15.633 1 88.31 340 TYR B O 1
ATOM 5846 N N . MET B 1 341 ? -6.434 34.656 15.438 1 90.81 341 MET B N 1
ATOM 5847 C CA . MET B 1 341 ? -4.98 34.594 15.289 1 90.81 341 MET B CA 1
ATOM 5848 C C . MET B 1 341 ? -4.574 34.812 13.836 1 90.81 341 MET B C 1
ATOM 5850 O O . MET B 1 341 ? -4.883 34 12.969 1 90.81 341 MET B O 1
ATOM 5854 N N . TYR B 1 342 ? -3.881 35.875 13.664 1 92.69 342 TYR B N 1
ATOM 5855 C CA . TYR B 1 342 ? -3.533 36.25 12.297 1 92.69 342 TYR B CA 1
ATOM 5856 C C . TYR B 1 342 ? -2.068 35.938 12.008 1 92.69 342 TYR B C 1
ATOM 5858 O O . TYR B 1 342 ? -1.181 36.344 12.758 1 92.69 342 TYR B O 1
ATOM 5866 N N . PRO B 1 343 ? -1.864 35.156 10.891 1 92.88 343 PRO B N 1
ATOM 5867 C CA . PRO B 1 343 ? -0.483 34.938 10.461 1 92.88 343 PRO B CA 1
ATOM 5868 C C . PRO B 1 343 ? 0.059 36.062 9.578 1 92.88 343 PRO B C 1
ATOM 5870 O O . PRO B 1 343 ? -0.652 36.562 8.703 1 92.88 343 PRO B O 1
ATOM 5873 N N . GLU B 1 344 ? 1.235 36.562 9.828 1 94.56 344 GLU B N 1
ATOM 5874 C CA . GLU B 1 344 ? 1.933 37.5 8.984 1 94.56 344 GLU B CA 1
ATOM 5875 C C . GLU B 1 344 ? 3.342 37.031 8.648 1 94.56 344 GLU B C 1
ATOM 5877 O O . GLU B 1 344 ? 4.141 36.75 9.547 1 94.56 344 GLU B O 1
ATOM 5882 N N . VAL B 1 345 ? 3.619 36.906 7.336 1 93.31 345 VAL B N 1
ATOM 5883 C CA . VAL B 1 345 ? 4.949 36.5 6.902 1 93.31 345 VAL B CA 1
ATOM 5884 C C . VAL B 1 345 ? 5.922 37.656 7.035 1 93.31 345 VAL B C 1
ATOM 5886 O O . VAL B 1 345 ? 5.723 38.719 6.43 1 93.31 345 VAL B O 1
ATOM 5889 N N . ILE B 1 346 ? 6.926 37.438 7.801 1 96.94 346 ILE B N 1
ATOM 5890 C CA . ILE B 1 346 ? 7.918 38.469 8.062 1 96.94 346 ILE B CA 1
ATOM 5891 C C . ILE B 1 346 ? 9.148 38.219 7.184 1 96.94 346 ILE B C 1
ATOM 5893 O O . ILE B 1 346 ? 9.828 39.188 6.801 1 96.94 346 ILE B O 1
ATOM 5897 N N . LEU B 1 347 ? 9.469 36.969 6.965 1 96.75 347 LEU B N 1
ATOM 5898 C CA . LEU B 1 347 ? 10.602 36.562 6.145 1 96.75 347 LEU B CA 1
ATOM 5899 C C . LEU B 1 347 ? 10.227 35.375 5.27 1 96.75 347 LEU B C 1
ATOM 5901 O O . LEU B 1 347 ? 9.586 34.406 5.738 1 96.75 347 LEU B O 1
ATOM 5905 N N . ASP B 1 348 ? 10.539 35.406 3.971 1 95 348 ASP B N 1
ATOM 5906 C CA . ASP B 1 348 ? 10.398 34.281 3.035 1 95 348 ASP B CA 1
ATOM 5907 C C . ASP B 1 348 ? 11.594 34.219 2.078 1 95 348 ASP B C 1
ATOM 5909 O O . ASP B 1 348 ? 11.539 34.812 0.985 1 95 348 ASP B O 1
ATOM 5913 N N . ASP B 1 349 ? 12.633 33.594 2.588 1 94.75 349 ASP B N 1
ATOM 5914 C CA . ASP B 1 349 ? 13.883 33.438 1.844 1 94.75 349 ASP B CA 1
ATOM 5915 C C . ASP B 1 349 ? 14.18 31.984 1.544 1 94.75 349 ASP B C 1
ATOM 5917 O O . ASP B 1 349 ? 13.492 31.094 2.047 1 94.75 349 ASP B O 1
ATOM 5921 N N . THR B 1 350 ? 15.086 31.75 0.661 1 91.31 350 THR B N 1
ATOM 5922 C CA . THR B 1 350 ? 15.438 30.375 0.309 1 91.31 350 THR B CA 1
ATOM 5923 C C . THR B 1 350 ? 16.672 29.922 1.084 1 91.31 350 THR B C 1
ATOM 5925 O O . THR B 1 350 ? 16.984 28.734 1.12 1 91.31 350 THR B O 1
ATOM 5928 N N . VAL B 1 351 ? 17.344 30.859 1.714 1 95 351 VAL B N 1
ATOM 5929 C CA . VAL B 1 351 ? 18.578 30.547 2.426 1 95 351 VAL B CA 1
ATOM 5930 C C . VAL B 1 351 ? 18.406 30.844 3.914 1 95 351 VAL B C 1
ATOM 5932 O O . VAL B 1 351 ? 17.859 31.875 4.289 1 95 351 VAL B O 1
ATOM 5935 N N . THR B 1 352 ? 18.812 29.938 4.711 1 96.62 352 THR B N 1
ATOM 5936 C CA . THR B 1 352 ? 18.766 30.094 6.16 1 96.62 352 THR B CA 1
ATOM 5937 C C . THR B 1 352 ? 19.875 31.031 6.637 1 96.62 352 THR B C 1
ATOM 5939 O O . THR B 1 352 ? 21.047 30.844 6.281 1 96.62 352 THR B O 1
ATOM 5942 N N . ARG B 1 353 ? 19.484 32.062 7.41 1 97.56 353 ARG B N 1
ATOM 5943 C CA . ARG B 1 353 ? 20.422 33 8.023 1 97.56 353 ARG B CA 1
ATOM 5944 C C . ARG B 1 353 ? 19.984 33.344 9.445 1 97.56 353 ARG B C 1
ATOM 5946 O O . ARG B 1 353 ? 18.891 33 9.875 1 97.56 353 ARG B O 1
ATOM 5953 N N . GLU B 1 354 ? 20.953 33.938 10.141 1 98.19 354 GLU B N 1
ATOM 5954 C CA . GLU B 1 354 ? 20.641 34.469 11.461 1 98.19 354 GLU B CA 1
ATOM 5955 C C . GLU B 1 354 ? 19.922 35.812 11.359 1 98.19 354 GLU B C 1
ATOM 5957 O O . GLU B 1 354 ? 20.312 36.688 10.57 1 98.19 354 GLU B O 1
ATOM 5962 N N . HIS B 1 355 ? 18.859 35.969 12.164 1 98.38 355 HIS B N 1
ATOM 5963 C CA . HIS B 1 355 ? 18.062 37.188 12.164 1 98.38 355 HIS B CA 1
ATOM 5964 C C . HIS B 1 355 ? 17.734 37.656 13.586 1 98.38 355 HIS B C 1
ATOM 5966 O O . HIS B 1 355 ? 17.656 36.812 14.492 1 98.38 355 HIS B O 1
ATOM 5972 N N . VAL B 1 356 ? 17.578 38.875 13.703 1 98.44 356 VAL B N 1
ATOM 5973 C CA . VAL B 1 356 ? 17.031 39.469 14.93 1 98.44 356 VAL B CA 1
ATOM 5974 C C . VAL B 1 356 ? 15.609 39.938 14.688 1 98.44 356 VAL B C 1
ATOM 5976 O O . VAL B 1 356 ? 15.375 40.781 13.812 1 98.44 356 VAL B O 1
ATOM 5979 N N . LEU B 1 357 ? 14.656 39.375 15.422 1 98.5 357 LEU B N 1
ATOM 5980 C CA . LEU B 1 357 ? 13.25 39.719 15.359 1 98.5 357 LEU B CA 1
ATOM 5981 C C . LEU B 1 357 ? 12.805 40.406 16.641 1 98.5 357 LEU B C 1
ATOM 5983 O O . LEU B 1 357 ? 12.953 39.875 17.734 1 98.5 357 LEU B O 1
ATOM 5987 N N . SER B 1 358 ? 12.258 41.625 16.484 1 98.19 358 SER B N 1
ATOM 5988 C CA . SER B 1 358 ? 11.859 42.375 17.688 1 98.19 358 SER B CA 1
ATOM 5989 C C . SER B 1 358 ? 10.445 42.938 17.547 1 98.19 358 SER B C 1
ATOM 5991 O O . SER B 1 358 ? 9.984 43.188 16.422 1 98.19 358 SER B O 1
ATOM 5993 N N . PHE B 1 359 ? 9.742 43.094 18.688 1 98.12 359 PHE B N 1
ATOM 5994 C CA . PHE B 1 359 ? 8.398 43.656 18.75 1 98.12 359 PHE B CA 1
ATOM 5995 C C . PHE B 1 359 ? 8.383 44.906 19.641 1 98.12 359 PHE B C 1
ATOM 5997 O O . PHE B 1 359 ? 8.828 44.844 20.781 1 98.12 359 PHE B O 1
ATOM 6004 N N . GLU B 1 360 ? 7.855 46 19.062 1 96.69 360 GLU B N 1
ATOM 6005 C CA . GLU B 1 360 ? 7.758 47.25 19.781 1 96.69 360 GLU B CA 1
ATOM 6006 C C . GLU B 1 360 ? 6.301 47.688 19.969 1 96.69 360 GLU B C 1
ATOM 6008 O O . GLU B 1 360 ? 5.594 47.906 18.984 1 96.69 360 GLU B O 1
ATOM 6013 N N . TYR B 1 361 ? 5.926 47.75 21.172 1 95.88 361 TYR B N 1
ATOM 6014 C CA . TYR B 1 361 ? 4.609 48.281 21.5 1 95.88 361 TYR B CA 1
ATOM 6015 C C . TYR B 1 361 ? 4.617 49.812 21.469 1 95.88 361 TYR B C 1
ATOM 6017 O O . TYR B 1 361 ? 5.461 50.438 22.094 1 95.88 361 TYR B O 1
ATOM 6025 N N . ASP B 1 362 ? 3.686 50.406 20.562 1 91.69 362 ASP B N 1
ATOM 6026 C CA . ASP B 1 362 ? 3.691 51.844 20.359 1 91.69 362 ASP B CA 1
ATOM 6027 C C . ASP B 1 362 ? 2.305 52.438 20.594 1 91.69 362 ASP B C 1
ATOM 6029 O O . ASP B 1 362 ? 1.69 52.969 19.688 1 91.69 362 ASP B O 1
ATOM 6033 N N . ASP B 1 363 ? 1.658 52.219 21.469 1 84.25 363 ASP B N 1
ATOM 6034 C CA . ASP B 1 363 ? 0.392 52.781 21.906 1 84.25 363 ASP B CA 1
ATOM 6035 C C . ASP B 1 363 ? 0.505 53.375 23.312 1 84.25 363 ASP B C 1
ATOM 6037 O O . ASP B 1 363 ? 1.484 53.094 24.016 1 84.25 363 ASP B O 1
ATOM 6041 N N . LYS B 1 364 ? -0.518 54.312 23.453 1 77.94 364 LYS B N 1
ATOM 6042 C CA . LYS B 1 364 ? -0.659 54.656 24.859 1 77.94 364 LYS B CA 1
ATOM 6043 C C . LYS B 1 364 ? -1.18 53.438 25.656 1 77.94 364 LYS B C 1
ATOM 6045 O O . LYS B 1 364 ? -1.871 52.594 25.094 1 77.94 364 LYS B O 1
ATOM 6050 N N . SER B 1 365 ? -0.864 53.312 27.031 1 72.25 365 SER B N 1
ATOM 6051 C CA . SER B 1 365 ? -1.131 52.156 27.875 1 72.25 365 SER B CA 1
ATOM 6052 C C . SER B 1 365 ? -2.588 51.719 27.781 1 72.25 365 SER B C 1
ATOM 6054 O O . SER B 1 365 ? -3.453 52.5 27.406 1 72.25 365 SER B O 1
ATOM 6056 N N . GLY B 1 366 ? -2.83 50.219 27.781 1 85.31 366 GLY B N 1
ATOM 6057 C CA . GLY B 1 366 ? -4.18 49.75 28.016 1 85.31 366 GLY B CA 1
ATOM 6058 C C . GLY B 1 366 ? -4.645 48.719 26.969 1 85.31 366 GLY B C 1
ATOM 6059 O O . GLY B 1 366 ? -5.484 47.875 27.266 1 85.31 366 GLY B O 1
ATOM 6060 N N . LYS B 1 367 ? -4.172 48.844 25.734 1 93.81 367 LYS B N 1
ATOM 6061 C CA . LYS B 1 367 ? -4.566 47.875 24.703 1 93.81 367 LYS B CA 1
ATOM 6062 C C . LYS B 1 367 ? -3.664 46.656 24.719 1 93.81 367 LYS B C 1
ATOM 6064 O O . LYS B 1 367 ? -2.441 46.781 24.812 1 93.81 367 LYS B O 1
ATOM 6069 N N . GLU B 1 368 ? -4.246 45.5 24.609 1 94.5 368 GLU B N 1
ATOM 6070 C CA . GLU B 1 368 ? -3.482 44.25 24.703 1 94.5 368 GLU B CA 1
ATOM 6071 C C . GLU B 1 368 ? -2.918 43.844 23.344 1 94.5 368 GLU B C 1
ATOM 6073 O O . GLU B 1 368 ? -3.604 43.938 22.328 1 94.5 368 GLU B O 1
ATOM 6078 N N . PHE B 1 369 ? -1.704 43.531 23.344 1 96.88 369 PHE B N 1
ATOM 6079 C CA . PHE B 1 369 ? -1.1 42.844 22.203 1 96.88 369 PHE B CA 1
ATOM 6080 C C . PHE B 1 369 ? -0.652 41.438 22.609 1 96.88 369 PHE B C 1
ATOM 6082 O O . PHE B 1 369 ? 0.036 41.281 23.625 1 96.88 369 PHE B O 1
ATOM 6089 N N . LEU B 1 370 ? -1.059 40.5 21.797 1 97.38 370 LEU B N 1
ATOM 6090 C CA . LEU B 1 370 ? -0.741 39.094 22.078 1 97.38 370 LEU B CA 1
ATOM 6091 C C . LEU B 1 370 ? -0.052 38.469 20.875 1 97.38 370 LEU B C 1
ATOM 6093 O O . LEU B 1 370 ? -0.632 38.375 19.797 1 97.38 370 LEU B O 1
ATOM 6097 N N . LEU B 1 371 ? 1.19 38.094 21.031 1 97.81 371 LEU B N 1
ATOM 6098 C CA . LEU B 1 371 ? 1.935 37.25 20.094 1 97.81 371 LEU B CA 1
ATOM 6099 C C . LEU B 1 371 ? 1.768 35.781 20.438 1 97.81 371 LEU B C 1
ATOM 6101 O O . LEU B 1 371 ? 2.367 35.281 21.391 1 97.81 371 LEU B O 1
ATOM 6105 N N . HIS B 1 372 ? 1.054 35.094 19.641 1 96.62 372 HIS B N 1
ATOM 6106 C CA . HIS B 1 372 ? 0.718 33.719 19.938 1 96.62 372 HIS B CA 1
ATOM 6107 C C . HIS B 1 372 ? 1.921 32.781 19.734 1 96.62 372 HIS B C 1
ATOM 6109 O O . HIS B 1 372 ? 2.18 31.906 20.547 1 96.62 372 HIS B O 1
ATOM 6115 N N . ASN B 1 373 ? 2.582 32.969 18.625 1 96.56 373 ASN B N 1
ATOM 6116 C CA . ASN B 1 373 ? 3.734 32.125 18.328 1 96.56 373 ASN B CA 1
ATOM 6117 C C . ASN B 1 373 ? 4.543 32.688 17.156 1 96.56 373 ASN B C 1
ATOM 6119 O O . ASN B 1 373 ? 4.148 33.688 16.547 1 96.56 373 ASN B O 1
ATOM 6123 N N . ILE B 1 374 ? 5.707 32.156 17 1 97.5 374 ILE B N 1
ATOM 6124 C CA . ILE B 1 374 ? 6.578 32.375 15.844 1 97.5 374 ILE B CA 1
ATOM 6125 C C . ILE B 1 374 ? 6.836 31.062 15.117 1 97.5 374 ILE B C 1
ATOM 6127 O O . ILE B 1 374 ? 7.238 30.078 15.727 1 97.5 374 ILE B O 1
ATOM 6131 N N . GLN B 1 375 ? 6.527 31.031 13.867 1 97.38 375 GLN B N 1
ATOM 6132 C CA . GLN B 1 375 ? 6.707 29.875 12.992 1 97.38 375 GLN B CA 1
ATOM 6133 C C . GLN B 1 375 ? 7.957 30.031 12.133 1 97.38 375 GLN B C 1
ATOM 6135 O O . GLN B 1 375 ? 8.195 31.109 11.562 1 97.38 375 GLN B O 1
ATOM 6140 N N . ILE B 1 376 ? 8.742 28.938 12.055 1 97.81 376 ILE B N 1
ATOM 6141 C CA . ILE B 1 376 ? 9.992 29.109 11.32 1 97.81 376 ILE B CA 1
ATOM 6142 C C . ILE B 1 376 ? 10.234 27.891 10.438 1 97.81 376 ILE B C 1
ATOM 6144 O O . ILE B 1 376 ? 9.695 26.812 10.695 1 97.81 376 ILE B O 1
ATOM 6148 N N . ILE B 1 377 ? 10.867 28.016 9.375 1 96 377 ILE B N 1
ATOM 6149 C CA . ILE B 1 377 ? 11.578 26.984 8.633 1 96 377 ILE B CA 1
ATOM 6150 C C . ILE B 1 377 ? 13.086 27.172 8.805 1 96 377 ILE B C 1
ATOM 6152 O O . ILE B 1 377 ? 13.648 28.172 8.328 1 96 377 ILE B O 1
ATOM 6156 N N . PRO B 1 378 ? 13.695 26.359 9.523 1 94.5 378 PRO B N 1
ATOM 6157 C CA . PRO B 1 378 ? 15.125 26.531 9.781 1 94.5 378 PRO B CA 1
ATOM 6158 C C . PRO B 1 378 ? 15.984 26.281 8.539 1 94.5 378 PRO B C 1
ATOM 6160 O O . PRO B 1 378 ? 15.57 25.547 7.641 1 94.5 378 PRO B O 1
#

Nearest PDB structures (foldseek):
  6hfz-assembly3_C  TM=6.130E-01  e=6.333E-34  Roseburia intestinalis L1-82
  6hh9-assembly1_A  TM=6.076E-01  e=1.303E-33  Roseburia intestinalis L1-82
  6hh9-assembly4_D  TM=6.068E-01  e=1.134E-32  Roseburia intestinalis L1-82
  7ay3-assembly1_A  TM=6.396E-01  e=1.978E-04  uncultured bacterium
  6kjl-assembly1_A  TM=6.027E-01  e=2.469E-03  Bacillus sp. 41M-1